Protein AF-A0A8J6HUC4-F1 (afdb_monomer_lite)

Radius of gyration: 26.31 Å; chains: 1; bounding box: 64×82×70 Å

InterPro domains:
  IPR000602 Glycoside hydrolase family 38, N-terminal domain [PF01074] (355-460)
  IPR011013 Galactose mutarotase-like domain superfamily [SSF74650] (2-329)
  IPR011330 Glycoside hydrolase/deacetylase, beta/alpha-barrel [SSF88713] (345-460)
  IPR011682 Glycosyl hydrolase family 38, C-terminal [PF07748] (5-183)
  IPR027291 Glycoside hydrolase 38, N-terminal domain superfamily [G3DSA:3.20.110.10] (360-478)
  IPR041147 Glycosyl hydrolases family 38, C-terminal domain [PF17677] (260-323)
  IPR050843 Glycosyl Hydrolase Family 38 [PTHR11607] (2-322)

pLDDT: mean 87.56, std 14.07, range [29.27, 98.81]

Organism: Tenebrio molitor (NCBI:txid7067)

Secondary structure (DSSP, 8-state):
---EEEEEEEEBPTT--SS---B-TTT-EEES-SS-EEEEEE-SSEEEEEEE-SSSEEEEEEEETTEEEEEEEEEEE-PPP-TTS-EEEEEEEE-S---TTEEEEEETTTEEEEEETT--SSS----S-TTGGG-EEESSEEEEEETTTTEEEEEEESS-EEEE--STTEEEEEEEEEB--SSTT-B--EETTEE--EEEEEEEEEEESS-BTB--HHHHHHHHHHHHHSPPPP---SS--TTT-S-----SBSSPPPTTEEEEEEEE-GGG-EEEEEEE-S-TTSSTTTTS------TT-BSS--------B-TTSSSBGGG--PPP-TT----S-----TT-TTSPPP-TTS-------B----TTSSS-HHHHIIIIIHHHHHHHHHHHHH-TT--EEE--HHHHHHHHHHS-HHHHHHHHHHHHTTSEEE-S-SSSPPPTTT--HHHHHHHHHHHHTHHHHHHHHHH-SS-------

Sequence (481 aa):
MDVTQDFLFYTSGGGSQAYVFTPDGDKGAQRVASEVKTTLIEGDVYVGVLQEFSSWARQLIKVYNNDNTHIEFDWIIGPLDITDGGKEVITRFTTPLKTNSTFYTDSNGREMLKRVRNYRPDYDYTNEQPVSGNYYPITSKIVIRDEEAGLELAVLNDRSQGGSSVEDGEAELMVHRAIRTNDDFGLNEVEYDHGIVVRGKHYLVVGPIAGNGEKSLAAIERDVAQRKVLLPWVFITDQDVSERLQNLQFSNLNRPLDDNVQILTLEPWKDDTLLLRLEHVLEKNEDENLSKETTVDLSDLFATFTITELQETTLGGNIPLDENVRLSWPGSSSTESTKDVDGLKACPVADPSALNVHIVPHSHDDVGWTKTVDQYYFQDVQNVISSVIVALKLNPERRFVQVETAFFKKWWEQEKDSIKQDVINLVNNGQFEIINGAWCMNDEAGVLYQCTIDQYTLGRGSAGRSILSDTVASKPRFRQN

Structure (mmCIF, N/CA/C/O backbone):
data_AF-A0A8J6HUC4-F1
#
_entry.id   AF-A0A8J6HUC4-F1
#
loop_
_atom_site.group_PDB
_atom_site.id
_atom_site.type_symbol
_atom_site.label_atom_id
_atom_site.label_alt_id
_atom_site.label_comp_id
_atom_site.label_asym_id
_atom_site.label_entity_id
_atom_site.label_seq_id
_atom_site.pdbx_PDB_ins_code
_atom_site.Cartn_x
_atom_site.Cartn_y
_atom_site.Cartn_z
_atom_site.occupancy
_atom_site.B_iso_or_equiv
_atom_site.auth_seq_id
_atom_site.auth_comp_id
_atom_site.auth_asym_id
_atom_site.auth_atom_id
_atom_site.pdbx_PDB_model_num
ATOM 1 N N . MET A 1 1 ? 0.855 -2.220 -27.454 1.00 83.44 1 MET A N 1
ATOM 2 C CA . MET A 1 1 ? 1.677 -1.136 -26.888 1.00 83.44 1 MET A CA 1
ATOM 3 C C . MET A 1 1 ? 3.006 -1.742 -26.501 1.00 83.44 1 MET A C 1
ATOM 5 O O . MET A 1 1 ? 2.985 -2.808 -25.897 1.00 83.44 1 MET A O 1
ATOM 9 N N . ASP A 1 2 ? 4.117 -1.117 -26.874 1.00 92.38 2 ASP A N 1
ATOM 10 C CA . ASP A 1 2 ? 5.443 -1.626 -26.520 1.00 92.38 2 ASP A CA 1
ATOM 11 C C . ASP A 1 2 ? 5.767 -1.206 -25.084 1.00 92.38 2 ASP A C 1
ATOM 13 O O . ASP A 1 2 ? 5.745 -0.018 -24.764 1.00 92.38 2 ASP A O 1
ATOM 17 N N . VAL A 1 3 ? 6.019 -2.185 -24.215 1.00 96.69 3 VAL A N 1
ATOM 18 C CA . VAL A 1 3 ? 6.377 -1.972 -22.808 1.00 96.69 3 VAL A CA 1
ATOM 19 C C . VAL A 1 3 ? 7.695 -2.682 -22.548 1.00 96.69 3 VAL A C 1
ATOM 21 O O . VAL A 1 3 ? 7.829 -3.871 -22.841 1.00 96.69 3 VAL A O 1
ATOM 24 N N . THR A 1 4 ? 8.664 -1.968 -21.986 1.00 97.25 4 THR A N 1
ATOM 25 C CA . THR A 1 4 ? 9.920 -2.557 -21.504 1.00 97.25 4 THR A CA 1
ATOM 26 C C . THR A 1 4 ? 9.988 -2.460 -19.991 1.00 97.25 4 THR A C 1
ATOM 28 O O . THR A 1 4 ? 9.537 -1.465 -19.429 1.00 97.25 4 THR A O 1
ATOM 31 N N . GLN A 1 5 ? 10.588 -3.454 -19.341 1.00 98.19 5 GLN A N 1
ATOM 32 C CA . GLN A 1 5 ? 10.877 -3.428 -17.910 1.00 98.19 5 GLN A CA 1
ATOM 33 C C . GLN A 1 5 ? 12.365 -3.715 -17.678 1.00 98.19 5 GLN A C 1
ATOM 35 O O . GLN A 1 5 ? 12.957 -4.518 -18.402 1.00 98.19 5 GLN A O 1
ATOM 40 N N . ASP A 1 6 ? 12.962 -3.035 -16.700 1.00 98.12 6 ASP A N 1
ATOM 41 C CA . ASP A 1 6 ? 14.350 -3.245 -16.281 1.00 98.12 6 ASP A CA 1
ATOM 42 C C . ASP A 1 6 ? 14.505 -3.053 -14.763 1.00 98.12 6 ASP A C 1
ATOM 44 O O . ASP A 1 6 ? 13.721 -2.332 -14.131 1.00 98.12 6 ASP A O 1
ATOM 48 N N . PHE A 1 7 ? 15.534 -3.672 -14.178 1.00 98.69 7 PHE A N 1
ATOM 49 C CA . PHE A 1 7 ? 15.979 -3.332 -12.828 1.00 98.69 7 PHE A CA 1
ATOM 50 C C . PHE A 1 7 ? 17.100 -2.304 -12.896 1.00 98.69 7 PHE A C 1
ATOM 52 O O . PHE A 1 7 ? 18.131 -2.500 -13.549 1.00 98.69 7 PHE A O 1
ATOM 59 N N . LEU A 1 8 ? 16.920 -1.222 -12.149 1.00 98.50 8 LEU A N 1
ATOM 60 C CA . LEU A 1 8 ? 17.933 -0.199 -11.950 1.00 98.50 8 LEU A CA 1
ATOM 61 C C . LEU A 1 8 ? 18.199 -0.029 -10.457 1.00 98.50 8 LEU A C 1
ATOM 63 O O . LEU A 1 8 ? 17.493 -0.577 -9.614 1.00 98.50 8 LEU A O 1
ATOM 67 N N . PHE A 1 9 ? 19.213 0.745 -10.114 1.00 97.88 9 PHE A N 1
ATOM 68 C CA . PHE A 1 9 ? 19.405 1.222 -8.757 1.00 97.88 9 PHE A CA 1
ATOM 69 C C . PHE A 1 9 ? 19.874 2.669 -8.765 1.00 97.88 9 PHE A C 1
ATOM 71 O O . PHE A 1 9 ? 20.628 3.095 -9.643 1.00 97.88 9 PHE A O 1
ATOM 78 N N . TYR A 1 10 ? 19.442 3.416 -7.760 1.00 97.69 10 TYR A N 1
ATOM 79 C CA . TYR A 1 10 ? 20.075 4.669 -7.391 1.00 97.69 10 TYR A CA 1
ATOM 80 C C . TYR A 1 10 ? 21.214 4.378 -6.417 1.00 97.69 10 TYR A C 1
ATOM 82 O O . TYR A 1 10 ? 21.066 3.566 -5.499 1.00 97.69 10 TYR A O 1
ATOM 90 N N . THR A 1 11 ? 22.354 5.043 -6.606 1.00 95.88 11 THR A N 1
ATOM 91 C CA . THR A 1 11 ? 23.364 5.106 -5.545 1.00 95.88 11 THR A CA 1
ATOM 92 C C . THR A 1 11 ? 22.852 6.054 -4.461 1.00 95.88 11 THR A C 1
ATOM 94 O O . THR A 1 11 ? 22.430 7.166 -4.774 1.00 95.88 11 THR A O 1
ATOM 97 N N . SER A 1 12 ? 22.902 5.644 -3.197 1.00 93.88 12 SER A N 1
ATOM 98 C CA . SER A 1 12 ? 22.504 6.497 -2.075 1.00 93.88 12 SER A CA 1
ATOM 99 C C . SER A 1 12 ? 23.447 7.693 -1.931 1.00 93.88 12 SER A C 1
ATOM 101 O O . SER A 1 12 ? 24.658 7.529 -1.768 1.00 93.88 12 SER A O 1
ATOM 103 N N . GLY A 1 13 ? 22.891 8.903 -1.968 1.00 90.06 13 GLY A N 1
ATOM 104 C CA . GLY A 1 13 ? 23.595 10.139 -1.636 1.00 90.06 13 GLY A CA 1
ATOM 105 C C . GLY A 1 13 ? 23.748 10.332 -0.123 1.00 90.06 13 GLY A C 1
ATOM 106 O O . GLY A 1 13 ? 23.153 9.614 0.680 1.00 90.06 13 GLY A O 1
ATOM 107 N N . GLY A 1 14 ? 24.529 11.339 0.281 1.00 86.31 14 GLY A N 1
ATOM 108 C CA . GLY A 1 14 ? 24.931 11.540 1.682 1.00 86.31 14 GLY A CA 1
ATOM 109 C C . GLY A 1 14 ? 23.801 11.819 2.686 1.00 86.31 14 GLY A C 1
ATOM 110 O O . GLY A 1 14 ? 24.045 11.727 3.882 1.00 86.31 14 GLY A O 1
ATOM 111 N N . GLY A 1 15 ? 22.594 12.157 2.219 1.00 87.25 15 GLY A N 1
ATOM 112 C CA . GLY A 1 15 ? 21.407 12.365 3.061 1.00 87.25 15 GLY A CA 1
ATOM 113 C C . GLY A 1 15 ? 20.435 11.182 3.103 1.00 87.25 15 GLY A C 1
ATOM 114 O O . GLY A 1 15 ? 19.379 11.292 3.720 1.00 87.25 15 GLY A O 1
ATOM 115 N N . SER A 1 16 ? 20.734 10.078 2.412 1.00 91.56 16 SER A N 1
ATOM 116 C CA . SER A 1 16 ? 19.855 8.906 2.409 1.00 91.56 16 SER A CA 1
ATOM 117 C C . SER A 1 16 ? 19.947 8.135 3.721 1.00 91.56 16 SER A C 1
ATOM 119 O O . SER A 1 16 ? 21.039 7.839 4.198 1.00 91.56 16 SER A O 1
ATOM 121 N N . GLN A 1 17 ? 18.791 7.775 4.269 1.00 90.19 17 GLN A N 1
ATOM 122 C CA . GLN A 1 17 ? 18.631 7.008 5.507 1.00 90.19 17 GLN A CA 1
ATOM 123 C C . GLN A 1 17 ? 17.327 6.193 5.450 1.00 90.19 17 GLN A C 1
ATOM 125 O O . GLN A 1 17 ? 16.633 6.199 4.426 1.00 90.19 17 GLN A O 1
ATOM 130 N N . ALA A 1 18 ? 16.955 5.530 6.550 1.00 86.44 18 ALA A N 1
ATOM 131 C CA . ALA A 1 18 ? 15.704 4.770 6.647 1.00 86.44 18 ALA A CA 1
ATOM 132 C C . ALA A 1 18 ? 14.479 5.569 6.150 1.00 86.44 18 ALA A C 1
ATOM 134 O O . ALA A 1 18 ? 13.732 5.086 5.303 1.00 86.44 18 ALA A O 1
ATOM 135 N N . TYR A 1 19 ? 14.346 6.827 6.579 1.00 87.00 19 TYR A N 1
ATOM 136 C CA . TYR A 1 19 ? 13.202 7.689 6.247 1.00 87.00 19 TYR A CA 1
ATOM 137 C C . TYR A 1 19 ? 13.366 8.538 4.986 1.00 87.00 19 TYR A C 1
ATOM 139 O O . TYR A 1 19 ? 12.382 8.946 4.379 1.00 87.00 19 TYR A O 1
ATOM 147 N N . VAL A 1 20 ? 14.604 8.881 4.630 1.00 91.50 20 VAL A N 1
ATOM 148 C CA . VAL A 1 20 ? 14.879 9.888 3.601 1.00 91.50 20 VAL A CA 1
ATOM 149 C C . VAL A 1 20 ? 15.517 9.206 2.408 1.00 91.50 20 VAL A C 1
ATOM 151 O O . VAL A 1 20 ? 16.525 8.511 2.537 1.00 91.50 20 VAL A O 1
ATOM 154 N N . PHE A 1 21 ? 14.937 9.434 1.236 1.00 94.38 21 PHE A N 1
ATOM 155 C CA . PHE A 1 21 ? 15.530 9.072 -0.041 1.00 94.38 21 PHE A CA 1
ATOM 156 C C . PHE A 1 21 ? 16.213 10.303 -0.643 1.00 94.38 21 PHE A C 1
ATOM 158 O O . PHE A 1 21 ? 15.559 11.276 -1.008 1.00 94.38 21 PHE A O 1
ATOM 165 N N . THR A 1 22 ? 17.540 10.271 -0.729 1.00 94.31 22 THR A N 1
ATOM 166 C CA . THR A 1 22 ? 18.356 11.318 -1.359 1.00 94.31 22 THR A CA 1
ATOM 167 C C . THR A 1 22 ? 19.350 10.645 -2.307 1.00 94.31 22 THR A C 1
ATOM 169 O O . THR A 1 22 ? 20.472 10.341 -1.885 1.00 94.31 22 THR A O 1
ATOM 172 N N . PRO A 1 23 ? 18.958 10.337 -3.555 1.00 95.00 23 PRO A N 1
ATOM 173 C CA . PRO A 1 23 ? 19.847 9.669 -4.499 1.00 95.00 23 PRO A CA 1
ATOM 174 C C . PRO A 1 23 ? 21.039 10.559 -4.874 1.00 95.00 23 PRO A C 1
ATOM 176 O O . PRO A 1 23 ? 20.961 11.787 -4.829 1.00 95.00 23 PRO A O 1
ATOM 179 N N . ASP A 1 24 ? 22.140 9.935 -5.284 1.00 93.81 24 ASP A N 1
ATOM 180 C CA . ASP A 1 24 ? 23.267 10.613 -5.925 1.00 93.81 24 ASP A CA 1
ATOM 181 C C . ASP A 1 24 ? 22.829 11.155 -7.299 1.00 93.81 24 ASP A C 1
ATOM 183 O O . ASP A 1 24 ? 22.733 10.420 -8.289 1.00 93.81 24 ASP A O 1
ATOM 187 N N . GLY A 1 25 ? 22.520 12.454 -7.338 1.00 88.69 25 GLY A N 1
ATOM 188 C CA . GLY A 1 25 ? 22.003 13.136 -8.523 1.00 88.69 25 GLY A CA 1
ATOM 189 C C . GLY A 1 25 ? 22.963 13.137 -9.715 1.00 88.69 25 GLY A C 1
ATOM 190 O O . GLY A 1 25 ? 22.497 13.189 -10.851 1.00 88.69 25 GLY A O 1
ATOM 191 N N . ASP A 1 26 ? 24.274 13.011 -9.484 1.00 88.62 26 ASP A N 1
ATOM 192 C CA . ASP A 1 26 ? 25.274 13.010 -10.559 1.00 88.62 26 ASP A CA 1
ATOM 193 C C . ASP A 1 26 ? 25.291 11.680 -11.330 1.00 88.62 26 ASP A C 1
ATOM 195 O O . ASP A 1 26 ? 25.694 11.631 -12.494 1.00 88.62 26 ASP A O 1
ATOM 199 N N . LYS A 1 27 ? 24.854 10.585 -10.693 1.00 90.75 27 LYS A N 1
ATOM 200 C CA . LYS A 1 27 ? 24.860 9.238 -11.288 1.00 90.75 27 LYS A CA 1
ATOM 201 C C . LYS A 1 27 ? 23.544 8.856 -11.953 1.00 90.75 27 LYS A C 1
ATOM 203 O O . LYS A 1 27 ? 23.554 8.026 -12.862 1.00 90.75 27 LYS A O 1
ATOM 208 N N . GLY A 1 28 ? 22.429 9.429 -11.499 1.00 93.25 28 GLY A N 1
ATOM 209 C CA . GLY A 1 28 ? 21.094 9.003 -11.916 1.00 93.25 28 GLY A CA 1
ATOM 210 C C . GLY A 1 28 ? 20.814 7.526 -11.593 1.00 93.25 28 GLY A C 1
ATOM 211 O O . GLY A 1 28 ? 21.493 6.907 -10.772 1.00 93.25 28 GLY A O 1
ATOM 212 N N . ALA A 1 29 ? 19.791 6.955 -12.236 1.00 96.75 29 ALA A N 1
ATOM 213 C CA . ALA A 1 29 ? 19.483 5.530 -12.117 1.00 96.75 29 ALA A CA 1
ATOM 214 C C . ALA A 1 29 ? 20.426 4.698 -12.998 1.00 96.75 29 ALA A C 1
ATOM 216 O O . ALA A 1 29 ? 20.584 4.969 -14.189 1.00 96.75 29 ALA A O 1
ATOM 217 N N . GLN A 1 30 ? 21.024 3.656 -12.426 1.00 96.88 30 GLN A N 1
ATOM 218 C CA . GLN A 1 30 ? 22.007 2.808 -13.095 1.00 96.88 30 GLN A CA 1
ATOM 219 C C . GLN A 1 30 ? 21.429 1.416 -13.334 1.00 96.88 30 GLN A C 1
ATOM 221 O O . GLN A 1 30 ? 20.824 0.833 -12.438 1.00 96.88 30 GLN A O 1
ATOM 226 N N . ARG A 1 31 ? 21.628 0.855 -14.531 1.00 97.19 31 ARG A N 1
ATOM 227 C CA . ARG A 1 31 ? 21.190 -0.515 -14.834 1.00 97.19 31 ARG A CA 1
ATOM 228 C C . ARG A 1 31 ? 21.900 -1.531 -13.948 1.00 97.19 31 ARG A C 1
ATOM 230 O O . ARG A 1 31 ? 23.114 -1.446 -13.764 1.00 97.19 31 ARG A O 1
ATOM 237 N N . VAL A 1 32 ? 21.160 -2.535 -13.478 1.00 97.00 32 VAL A N 1
ATOM 238 C CA . VAL A 1 32 ? 21.742 -3.670 -12.743 1.00 97.00 32 VAL A CA 1
ATOM 239 C C . VAL A 1 32 ? 22.650 -4.510 -13.644 1.00 97.00 32 VAL A C 1
ATOM 241 O O . VAL A 1 32 ? 23.684 -4.995 -13.186 1.00 97.00 32 VAL A O 1
ATOM 244 N N . ALA A 1 33 ? 22.293 -4.665 -14.922 1.00 96.50 33 ALA A N 1
ATOM 245 C CA . ALA A 1 33 ? 23.066 -5.433 -15.890 1.00 96.50 33 ALA A CA 1
ATOM 246 C C . ALA A 1 33 ? 22.951 -4.858 -17.308 1.00 96.50 33 ALA A C 1
ATOM 248 O O . ALA A 1 33 ? 21.931 -4.282 -17.681 1.00 96.50 33 ALA A O 1
ATOM 249 N N . SER A 1 34 ? 24.000 -5.026 -18.118 1.00 94.31 34 SER A N 1
ATOM 250 C CA . SER A 1 34 ? 23.971 -4.679 -19.547 1.00 94.31 34 SER A CA 1
ATOM 251 C C . SER A 1 34 ? 23.352 -5.778 -20.411 1.00 94.31 34 SER A C 1
ATOM 253 O O . SER A 1 34 ? 22.788 -5.486 -21.461 1.00 94.31 34 SER A O 1
ATOM 255 N N . GLU A 1 35 ? 23.467 -7.031 -19.972 1.00 95.25 35 GLU A N 1
ATOM 256 C CA . GLU A 1 35 ? 22.905 -8.215 -20.615 1.00 95.25 35 GLU A CA 1
ATOM 257 C C . GLU A 1 35 ? 22.174 -9.044 -19.561 1.00 95.25 35 GLU A C 1
ATOM 259 O O . GLU A 1 35 ? 22.674 -9.223 -18.451 1.00 95.25 35 GLU A O 1
ATOM 264 N N . VAL A 1 36 ? 20.995 -9.552 -19.913 1.00 97.69 36 VAL A N 1
ATOM 265 C CA . VAL A 1 36 ? 20.149 -10.341 -19.014 1.00 97.69 36 VAL A CA 1
ATOM 266 C C . VAL A 1 36 ? 20.014 -11.734 -19.597 1.00 97.69 36 VAL A C 1
ATOM 268 O O . VAL A 1 36 ? 19.571 -11.902 -20.735 1.00 97.69 36 VAL A O 1
ATOM 271 N N . LYS A 1 37 ? 20.390 -12.751 -18.822 1.00 98.31 37 LYS A N 1
ATOM 272 C CA . LYS A 1 37 ? 20.208 -14.140 -19.243 1.00 98.31 37 LYS A CA 1
ATOM 273 C C . LYS A 1 37 ? 18.736 -14.507 -19.095 1.00 98.31 37 LYS A C 1
ATOM 275 O O . LYS A 1 37 ? 18.160 -14.321 -18.027 1.00 98.31 37 LYS A O 1
ATOM 280 N N . THR A 1 38 ? 18.143 -15.059 -20.150 1.00 98.31 38 THR A N 1
ATOM 281 C CA . THR A 1 38 ? 16.735 -15.464 -20.160 1.00 98.31 38 THR A CA 1
ATOM 282 C C . THR A 1 38 ? 16.584 -16.970 -20.342 1.00 98.31 38 THR A C 1
ATOM 284 O O . THR A 1 38 ? 17.370 -17.616 -21.035 1.00 98.31 38 THR A O 1
ATOM 287 N N . THR A 1 39 ? 15.583 -17.553 -19.686 1.00 98.56 39 THR A N 1
ATOM 288 C CA . THR A 1 39 ? 15.200 -18.962 -19.835 1.00 98.56 39 THR A CA 1
ATOM 289 C C . THR A 1 39 ? 13.683 -19.054 -19.956 1.00 98.56 39 THR A C 1
ATOM 291 O O . THR A 1 39 ? 12.967 -18.585 -19.073 1.00 98.56 39 THR A O 1
ATOM 294 N N . LEU A 1 40 ? 13.194 -19.652 -21.045 1.00 98.25 40 LEU A N 1
ATOM 295 C CA . LEU A 1 40 ? 11.768 -19.910 -21.247 1.00 98.25 40 LEU A CA 1
ATOM 296 C C . LEU A 1 40 ? 11.311 -21.072 -20.354 1.00 98.25 40 LEU A C 1
ATOM 298 O O . LEU A 1 40 ? 11.994 -22.092 -20.254 1.00 98.25 40 LEU A O 1
ATOM 302 N N . ILE A 1 41 ? 10.150 -20.912 -19.728 1.00 97.06 41 ILE A N 1
ATOM 303 C CA . ILE A 1 41 ? 9.464 -21.922 -18.926 1.00 97.06 41 ILE A CA 1
ATOM 304 C C . ILE A 1 41 ? 8.078 -22.122 -19.534 1.00 97.06 41 ILE A C 1
ATOM 306 O O . ILE A 1 41 ? 7.255 -21.211 -19.521 1.00 97.06 41 ILE A O 1
ATOM 310 N N . GLU A 1 42 ? 7.814 -23.314 -20.056 1.00 96.25 42 GLU A N 1
ATOM 311 C CA . GLU A 1 42 ? 6.510 -23.683 -20.609 1.00 96.25 42 GLU A CA 1
ATOM 312 C C . GLU A 1 42 ? 5.810 -24.651 -19.656 1.00 96.25 42 GLU A C 1
ATOM 314 O O . GLU A 1 42 ? 6.391 -25.653 -19.234 1.00 96.25 42 GLU A O 1
ATOM 319 N N . GLY A 1 43 ? 4.563 -24.347 -19.301 1.00 94.69 43 GLY A N 1
ATOM 320 C CA . GLY A 1 43 ? 3.745 -25.200 -18.452 1.00 94.69 43 GLY A CA 1
ATOM 321 C C . GLY A 1 43 ? 2.253 -25.038 -18.723 1.00 94.69 43 GLY A C 1
ATOM 322 O O . GLY A 1 43 ? 1.808 -24.085 -19.362 1.00 94.69 43 GLY A O 1
ATOM 323 N N . ASP A 1 44 ? 1.466 -25.971 -18.189 1.00 96.06 44 ASP A N 1
ATOM 324 C CA . ASP A 1 44 ? 0.016 -26.020 -18.423 1.00 96.06 44 ASP A CA 1
ATOM 325 C C . ASP A 1 44 ? -0.742 -24.851 -17.766 1.00 96.06 44 ASP A C 1
ATOM 327 O O . ASP A 1 44 ? -1.835 -24.488 -18.200 1.00 96.06 44 ASP A O 1
ATOM 331 N N . VAL A 1 45 ? -0.164 -24.241 -16.726 1.00 95.88 45 VAL A N 1
ATOM 332 C CA . VAL A 1 45 ? -0.781 -23.140 -15.962 1.00 95.88 45 VAL A CA 1
ATOM 333 C C . VAL A 1 45 ? -0.366 -21.767 -16.498 1.00 95.88 45 VAL A C 1
ATOM 335 O O . VAL A 1 45 ? -1.186 -20.850 -16.558 1.00 95.88 45 VAL A O 1
ATOM 338 N N . TYR A 1 46 ? 0.902 -21.615 -16.877 1.00 97.12 46 TYR A N 1
ATOM 339 C CA . TYR A 1 46 ? 1.463 -20.365 -17.375 1.00 97.12 46 TYR A CA 1
ATOM 340 C C . TYR A 1 46 ? 2.633 -20.635 -18.321 1.00 97.12 46 TYR A C 1
ATOM 342 O O . TYR A 1 46 ? 3.334 -21.643 -18.194 1.00 97.12 46 TYR A O 1
ATOM 350 N N . VAL A 1 47 ? 2.885 -19.678 -19.208 1.00 97.81 47 VAL A N 1
ATOM 351 C CA . VAL A 1 47 ? 4.167 -19.530 -19.900 1.00 97.81 47 VAL A CA 1
ATOM 352 C C . VAL A 1 47 ? 4.947 -18.434 -19.189 1.00 97.81 47 VAL A C 1
ATOM 354 O O . VAL A 1 47 ? 4.390 -17.393 -18.835 1.00 97.81 47 VAL A O 1
ATOM 357 N N . GLY A 1 48 ? 6.227 -18.669 -18.925 1.00 97.81 48 GLY A N 1
ATOM 358 C CA . GLY A 1 48 ? 7.053 -17.727 -18.191 1.00 97.81 48 GLY A CA 1
ATOM 359 C C . GLY A 1 48 ? 8.457 -17.570 -18.742 1.00 97.81 48 GLY A C 1
ATOM 360 O O . GLY A 1 48 ? 8.961 -18.409 -19.483 1.00 97.81 48 GLY A O 1
ATOM 361 N N . VAL A 1 49 ? 9.102 -16.476 -18.357 1.00 98.50 49 VAL A N 1
ATOM 362 C CA . VAL A 1 49 ? 10.496 -16.186 -18.688 1.00 98.50 49 VAL A CA 1
ATOM 363 C C . VAL A 1 49 ? 11.232 -15.875 -17.396 1.00 98.50 49 VAL A C 1
ATOM 365 O O . VAL A 1 49 ? 10.937 -14.886 -16.727 1.00 98.50 49 VAL A O 1
ATOM 368 N N . LEU A 1 50 ? 12.190 -16.728 -17.043 1.00 98.62 50 LEU A N 1
ATOM 369 C CA . LEU A 1 50 ? 13.143 -16.451 -15.977 1.00 98.62 50 LEU A CA 1
ATOM 370 C C . LEU A 1 50 ? 14.237 -15.537 -16.527 1.00 98.62 50 LEU A C 1
ATOM 372 O O . LEU A 1 50 ? 14.912 -15.892 -17.491 1.00 98.62 50 LEU A O 1
ATOM 376 N N . GLN A 1 51 ? 14.415 -14.388 -15.894 1.00 98.62 51 GLN A N 1
ATOM 377 C CA . GLN A 1 51 ? 15.452 -13.405 -16.154 1.00 98.62 51 GLN A CA 1
ATOM 378 C C . GLN A 1 51 ? 16.448 -13.389 -14.990 1.00 98.62 51 GLN A C 1
ATOM 380 O O . GLN A 1 51 ? 16.074 -13.218 -13.828 1.00 98.62 51 GLN A O 1
ATOM 385 N N . GLU A 1 52 ? 17.727 -13.556 -15.304 1.00 98.50 52 GLU A N 1
ATOM 386 C CA . GLU A 1 52 ? 18.838 -13.461 -14.358 1.00 98.50 52 GLU A CA 1
ATOM 387 C C . GLU A 1 52 ? 19.678 -12.234 -14.736 1.00 98.50 52 GLU A C 1
ATOM 389 O O . GLU A 1 52 ? 20.420 -12.259 -15.721 1.00 98.50 52 GLU A O 1
ATOM 394 N N . PHE A 1 53 ? 19.520 -11.148 -13.974 1.00 98.31 53 PHE A N 1
ATOM 395 C CA . PHE A 1 53 ? 20.220 -9.879 -14.198 1.00 98.31 53 PHE A CA 1
ATOM 396 C C . PHE A 1 53 ? 21.614 -9.927 -13.564 1.00 98.31 53 PHE A C 1
ATOM 398 O O . PHE A 1 53 ? 22.607 -9.540 -14.169 1.00 98.31 53 PHE A O 1
ATOM 405 N N . SER A 1 54 ? 21.708 -10.440 -12.338 1.00 96.75 54 SER A N 1
ATOM 406 C CA . SER A 1 54 ? 22.966 -10.591 -11.605 1.00 96.75 54 SER A CA 1
ATOM 407 C C . SER A 1 54 ? 22.873 -11.755 -10.610 1.00 96.75 54 SER A C 1
ATOM 409 O O . SER A 1 54 ? 21.844 -12.424 -10.509 1.00 96.75 54 SER A O 1
ATOM 411 N N . SER A 1 55 ? 23.930 -12.001 -9.830 1.00 95.38 55 SER A N 1
ATOM 412 C CA . SER A 1 55 ? 23.902 -13.007 -8.755 1.00 95.38 55 SER A CA 1
ATOM 413 C C . SER A 1 55 ? 22.849 -12.719 -7.672 1.00 95.38 55 SER A C 1
ATOM 415 O O . SER A 1 55 ? 22.383 -13.654 -7.014 1.00 95.38 55 SER A O 1
ATOM 417 N N . TRP A 1 56 ? 22.457 -11.451 -7.515 1.00 96.31 56 TRP A N 1
ATOM 418 C CA . TRP A 1 56 ? 21.539 -10.957 -6.487 1.00 96.31 56 TRP A CA 1
ATOM 419 C C . TRP A 1 56 ? 20.213 -10.419 -7.049 1.00 96.31 56 TRP A C 1
ATOM 421 O O . TRP A 1 56 ? 19.359 -10.029 -6.262 1.00 96.31 56 TRP A O 1
ATOM 431 N N . ALA A 1 57 ? 20.008 -10.395 -8.372 1.00 98.31 57 ALA A N 1
ATOM 432 C CA . ALA A 1 57 ? 18.776 -9.897 -8.991 1.00 98.31 57 ALA A CA 1
ATOM 433 C C . ALA A 1 57 ? 18.225 -10.868 -10.040 1.00 98.31 57 ALA A C 1
ATOM 435 O O . ALA A 1 57 ? 18.870 -11.154 -11.056 1.00 98.31 57 ALA A O 1
ATOM 436 N N . ARG A 1 58 ? 17.014 -11.373 -9.787 1.00 98.50 58 ARG A N 1
ATOM 437 C CA . ARG A 1 58 ? 16.320 -12.349 -10.639 1.00 98.50 58 ARG A CA 1
ATOM 438 C C . ARG A 1 58 ? 14.832 -12.044 -10.681 1.00 98.50 58 ARG A C 1
ATOM 440 O O . ARG A 1 58 ? 14.272 -11.573 -9.692 1.00 98.50 58 ARG A O 1
ATOM 447 N N . GLN A 1 59 ? 14.181 -12.398 -11.778 1.00 98.62 59 GLN A N 1
ATOM 448 C CA . GLN A 1 59 ? 12.735 -12.273 -11.907 1.00 98.62 59 GLN A CA 1
ATOM 449 C C . GLN A 1 59 ? 12.160 -13.363 -12.800 1.00 98.62 59 GLN A C 1
ATOM 451 O O . GLN A 1 59 ? 12.767 -13.750 -13.790 1.00 98.62 59 GLN A O 1
ATOM 456 N N . LEU A 1 60 ? 10.982 -13.860 -12.450 1.00 98.62 60 LEU A N 1
ATOM 457 C CA . LEU A 1 60 ? 10.173 -14.733 -13.281 1.00 98.62 60 LEU A CA 1
ATOM 458 C C . LEU A 1 60 ? 8.925 -13.968 -13.720 1.00 98.62 60 LEU A C 1
ATOM 460 O O . LEU A 1 60 ? 8.054 -13.669 -12.903 1.00 98.62 60 LEU A O 1
ATOM 464 N N . ILE A 1 61 ? 8.842 -13.684 -15.015 1.00 98.56 61 ILE A N 1
ATOM 465 C CA . ILE A 1 61 ? 7.657 -13.097 -15.641 1.00 98.56 61 ILE A CA 1
ATOM 466 C C . ILE A 1 61 ? 6.717 -14.239 -16.019 1.00 98.56 61 ILE A C 1
ATOM 468 O O . ILE A 1 61 ? 7.172 -15.211 -16.620 1.00 98.56 61 ILE A O 1
ATOM 472 N N . LYS A 1 62 ? 5.431 -14.147 -15.673 1.00 98.19 62 LYS A N 1
ATOM 473 C CA . LYS A 1 62 ? 4.420 -15.181 -15.936 1.00 98.19 62 LYS A CA 1
ATOM 474 C C . LYS A 1 62 ? 3.220 -14.587 -16.662 1.00 98.19 62 LYS A C 1
ATOM 476 O O . LYS A 1 62 ? 2.662 -13.577 -16.233 1.00 98.19 62 LYS A O 1
ATOM 481 N N . VAL A 1 63 ? 2.791 -15.278 -17.712 1.00 97.62 63 VAL A N 1
ATOM 482 C CA . VAL A 1 63 ? 1.517 -15.059 -18.399 1.00 97.62 63 VAL A CA 1
ATOM 483 C C . VAL A 1 63 ? 0.674 -16.310 -18.195 1.00 97.62 63 VAL A C 1
ATOM 485 O O . VAL A 1 63 ? 1.049 -17.397 -18.638 1.00 97.62 63 VAL A O 1
ATOM 488 N N . TYR A 1 64 ? -0.432 -16.174 -17.469 1.00 96.31 64 TYR A N 1
ATOM 489 C CA . TYR A 1 64 ? -1.305 -17.297 -17.143 1.00 96.31 64 TYR A CA 1
ATOM 490 C C . TYR A 1 64 ? -2.186 -17.665 -18.339 1.00 96.31 64 TYR A C 1
ATOM 492 O O . TYR A 1 64 ? -2.776 -16.801 -18.980 1.00 96.31 64 TYR A O 1
ATOM 500 N N . ASN A 1 65 ? -2.323 -18.963 -18.615 1.00 94.06 65 ASN A N 1
ATOM 501 C CA . ASN A 1 65 ? -3.046 -19.437 -19.802 1.00 94.06 65 ASN A CA 1
ATOM 502 C C . ASN A 1 65 ? -4.556 -19.122 -19.752 1.00 94.06 65 ASN A C 1
ATOM 504 O O . ASN A 1 65 ? -5.181 -18.950 -20.794 1.00 94.06 65 ASN A O 1
ATOM 508 N N . ASN A 1 66 ? -5.131 -19.033 -18.545 1.00 93.19 66 ASN A N 1
ATOM 509 C CA . ASN A 1 66 ? -6.567 -18.825 -18.309 1.00 93.19 66 ASN A CA 1
ATOM 510 C C . ASN A 1 66 ? -6.897 -17.469 -17.661 1.00 93.19 66 ASN A C 1
ATOM 512 O O . ASN A 1 66 ? -8.027 -17.266 -17.226 1.00 93.19 66 ASN A O 1
ATOM 516 N N . ASP A 1 67 ? -5.924 -16.564 -17.550 1.00 93.31 67 ASP A N 1
ATOM 517 C CA . ASP A 1 67 ? -6.133 -15.230 -16.989 1.00 93.31 67 ASP A CA 1
ATOM 518 C C . ASP A 1 67 ? -5.331 -14.214 -17.806 1.00 93.31 67 ASP A C 1
ATOM 520 O O . ASP A 1 67 ? -4.108 -14.134 -17.705 1.00 93.31 67 ASP A O 1
ATOM 524 N N . ASN A 1 68 ? -6.040 -13.459 -18.644 1.00 91.38 68 ASN A N 1
ATOM 525 C CA . ASN A 1 68 ? -5.478 -12.434 -19.519 1.00 91.38 68 ASN A CA 1
ATOM 526 C C . ASN A 1 68 ? -5.587 -11.019 -18.925 1.00 91.38 68 ASN A C 1
ATOM 528 O O . ASN A 1 68 ? -5.336 -10.049 -19.636 1.00 91.38 68 ASN A O 1
ATOM 532 N N . THR A 1 69 ? -5.962 -10.891 -17.648 1.00 94.69 69 THR A N 1
ATOM 533 C CA . THR A 1 69 ? -6.143 -9.583 -16.996 1.00 94.69 69 THR A CA 1
ATOM 534 C C . THR A 1 69 ? -4.825 -8.901 -16.640 1.00 94.69 69 THR A C 1
ATOM 536 O O . THR A 1 69 ? -4.791 -7.682 -16.505 1.00 94.69 69 THR A O 1
ATOM 539 N N . HIS A 1 70 ? -3.741 -9.666 -16.468 1.00 96.81 70 HIS A N 1
ATOM 540 C CA . HIS A 1 70 ? -2.458 -9.140 -16.010 1.00 96.81 70 HIS A CA 1
ATOM 541 C C . HIS A 1 70 ? -1.266 -10.021 -16.408 1.00 96.81 70 HIS A C 1
ATOM 543 O O . HIS A 1 70 ? -1.409 -11.200 -16.730 1.00 96.81 70 HIS A O 1
ATOM 549 N N . ILE A 1 71 ? -0.067 -9.447 -16.301 1.00 97.88 71 ILE A N 1
ATOM 550 C CA . ILE A 1 71 ? 1.216 -10.161 -16.342 1.00 97.88 71 ILE A CA 1
ATOM 551 C C . ILE A 1 71 ? 1.837 -10.100 -14.941 1.00 97.88 71 ILE A C 1
ATOM 553 O O . ILE A 1 71 ? 1.943 -9.021 -14.362 1.00 97.88 71 ILE A O 1
ATOM 557 N N . GLU A 1 72 ? 2.247 -11.240 -14.380 1.00 98.00 72 GLU A N 1
ATOM 558 C CA . GLU A 1 72 ? 2.880 -11.304 -13.052 1.00 98.00 72 GLU A CA 1
ATOM 559 C C . GLU A 1 72 ? 4.407 -11.241 -13.175 1.00 98.00 72 GLU A C 1
ATOM 561 O O . GLU A 1 72 ? 5.014 -12.022 -13.902 1.00 98.00 72 GLU A O 1
ATOM 566 N N . PHE A 1 73 ? 5.029 -10.348 -12.411 1.00 98.62 73 PHE A N 1
ATOM 567 C CA . PHE A 1 73 ? 6.473 -10.180 -12.286 1.00 98.62 73 PHE A CA 1
ATOM 568 C C . PHE A 1 73 ? 6.890 -10.609 -10.873 1.00 98.62 73 PHE A C 1
ATOM 570 O O . PHE A 1 73 ? 6.743 -9.844 -9.925 1.00 98.62 73 PHE A O 1
ATOM 577 N N . ASP A 1 74 ? 7.393 -11.835 -10.718 1.00 98.19 74 ASP A N 1
ATOM 578 C CA . ASP A 1 74 ? 7.833 -12.418 -9.439 1.00 98.19 74 ASP A CA 1
ATOM 579 C C . ASP A 1 74 ? 9.345 -12.230 -9.288 1.00 98.19 74 ASP A C 1
ATOM 581 O O . ASP A 1 74 ? 10.122 -12.851 -10.013 1.00 98.19 74 ASP A O 1
ATOM 585 N N . TRP A 1 75 ? 9.774 -11.335 -8.404 1.00 98.62 75 TRP A N 1
ATOM 586 C CA . TRP A 1 75 ? 11.158 -10.870 -8.327 1.00 98.62 75 TRP A CA 1
ATOM 587 C C . TRP A 1 75 ? 11.827 -11.231 -7.006 1.00 98.62 75 TRP A C 1
ATOM 589 O O . TRP A 1 75 ? 11.185 -11.310 -5.962 1.00 98.62 75 TRP A O 1
ATOM 599 N N . ILE A 1 76 ? 13.144 -11.432 -7.056 1.00 98.56 76 ILE A N 1
ATOM 600 C CA . ILE A 1 76 ? 14.007 -11.688 -5.900 1.00 98.56 76 ILE A CA 1
ATOM 601 C C . ILE A 1 76 ? 15.225 -10.771 -6.010 1.00 98.56 76 ILE A C 1
ATOM 603 O O . ILE A 1 76 ? 15.976 -10.860 -6.986 1.00 98.56 76 ILE A O 1
ATOM 607 N N . ILE A 1 77 ? 15.413 -9.914 -5.006 1.00 98.38 77 ILE A N 1
ATOM 608 C CA . ILE A 1 77 ? 16.485 -8.921 -4.928 1.00 98.38 77 ILE A CA 1
ATOM 609 C C . ILE A 1 77 ? 17.244 -9.089 -3.609 1.00 98.38 77 ILE A C 1
ATOM 611 O O . ILE A 1 77 ? 16.660 -9.051 -2.529 1.00 98.38 77 ILE A O 1
ATOM 615 N N . GLY A 1 78 ? 18.560 -9.233 -3.696 1.00 96.44 78 GLY A N 1
ATOM 616 C CA . GLY A 1 78 ? 19.474 -9.325 -2.564 1.00 96.44 78 GLY A CA 1
ATOM 617 C C . GLY A 1 78 ? 20.255 -10.648 -2.513 1.00 96.44 78 GLY A C 1
ATOM 618 O O . GLY A 1 78 ? 19.953 -11.585 -3.260 1.00 96.44 78 GLY A O 1
ATOM 619 N N . PRO A 1 79 ? 21.265 -10.745 -1.631 1.00 95.81 79 PRO A N 1
ATOM 620 C CA . PRO A 1 79 ? 21.766 -9.674 -0.765 1.00 95.81 79 PRO A CA 1
ATOM 621 C C . PRO A 1 79 ? 22.440 -8.563 -1.582 1.00 95.81 79 PRO A C 1
ATOM 623 O O . PRO A 1 79 ? 23.098 -8.840 -2.585 1.00 95.81 79 PRO A O 1
ATOM 626 N N . LEU A 1 80 ? 22.259 -7.305 -1.175 1.00 95.00 80 LEU A N 1
ATOM 627 C CA . LEU A 1 80 ? 22.880 -6.165 -1.851 1.00 95.00 80 LEU A CA 1
ATOM 628 C C . LEU A 1 80 ? 24.309 -5.968 -1.338 1.00 95.00 80 LEU A C 1
ATOM 630 O O . LEU A 1 80 ? 24.530 -5.805 -0.140 1.00 95.00 80 LEU A O 1
ATOM 634 N N . ASP A 1 81 ? 25.282 -5.961 -2.248 1.00 90.25 81 ASP A N 1
ATOM 635 C CA . ASP A 1 81 ? 26.639 -5.520 -1.928 1.00 90.25 81 ASP A CA 1
ATOM 636 C C . ASP A 1 81 ? 26.645 -3.993 -1.836 1.00 90.25 81 ASP A C 1
ATOM 638 O O . ASP A 1 81 ? 26.314 -3.322 -2.810 1.00 90.25 81 ASP A O 1
ATOM 642 N N . ILE A 1 82 ? 27.001 -3.449 -0.674 1.00 90.38 82 ILE A N 1
ATOM 643 C CA . ILE A 1 82 ? 27.066 -2.003 -0.410 1.00 90.38 82 ILE A CA 1
ATOM 644 C C . ILE A 1 82 ? 28.493 -1.526 -0.104 1.00 90.38 82 ILE A C 1
ATOM 646 O O . ILE A 1 82 ? 28.692 -0.477 0.513 1.00 90.38 82 ILE A O 1
ATOM 650 N N . THR A 1 83 ? 29.509 -2.303 -0.495 1.00 87.50 83 THR A N 1
ATOM 651 C CA . THR A 1 83 ? 30.924 -1.954 -0.276 1.00 87.50 83 THR A CA 1
ATOM 652 C C . THR A 1 83 ? 31.367 -0.705 -1.044 1.00 87.50 83 THR A C 1
ATOM 654 O O . THR A 1 83 ? 32.235 0.022 -0.562 1.00 87.50 83 THR A O 1
ATOM 657 N N . ASP A 1 84 ? 30.747 -0.420 -2.189 1.00 86.12 84 ASP A N 1
ATOM 658 C CA . ASP A 1 84 ? 30.986 0.743 -3.056 1.00 86.12 84 ASP A CA 1
ATOM 659 C C . ASP A 1 84 ? 29.935 1.864 -2.897 1.00 86.12 84 ASP A C 1
ATOM 661 O O . ASP A 1 84 ? 29.991 2.871 -3.606 1.00 86.12 84 ASP A O 1
ATOM 665 N N . GLY A 1 85 ? 29.001 1.718 -1.951 1.00 88.25 85 GLY A N 1
ATOM 666 C CA . GLY A 1 85 ? 27.943 2.686 -1.658 1.00 88.25 85 GLY A CA 1
ATOM 667 C C . GLY A 1 85 ? 26.582 2.029 -1.426 1.00 88.25 85 GLY A C 1
ATOM 668 O O . GLY A 1 85 ? 26.348 0.888 -1.826 1.00 88.25 85 GLY A O 1
ATOM 669 N N . GLY A 1 86 ? 25.676 2.765 -0.774 1.00 93.44 86 GLY A N 1
ATOM 670 C CA . GLY A 1 86 ? 24.289 2.328 -0.614 1.00 93.44 86 GLY A CA 1
ATOM 671 C C . GLY A 1 86 ? 23.588 2.178 -1.967 1.00 93.44 86 GLY A C 1
ATOM 672 O O . GLY A 1 86 ? 23.880 2.923 -2.907 1.00 93.44 86 GLY A O 1
ATOM 673 N N . LYS A 1 87 ? 22.689 1.198 -2.068 1.00 95.56 87 LYS A N 1
ATOM 674 C CA . LYS A 1 87 ? 21.925 0.882 -3.278 1.00 95.56 87 LYS A CA 1
ATOM 675 C C . LYS A 1 87 ? 20.437 0.881 -2.980 1.00 95.56 87 LYS A C 1
ATOM 677 O O . LYS A 1 87 ? 19.977 0.210 -2.059 1.00 95.56 87 LYS A O 1
ATOM 682 N N . GLU A 1 88 ? 19.690 1.582 -3.817 1.00 97.50 88 GLU A N 1
ATOM 683 C CA . GLU A 1 88 ? 18.237 1.695 -3.737 1.00 97.50 88 GLU A CA 1
ATOM 684 C C . GLU A 1 88 ? 17.666 1.199 -5.063 1.00 97.50 88 GLU A C 1
ATOM 686 O O . GLU A 1 88 ? 17.642 1.913 -6.065 1.00 97.50 88 GLU A O 1
ATOM 691 N N . VAL A 1 89 ? 17.330 -0.090 -5.085 1.00 98.50 89 VAL A N 1
ATOM 692 C CA . VAL A 1 89 ? 16.969 -0.854 -6.279 1.00 98.50 89 VAL A CA 1
ATOM 693 C C . VAL A 1 89 ? 15.519 -0.577 -6.643 1.00 98.50 89 VAL A C 1
ATOM 695 O O . VAL A 1 89 ? 14.629 -0.646 -5.793 1.00 98.50 89 VAL A O 1
ATOM 698 N N . ILE A 1 90 ? 15.281 -0.320 -7.922 1.00 98.81 90 ILE A N 1
ATOM 699 C CA . ILE A 1 90 ? 13.971 -0.056 -8.503 1.00 98.81 90 ILE A CA 1
ATOM 700 C C . ILE A 1 90 ? 13.678 -1.049 -9.628 1.00 98.81 90 ILE A C 1
ATOM 702 O O . ILE A 1 90 ? 14.580 -1.493 -10.340 1.00 98.81 90 ILE A O 1
ATOM 706 N N . THR A 1 91 ? 12.404 -1.370 -9.815 1.00 98.81 91 THR A N 1
ATOM 707 C CA . THR A 1 91 ? 11.895 -1.841 -11.106 1.00 98.81 91 THR A CA 1
ATOM 708 C C . THR A 1 91 ? 11.329 -0.645 -11.854 1.00 98.81 91 THR A C 1
ATOM 710 O O . THR A 1 91 ? 10.644 0.182 -11.249 1.00 98.81 91 THR A O 1
ATOM 713 N N . ARG A 1 92 ? 11.603 -0.536 -13.153 1.00 98.81 92 ARG A N 1
ATOM 714 C CA . ARG A 1 92 ? 11.066 0.532 -13.997 1.00 98.81 92 ARG A CA 1
ATOM 715 C C . ARG A 1 92 ? 10.405 -0.048 -15.231 1.00 98.81 92 ARG A C 1
ATOM 717 O O . ARG A 1 92 ? 11.011 -0.855 -15.929 1.00 98.81 92 ARG A O 1
ATOM 724 N N . PHE A 1 93 ? 9.188 0.406 -15.496 1.00 98.75 93 PHE A N 1
ATOM 725 C CA . PHE A 1 93 ? 8.430 0.143 -16.709 1.00 98.75 93 PHE A CA 1
ATOM 726 C C . PHE A 1 93 ? 8.471 1.395 -17.584 1.00 98.75 93 PHE A C 1
ATOM 728 O O . PHE A 1 93 ? 8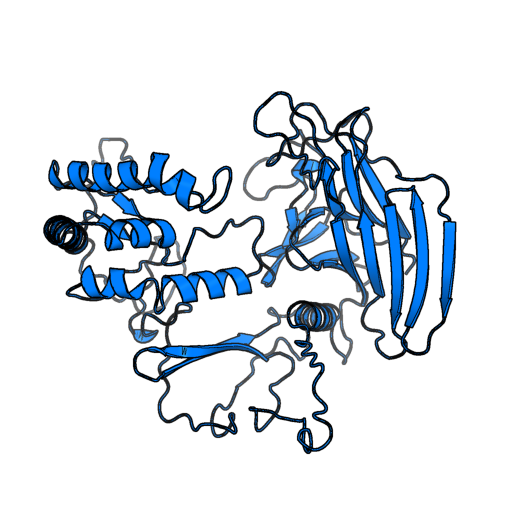.160 2.483 -17.106 1.00 98.75 93 PHE A O 1
ATOM 735 N N . THR A 1 94 ? 8.832 1.241 -18.854 1.00 98.62 94 THR A N 1
ATOM 736 C CA . THR A 1 94 ? 8.936 2.337 -19.828 1.00 98.62 94 THR A CA 1
ATOM 737 C C . THR A 1 94 ? 8.028 2.048 -21.018 1.00 98.62 94 THR A C 1
ATOM 739 O O . THR A 1 94 ? 7.958 0.916 -21.510 1.00 98.62 94 THR A O 1
ATOM 742 N N . THR A 1 95 ? 7.326 3.081 -21.478 1.00 98.44 9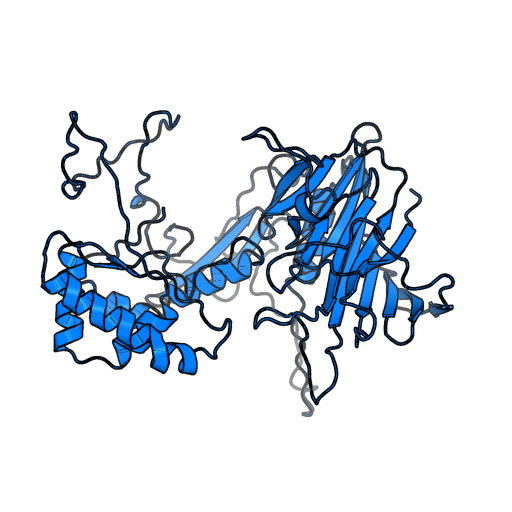5 THR A N 1
ATOM 743 C CA . THR A 1 95 ? 6.320 3.023 -22.544 1.00 98.44 95 THR A CA 1
ATOM 744 C C . THR A 1 95 ? 6.435 4.235 -23.471 1.00 98.44 95 THR A C 1
ATOM 746 O O . THR A 1 95 ? 7.030 5.243 -23.092 1.00 98.44 95 THR A O 1
ATOM 749 N N . PRO A 1 96 ? 5.815 4.199 -24.663 1.00 97.88 96 PRO A N 1
ATOM 750 C CA . PRO A 1 96 ? 5.675 5.376 -25.517 1.00 97.88 96 PRO A CA 1
ATOM 751 C C . PRO A 1 96 ? 4.490 6.289 -25.134 1.00 97.88 96 PRO A C 1
ATOM 753 O O . PRO A 1 96 ? 4.163 7.183 -25.915 1.00 97.88 96 PRO A O 1
ATOM 756 N N . LEU A 1 97 ? 3.805 6.053 -24.003 1.00 98.19 97 LEU A N 1
ATOM 757 C CA . LEU A 1 97 ? 2.634 6.839 -23.590 1.00 98.19 97 LEU A CA 1
ATOM 758 C C . LEU A 1 97 ? 3.009 8.307 -23.354 1.00 98.19 97 LEU A C 1
ATOM 760 O O . LEU A 1 97 ? 3.987 8.605 -22.666 1.00 98.19 97 LEU A O 1
ATOM 764 N N . LYS A 1 98 ? 2.196 9.238 -23.863 1.00 98.25 98 LYS A N 1
ATOM 765 C CA . LYS A 1 98 ? 2.370 10.675 -23.616 1.00 98.25 98 LYS A CA 1
ATOM 766 C C . LYS A 1 98 ? 1.687 11.086 -22.315 1.00 98.25 98 LYS A C 1
ATOM 768 O O . LYS A 1 98 ? 0.576 11.615 -22.312 1.00 98.25 98 LYS A O 1
ATOM 773 N N . THR A 1 99 ? 2.371 10.853 -21.202 1.00 98.31 99 THR A N 1
ATOM 774 C CA . THR A 1 99 ? 1.805 11.068 -19.861 1.00 98.31 99 THR A CA 1
ATOM 775 C C . THR A 1 99 ? 1.780 12.533 -19.425 1.00 98.31 99 THR A C 1
ATOM 777 O O . THR A 1 99 ? 1.083 12.878 -18.472 1.00 98.31 99 THR A O 1
ATOM 780 N N . ASN A 1 100 ? 2.495 13.423 -20.125 1.00 98.06 100 ASN A N 1
ATOM 781 C CA . ASN A 1 100 ? 2.517 14.868 -19.877 1.00 98.06 100 ASN A CA 1
ATOM 782 C C . ASN A 1 100 ? 2.808 15.199 -18.403 1.00 98.06 100 ASN A C 1
ATOM 784 O O . ASN A 1 100 ? 2.073 15.954 -17.759 1.00 98.06 100 ASN A O 1
ATOM 788 N N . SER A 1 101 ? 3.857 14.580 -17.849 1.00 98.00 101 SER A N 1
ATOM 789 C CA . SER A 1 101 ? 4.277 14.698 -16.444 1.00 98.00 101 SER A CA 1
ATOM 790 C C . SER A 1 101 ? 3.223 14.296 -15.401 1.00 98.00 101 SER A C 1
ATOM 792 O O . SER A 1 101 ? 3.411 14.559 -14.212 1.00 98.00 101 SER A O 1
ATOM 794 N N . THR A 1 102 ? 2.120 13.671 -15.817 1.00 98.56 102 THR A N 1
ATOM 795 C CA . THR A 1 102 ? 1.027 13.245 -14.941 1.00 98.56 102 THR A CA 1
ATOM 796 C C . THR A 1 102 ? 1.082 11.740 -14.705 1.00 98.56 102 THR A C 1
ATOM 798 O O . THR A 1 102 ? 1.245 10.954 -15.633 1.00 98.56 102 THR A O 1
ATOM 801 N N . PHE A 1 103 ? 0.897 11.341 -13.454 1.00 98.75 103 PHE A N 1
ATOM 802 C CA . PHE A 1 103 ? 0.735 9.951 -13.039 1.00 98.75 103 PHE A CA 1
ATOM 803 C C . PHE A 1 103 ? -0.204 9.895 -11.835 1.00 98.75 103 PHE A C 1
ATOM 805 O O . PHE A 1 103 ? -0.547 10.930 -11.263 1.00 98.75 103 PHE A O 1
ATOM 812 N N . TYR A 1 104 ? -0.655 8.707 -11.455 1.00 98.44 104 TYR A N 1
ATOM 813 C CA . TYR A 1 104 ? -1.622 8.533 -10.377 1.00 98.44 104 TYR A CA 1
ATOM 814 C C . TYR A 1 104 ? -1.120 7.476 -9.406 1.00 98.44 104 TYR A C 1
ATOM 816 O O . TYR A 1 104 ? -0.555 6.461 -9.811 1.00 98.44 104 TYR A O 1
ATOM 824 N N . THR A 1 105 ? -1.324 7.722 -8.120 1.00 97.44 105 THR A N 1
ATOM 825 C CA . THR A 1 105 ? -0.923 6.815 -7.040 1.00 97.44 105 THR A CA 1
ATOM 826 C C . THR A 1 105 ? -2.093 6.635 -6.101 1.00 97.44 105 THR A C 1
ATOM 828 O O . THR A 1 105 ? -2.792 7.608 -5.811 1.00 97.44 105 THR A O 1
ATOM 831 N N . ASP A 1 106 ? -2.283 5.430 -5.597 1.00 94.75 106 ASP A N 1
ATOM 832 C CA . ASP A 1 106 ? -3.350 5.165 -4.648 1.00 94.75 106 ASP A CA 1
ATOM 833 C C . ASP A 1 106 ? -3.116 5.828 -3.275 1.00 94.75 106 ASP A C 1
ATOM 835 O O . ASP A 1 106 ? -1.982 6.058 -2.859 1.00 94.75 106 ASP A O 1
ATOM 839 N N . SER A 1 107 ? -4.200 6.118 -2.555 1.00 91.75 107 SER A N 1
ATOM 840 C CA . SER A 1 107 ? -4.194 6.503 -1.142 1.00 91.75 107 SER A CA 1
ATOM 841 C C . SER A 1 107 ? -4.676 5.320 -0.309 1.00 91.75 107 SER A C 1
ATOM 843 O O . SER A 1 107 ? -5.867 4.993 -0.315 1.00 91.75 107 SER A O 1
ATOM 845 N N . ASN A 1 108 ? -3.746 4.651 0.378 1.00 89.88 108 ASN A N 1
ATOM 846 C CA . ASN A 1 108 ? -4.003 3.490 1.241 1.00 89.88 108 ASN A CA 1
ATOM 847 C C . ASN A 1 108 ? -4.786 2.355 0.553 1.00 89.88 108 ASN A C 1
ATOM 849 O O . ASN A 1 108 ? -5.533 1.635 1.210 1.00 89.88 108 ASN A O 1
ATOM 853 N N . GLY A 1 109 ? -4.665 2.183 -0.763 1.00 90.06 109 GLY A N 1
ATOM 854 C CA . GLY A 1 109 ? -5.387 1.167 -1.527 1.00 90.06 109 GLY A CA 1
ATOM 855 C C . GLY A 1 109 ? -6.767 1.583 -2.033 1.00 90.06 109 GLY A C 1
ATOM 856 O O . GLY A 1 109 ? -7.490 0.734 -2.555 1.00 90.06 109 GLY A O 1
ATOM 857 N N . ARG A 1 110 ? -7.168 2.851 -1.871 1.00 88.88 110 ARG A N 1
ATOM 858 C CA . ARG A 1 110 ? -8.509 3.339 -2.236 1.00 88.88 110 ARG A CA 1
ATOM 859 C C . ARG A 1 110 ? -8.473 4.357 -3.368 1.00 88.88 110 ARG A C 1
ATOM 861 O O . ARG A 1 110 ? -8.507 3.930 -4.520 1.00 88.88 110 ARG A O 1
ATOM 868 N N . GLU A 1 111 ? -8.448 5.644 -3.022 1.00 91.19 111 GLU A N 1
ATOM 869 C CA . GLU A 1 111 ? -8.582 6.754 -3.970 1.00 91.19 111 GLU A CA 1
ATOM 870 C C . GLU A 1 111 ? -7.325 6.913 -4.825 1.00 91.19 111 GLU A C 1
ATOM 872 O O . GLU A 1 111 ? -6.213 6.868 -4.297 1.00 91.19 111 GLU A O 1
ATOM 877 N N . MET A 1 112 ? -7.484 7.143 -6.126 1.00 94.06 112 MET A N 1
ATOM 878 C CA . MET A 1 112 ? -6.375 7.465 -7.018 1.00 94.06 112 MET A CA 1
ATOM 879 C C . MET A 1 112 ? -6.089 8.966 -7.031 1.00 94.06 112 MET A C 1
ATOM 881 O O . MET A 1 112 ? -6.792 9.768 -7.645 1.00 94.06 112 MET A O 1
ATOM 885 N N . LEU A 1 113 ? -4.976 9.354 -6.414 1.00 95.25 113 LEU A N 1
ATOM 886 C CA . LEU A 1 113 ? -4.541 10.743 -6.368 1.00 95.25 113 LEU A CA 1
ATOM 887 C C . LEU A 1 113 ? -3.721 11.095 -7.608 1.00 95.25 113 LEU A C 1
ATOM 889 O O . LEU A 1 113 ? -2.688 10.481 -7.889 1.00 95.25 113 LEU A O 1
ATOM 893 N N . LYS A 1 114 ? -4.147 12.143 -8.320 1.00 97.38 114 LYS A N 1
ATOM 894 C CA . LYS A 1 114 ? -3.383 12.725 -9.427 1.00 97.38 114 LYS A CA 1
ATOM 895 C C . LYS A 1 114 ? -2.104 13.377 -8.904 1.00 97.38 114 LYS A C 1
ATOM 897 O O . LYS A 1 114 ? -2.144 14.268 -8.055 1.00 97.38 114 LYS A O 1
ATOM 902 N N . ARG A 1 115 ? -0.970 12.983 -9.474 1.00 97.88 115 ARG A N 1
ATOM 903 C CA . ARG A 1 115 ? 0.357 13.552 -9.238 1.00 97.88 115 ARG A CA 1
ATOM 904 C C . ARG A 1 115 ? 0.842 14.236 -10.509 1.00 97.88 115 ARG A C 1
ATOM 906 O O . ARG A 1 115 ? 0.631 13.741 -11.614 1.00 97.88 115 ARG A O 1
ATOM 913 N N . VAL A 1 116 ? 1.489 15.385 -10.348 1.00 97.94 116 VAL A N 1
ATOM 914 C CA . VAL A 1 116 ? 2.155 16.096 -11.442 1.00 97.94 116 VAL A CA 1
ATOM 915 C C . VAL A 1 116 ? 3.606 16.279 -11.033 1.00 97.94 116 VAL A C 1
ATOM 917 O O . VAL A 1 116 ? 3.888 16.882 -9.994 1.00 97.94 116 VAL A O 1
ATOM 920 N N . ARG A 1 117 ? 4.521 15.720 -11.827 1.00 97.56 117 ARG A N 1
ATOM 921 C CA . ARG A 1 117 ? 5.959 15.792 -11.566 1.00 97.56 117 ARG A CA 1
ATOM 922 C C . ARG A 1 117 ? 6.395 17.256 -11.438 1.00 97.56 117 ARG A C 1
ATOM 924 O O . ARG A 1 117 ? 6.030 18.091 -12.261 1.00 97.56 117 ARG A O 1
ATOM 931 N N . ASN A 1 118 ? 7.194 17.554 -10.415 1.00 96.62 118 ASN A N 1
ATOM 932 C CA . ASN A 1 118 ? 7.723 18.883 -10.090 1.00 96.62 118 ASN A CA 1
ATOM 933 C C . ASN A 1 118 ? 6.649 19.958 -9.833 1.00 96.62 118 ASN A C 1
ATOM 935 O O . ASN A 1 118 ? 6.874 21.135 -10.112 1.00 96.62 118 ASN A O 1
ATOM 939 N N . TYR A 1 119 ? 5.482 19.574 -9.312 1.00 96.12 119 TYR A N 1
ATOM 940 C CA . TYR A 1 119 ? 4.394 20.505 -9.011 1.00 96.12 119 TYR A CA 1
ATOM 941 C C . TYR A 1 119 ? 3.761 20.238 -7.644 1.00 96.12 119 TYR A C 1
ATOM 943 O O . TYR A 1 119 ? 3.653 19.091 -7.198 1.00 96.12 119 TYR A O 1
ATOM 951 N N . ARG A 1 120 ? 3.313 21.312 -6.985 1.00 94.50 120 ARG A N 1
ATOM 952 C CA . ARG A 1 120 ? 2.526 21.279 -5.750 1.00 94.50 120 ARG A CA 1
ATOM 953 C C . ARG A 1 120 ? 1.386 22.296 -5.845 1.00 94.50 120 ARG A C 1
ATOM 955 O O . ARG A 1 120 ? 1.624 23.402 -6.321 1.00 94.50 120 ARG A O 1
ATOM 962 N N . PRO A 1 121 ? 0.160 21.936 -5.429 1.00 92.62 121 PRO A N 1
ATOM 963 C CA . PRO A 1 121 ? -0.985 22.837 -5.539 1.00 92.62 121 PRO A CA 1
ATOM 964 C C . PRO A 1 121 ? -0.978 23.967 -4.504 1.00 92.62 121 PRO A C 1
ATOM 966 O O . PRO A 1 121 ? -1.506 25.039 -4.782 1.00 92.62 121 PRO A O 1
ATOM 969 N N . ASP A 1 122 ? -0.362 23.743 -3.341 1.00 93.88 122 ASP A N 1
ATOM 970 C CA . ASP A 1 122 ? -0.523 24.624 -2.177 1.00 93.88 122 ASP A CA 1
ATOM 971 C C . ASP A 1 122 ? 0.631 25.615 -1.976 1.00 93.88 122 ASP A C 1
ATOM 973 O O . ASP A 1 122 ? 0.542 26.515 -1.141 1.00 93.88 122 ASP A O 1
ATOM 977 N N . TYR A 1 123 ? 1.733 25.452 -2.713 1.00 92.50 123 TYR A N 1
ATOM 978 C CA . TYR A 1 123 ? 2.911 26.308 -2.606 1.00 92.50 123 TYR A CA 1
ATOM 979 C C . TYR A 1 123 ? 3.764 26.272 -3.876 1.00 92.50 123 TYR A C 1
ATOM 981 O O . TYR A 1 123 ? 3.723 25.312 -4.648 1.00 92.50 123 TYR A O 1
ATOM 989 N N . ASP A 1 124 ? 4.582 27.310 -4.060 1.00 92.75 124 ASP A N 1
ATOM 990 C CA . ASP A 1 124 ? 5.561 27.372 -5.144 1.00 92.75 124 ASP A CA 1
ATOM 991 C C . ASP A 1 124 ? 6.636 26.298 -4.932 1.00 92.75 124 ASP A C 1
ATOM 993 O O . ASP A 1 124 ? 7.458 26.384 -4.018 1.00 92.75 124 ASP A O 1
ATOM 997 N N . TYR A 1 125 ? 6.608 25.259 -5.767 1.00 90.88 125 TYR A N 1
ATOM 998 C CA . TYR A 1 125 ? 7.547 24.149 -5.675 1.00 90.88 125 TYR A CA 1
ATOM 999 C C . TYR A 1 125 ? 8.887 24.506 -6.313 1.00 90.88 125 TYR A C 1
ATOM 1001 O O . TYR A 1 125 ? 8.977 24.828 -7.501 1.00 90.88 125 TYR A O 1
ATOM 1009 N N . THR A 1 126 ? 9.943 24.383 -5.526 1.00 89.94 126 THR A N 1
ATOM 1010 C CA . THR A 1 126 ? 11.319 24.419 -5.991 1.00 89.94 126 THR A CA 1
ATOM 1011 C C . THR A 1 126 ? 11.808 22.987 -6.211 1.00 89.94 126 THR A C 1
ATOM 1013 O O . THR A 1 126 ? 11.497 22.070 -5.454 1.00 89.94 126 THR A O 1
ATOM 1016 N N . ASN A 1 127 ? 12.510 22.757 -7.320 1.00 88.00 127 ASN A N 1
ATOM 1017 C CA . ASN A 1 127 ? 12.883 21.412 -7.755 1.00 88.00 127 ASN A CA 1
ATOM 1018 C C . ASN A 1 127 ? 14.284 21.014 -7.257 1.00 88.00 127 ASN A C 1
ATOM 1020 O O . ASN A 1 127 ? 15.149 20.666 -8.060 1.00 88.00 127 ASN A O 1
ATOM 1024 N N . GLU A 1 128 ? 14.548 21.124 -5.948 1.00 89.69 128 GLU A N 1
ATOM 1025 C CA . GLU A 1 128 ? 15.862 20.781 -5.377 1.00 89.69 128 GLU A CA 1
ATOM 1026 C C . GLU A 1 128 ? 16.195 19.289 -5.479 1.00 89.69 128 GLU A C 1
ATOM 1028 O O . GLU A 1 128 ? 17.367 18.922 -5.527 1.00 89.69 128 GLU A O 1
ATOM 1033 N N . GLN A 1 129 ? 15.173 18.431 -5.473 1.00 91.38 129 GLN A N 1
ATOM 1034 C CA . GLN A 1 129 ? 15.306 16.974 -5.485 1.00 91.38 129 GLN A CA 1
ATOM 1035 C C . GLN A 1 129 ? 14.408 16.378 -6.581 1.00 91.38 129 GLN A C 1
ATOM 1037 O O . GLN A 1 129 ? 13.319 15.886 -6.280 1.00 91.38 129 GLN A O 1
ATOM 1042 N N . PRO A 1 130 ? 14.840 16.401 -7.856 1.00 92.62 130 PRO A N 1
ATOM 1043 C CA . PRO A 1 130 ? 13.993 16.050 -9.002 1.00 92.62 130 PRO A CA 1
ATOM 1044 C C . PRO A 1 130 ? 13.546 14.586 -9.043 1.00 92.62 130 PRO A C 1
ATOM 1046 O O . PRO A 1 130 ? 12.559 14.267 -9.702 1.00 92.62 130 PRO A O 1
ATOM 1049 N N . VAL A 1 131 ? 14.240 13.695 -8.332 1.00 96.38 131 VAL A N 1
ATOM 1050 C CA . VAL A 1 131 ? 13.841 12.289 -8.196 1.00 96.38 131 VAL A CA 1
ATOM 1051 C C . VAL A 1 131 ? 12.998 12.108 -6.937 1.00 96.38 131 VAL A C 1
ATOM 1053 O O . VAL A 1 131 ? 11.791 11.898 -7.026 1.00 96.38 131 VAL A O 1
ATOM 1056 N N . SER A 1 132 ? 13.602 12.231 -5.752 1.00 96.19 132 SER A N 1
ATOM 1057 C CA . SER A 1 132 ? 12.925 11.896 -4.494 1.00 96.19 132 SER A CA 1
ATOM 1058 C C . SER A 1 132 ? 11.779 12.841 -4.139 1.00 96.19 132 SER A C 1
ATOM 1060 O O . SER A 1 132 ? 10.808 12.410 -3.525 1.00 96.19 132 SER A O 1
ATOM 1062 N N . GLY A 1 133 ? 11.810 14.091 -4.608 1.00 95.81 133 GLY A N 1
ATOM 1063 C CA . GLY A 1 133 ? 10.686 15.019 -4.501 1.00 95.81 133 GLY A CA 1
ATOM 1064 C C . GLY A 1 133 ? 9.446 14.587 -5.292 1.00 95.81 133 GLY A C 1
ATOM 1065 O O . GLY A 1 133 ? 8.383 15.167 -5.100 1.00 95.81 133 GLY A O 1
ATOM 1066 N N . ASN A 1 134 ? 9.543 13.575 -6.154 1.00 97.19 134 ASN A N 1
ATOM 1067 C CA . ASN A 1 134 ? 8.424 13.022 -6.918 1.00 97.19 134 ASN A CA 1
ATOM 1068 C C . ASN A 1 134 ? 8.089 11.577 -6.537 1.00 97.19 134 ASN A C 1
ATOM 1070 O O . ASN A 1 134 ? 7.284 10.945 -7.221 1.00 97.19 134 ASN A O 1
ATOM 1074 N N . TYR A 1 135 ? 8.692 11.044 -5.475 1.00 97.62 135 TYR A N 1
ATOM 1075 C CA . TYR A 1 135 ? 8.330 9.738 -4.938 1.00 97.62 135 TYR A CA 1
ATOM 1076 C C . TYR A 1 135 ? 7.110 9.843 -4.026 1.00 97.62 135 TYR A C 1
ATOM 1078 O O . TYR A 1 135 ? 7.012 10.748 -3.198 1.00 97.62 135 TYR A O 1
ATOM 1086 N N . TYR A 1 136 ? 6.198 8.888 -4.171 1.00 96.94 136 TYR A N 1
ATOM 1087 C CA . TYR A 1 136 ? 4.975 8.783 -3.385 1.00 96.94 136 TYR A CA 1
ATOM 1088 C C . TYR A 1 136 ? 4.801 7.356 -2.850 1.00 96.94 136 TYR A C 1
ATOM 1090 O O . TYR A 1 136 ? 5.312 6.410 -3.461 1.00 96.94 136 TYR A O 1
ATOM 1098 N N . PRO A 1 137 ? 4.070 7.183 -1.736 1.00 95.81 137 PRO A N 1
ATOM 1099 C CA . PRO A 1 137 ? 3.591 5.879 -1.305 1.00 95.81 137 PRO A CA 1
ATOM 1100 C C . PRO A 1 137 ? 2.723 5.226 -2.375 1.00 95.81 137 PRO A C 1
ATOM 1102 O O . PRO A 1 137 ? 1.767 5.832 -2.856 1.00 95.81 137 PRO A O 1
ATOM 1105 N N . ILE A 1 138 ? 3.050 3.985 -2.713 1.00 96.31 138 ILE A N 1
ATOM 1106 C CA . ILE A 1 138 ? 2.249 3.104 -3.553 1.00 96.31 138 ILE A CA 1
ATOM 1107 C C . ILE A 1 138 ? 1.850 1.930 -2.669 1.00 96.31 138 ILE A C 1
ATOM 1109 O O . ILE A 1 138 ? 2.694 1.095 -2.339 1.00 96.31 138 ILE A O 1
ATOM 1113 N N . THR A 1 139 ? 0.595 1.873 -2.230 1.00 93.25 139 THR A N 1
ATOM 1114 C CA . THR A 1 139 ? 0.111 0.799 -1.339 1.00 93.25 139 THR A CA 1
ATOM 1115 C C . THR A 1 139 ? -0.709 -0.257 -2.072 1.00 93.25 139 THR A C 1
ATOM 1117 O O . THR A 1 139 ? -0.931 -1.337 -1.528 1.00 93.25 139 THR A O 1
ATOM 1120 N N . SER A 1 140 ? -1.120 0.026 -3.309 1.00 93.94 140 SER A N 1
ATOM 1121 C CA . SER A 1 140 ? -1.791 -0.932 -4.188 1.00 93.94 140 SER A CA 1
ATOM 1122 C C . SER A 1 140 ? -1.423 -0.786 -5.662 1.00 93.94 140 SER A C 1
ATOM 1124 O O . SER A 1 140 ? -1.281 -1.814 -6.328 1.00 93.94 140 SER A O 1
ATOM 1126 N N . LYS A 1 141 ? -1.290 0.442 -6.196 1.00 96.44 141 LYS A N 1
ATOM 1127 C CA . LYS A 1 141 ? -0.955 0.657 -7.611 1.00 96.44 141 LYS A CA 1
ATOM 1128 C C . LYS A 1 141 ? -0.442 2.055 -7.945 1.00 96.44 141 LYS A C 1
ATOM 1130 O O . LYS A 1 141 ? -0.891 3.067 -7.407 1.00 96.44 141 LYS A O 1
ATOM 1135 N N . ILE A 1 142 ? 0.448 2.094 -8.934 1.00 98.62 142 ILE A N 1
ATOM 1136 C CA . ILE A 1 142 ? 0.831 3.298 -9.677 1.00 98.62 142 ILE A CA 1
ATOM 1137 C C . ILE A 1 142 ? 0.316 3.191 -11.112 1.00 98.62 142 ILE A C 1
ATOM 1139 O O . ILE A 1 142 ? 0.359 2.117 -11.713 1.00 98.62 142 ILE A O 1
ATOM 1143 N N . VAL A 1 143 ? -0.170 4.303 -11.657 1.00 98.56 143 VAL A N 1
ATOM 1144 C CA . VAL A 1 143 ? -0.841 4.362 -12.958 1.00 98.56 143 VAL A CA 1
ATOM 1145 C C . VAL A 1 143 ? -0.294 5.514 -13.796 1.00 98.56 143 VAL A C 1
ATOM 1147 O O . VAL A 1 143 ? -0.107 6.627 -13.300 1.00 98.56 143 VAL A O 1
ATOM 1150 N N . ILE A 1 144 ? -0.093 5.261 -15.088 1.00 98.69 144 ILE A N 1
ATOM 1151 C CA . ILE A 1 144 ? 0.224 6.272 -16.100 1.00 98.69 144 ILE A CA 1
ATOM 1152 C C . ILE A 1 144 ? -0.762 6.185 -17.270 1.00 98.69 144 ILE A C 1
ATOM 1154 O O . ILE A 1 144 ? -1.149 5.093 -17.687 1.00 98.69 144 ILE A O 1
ATOM 1158 N N . ARG A 1 145 ? -1.165 7.341 -17.808 1.00 98.06 145 ARG A N 1
ATOM 1159 C CA . ARG A 1 145 ? -2.186 7.451 -18.863 1.00 98.06 145 ARG A CA 1
ATOM 1160 C C . ARG A 1 145 ? -1.698 8.287 -20.030 1.00 98.06 145 ARG A C 1
ATOM 1162 O O . ARG A 1 145 ? -1.074 9.323 -19.824 1.00 98.06 145 ARG A O 1
ATOM 1169 N N . ASP A 1 146 ? -2.060 7.876 -21.236 1.00 98.12 146 ASP A N 1
ATOM 1170 C CA . ASP A 1 146 ? -2.116 8.747 -22.406 1.00 98.12 146 ASP A CA 1
ATOM 1171 C C . ASP A 1 146 ? -3.589 9.067 -22.678 1.00 98.12 146 ASP A C 1
ATOM 1173 O O . ASP A 1 146 ? -4.323 8.271 -23.268 1.00 98.12 146 ASP A O 1
ATOM 1177 N N . GLU A 1 147 ? -4.028 10.227 -22.188 1.00 96.50 147 GLU A N 1
ATOM 1178 C CA . GLU A 1 147 ? -5.422 10.681 -22.278 1.00 96.50 147 GLU A CA 1
ATOM 1179 C C . GLU A 1 147 ? -5.862 10.921 -23.734 1.00 96.50 147 GLU A C 1
ATOM 1181 O O . GLU A 1 147 ? -7.033 10.749 -24.064 1.00 96.50 147 GLU A O 1
ATOM 1186 N N . GLU A 1 148 ? -4.934 11.297 -24.626 1.00 96.62 148 GLU A N 1
ATOM 1187 C CA . GLU A 1 148 ? -5.233 11.514 -26.049 1.00 96.62 148 GLU A CA 1
ATOM 1188 C C . GLU A 1 148 ? -5.451 10.174 -26.764 1.00 96.62 148 GLU A C 1
ATOM 1190 O O . GLU A 1 148 ? -6.374 10.037 -27.570 1.00 96.62 148 GLU A O 1
ATOM 1195 N N . ALA A 1 149 ? -4.620 9.176 -26.452 1.00 96.69 149 ALA A N 1
ATOM 1196 C CA . ALA A 1 149 ? -4.736 7.832 -27.010 1.00 96.69 149 ALA A CA 1
ATOM 1197 C C . ALA A 1 149 ? -5.810 6.969 -26.320 1.00 96.69 149 ALA A C 1
ATOM 1199 O O . ALA A 1 149 ? -6.188 5.929 -26.862 1.00 96.69 149 ALA A O 1
ATOM 1200 N N . GLY A 1 150 ? -6.284 7.369 -25.137 1.00 96.88 150 GLY A N 1
ATOM 1201 C CA . GLY A 1 150 ? -7.209 6.583 -24.321 1.00 96.88 150 GLY A CA 1
ATOM 1202 C C . GLY A 1 150 ? -6.582 5.295 -23.781 1.00 96.88 150 GLY A C 1
ATOM 1203 O O . GLY A 1 150 ? -7.282 4.289 -23.663 1.00 96.88 150 GLY A O 1
ATOM 1204 N N . LEU A 1 151 ? -5.273 5.300 -23.505 1.00 97.69 151 LEU A N 1
ATOM 1205 C CA . LEU A 1 151 ? -4.500 4.132 -23.068 1.00 97.69 151 LEU A CA 1
ATOM 1206 C C . LEU A 1 151 ? -3.926 4.328 -21.667 1.00 97.69 151 LEU A C 1
ATOM 1208 O O . LEU A 1 151 ? -3.525 5.428 -21.291 1.00 97.69 151 LEU A O 1
ATOM 1212 N N . GLU A 1 152 ? -3.824 3.233 -20.927 1.00 97.75 152 GLU A N 1
ATOM 1213 C CA . GLU A 1 152 ? -3.328 3.210 -19.557 1.00 97.75 152 GLU A CA 1
ATOM 1214 C C . GLU A 1 152 ? -2.400 2.017 -19.323 1.00 97.75 152 GLU A C 1
ATOM 1216 O O . GLU A 1 152 ? -2.542 0.946 -19.925 1.00 97.75 152 GLU A O 1
ATOM 1221 N N . LEU A 1 153 ? -1.427 2.235 -18.442 1.00 98.38 153 LEU A N 1
ATOM 1222 C CA . LEU A 1 153 ? -0.627 1.194 -17.821 1.00 98.38 153 LEU A CA 1
ATOM 1223 C C . LEU A 1 153 ? -0.690 1.369 -16.307 1.00 98.38 153 LEU A C 1
ATOM 1225 O O . LEU A 1 153 ? -0.425 2.456 -15.790 1.00 98.38 153 LEU A O 1
ATOM 1229 N N . ALA A 1 154 ? -0.967 0.272 -15.614 1.00 98.38 154 ALA A N 1
ATOM 1230 C CA . ALA A 1 154 ? -0.971 0.188 -14.167 1.00 98.38 154 ALA A CA 1
ATOM 1231 C C . ALA A 1 154 ? -0.008 -0.898 -13.690 1.00 98.38 154 ALA A C 1
ATOM 1233 O O . ALA A 1 154 ? 0.029 -2.010 -14.223 1.00 98.38 154 ALA A O 1
ATOM 1234 N N . VAL A 1 155 ? 0.759 -0.576 -12.651 1.00 98.62 155 VAL A N 1
ATOM 1235 C CA . VAL A 1 155 ? 1.618 -1.527 -11.946 1.00 98.62 155 VAL A CA 1
ATOM 1236 C C . VAL A 1 155 ? 1.085 -1.674 -10.533 1.00 98.62 155 VAL A C 1
ATOM 1238 O O . VAL A 1 155 ? 1.186 -0.750 -9.725 1.00 98.62 155 VAL A O 1
ATOM 1241 N N . LEU A 1 156 ? 0.512 -2.838 -10.245 1.00 98.19 156 LEU A N 1
ATOM 1242 C CA . LEU A 1 156 ? 0.015 -3.198 -8.923 1.00 98.19 156 LEU A CA 1
ATOM 1243 C C . LEU A 1 156 ? 1.130 -3.877 -8.127 1.00 98.19 156 LEU A C 1
ATOM 1245 O O . LEU A 1 156 ? 1.883 -4.682 -8.683 1.00 98.19 156 LEU A O 1
ATOM 1249 N N . ASN A 1 157 ? 1.219 -3.599 -6.830 1.00 95.44 157 ASN A N 1
ATOM 1250 C CA . ASN A 1 157 ? 2.224 -4.166 -5.931 1.00 95.44 157 ASN A CA 1
ATOM 1251 C C . ASN A 1 157 ? 1.622 -5.086 -4.860 1.00 95.44 157 ASN A C 1
ATOM 1253 O O . ASN A 1 157 ? 0.457 -4.980 -4.494 1.00 95.44 157 ASN A O 1
ATOM 1257 N N . ASP A 1 158 ? 2.434 -6.026 -4.368 1.00 93.81 158 ASP A N 1
ATOM 1258 C CA . ASP A 1 158 ? 2.050 -6.976 -3.311 1.00 93.81 158 ASP A CA 1
ATOM 1259 C C . ASP A 1 158 ? 2.292 -6.457 -1.882 1.00 93.81 158 ASP A C 1
ATOM 1261 O O . ASP A 1 158 ? 1.970 -7.142 -0.911 1.00 93.81 158 ASP A O 1
ATOM 1265 N N . ARG A 1 159 ? 2.898 -5.275 -1.755 1.00 91.38 159 ARG A N 1
ATOM 1266 C CA . ARG A 1 159 ? 3.253 -4.600 -0.501 1.00 91.38 159 ARG A CA 1
ATOM 1267 C C . ARG A 1 159 ? 3.473 -3.119 -0.755 1.00 91.38 159 ARG A C 1
ATOM 1269 O O . ARG A 1 159 ? 3.848 -2.763 -1.865 1.00 91.38 159 ARG A O 1
ATOM 1276 N N . SER A 1 160 ? 3.382 -2.294 0.280 1.00 92.81 160 SER A N 1
ATOM 1277 C CA . SER A 1 160 ? 3.701 -0.866 0.200 1.00 92.81 160 SER A CA 1
ATOM 1278 C C . SER A 1 160 ? 5.132 -0.613 -0.286 1.00 92.81 160 SER A C 1
ATOM 1280 O O . SER A 1 160 ? 6.084 -1.226 0.198 1.00 92.81 160 SER A O 1
ATOM 1282 N N . GLN A 1 161 ? 5.283 0.297 -1.246 1.00 95.56 161 GLN A N 1
ATOM 1283 C CA . GLN A 1 161 ? 6.563 0.696 -1.835 1.00 95.56 161 GLN A CA 1
ATOM 1284 C C . GLN A 1 161 ? 6.578 2.200 -2.107 1.00 95.56 161 GLN A C 1
ATOM 1286 O O . GLN A 1 161 ? 5.529 2.820 -2.246 1.00 95.56 161 GLN A O 1
ATOM 1291 N N . GLY A 1 162 ? 7.766 2.790 -2.234 1.00 97.06 162 GLY A N 1
ATOM 1292 C CA . GLY A 1 162 ? 7.906 4.108 -2.852 1.00 97.06 162 GLY A CA 1
ATOM 1293 C C . GLY A 1 162 ? 7.921 3.976 -4.374 1.00 97.06 162 GLY A C 1
ATOM 1294 O O . GLY A 1 162 ? 8.591 3.084 -4.898 1.00 97.06 162 GLY A O 1
ATOM 1295 N N . GLY A 1 163 ? 7.221 4.855 -5.086 1.00 98.00 163 GLY A N 1
ATOM 1296 C CA . GLY A 1 163 ? 7.205 4.856 -6.548 1.00 98.00 163 GLY A CA 1
ATOM 1297 C C . GLY A 1 163 ? 6.992 6.231 -7.163 1.00 98.00 163 GLY A C 1
ATOM 1298 O O . GLY A 1 163 ? 6.614 7.186 -6.482 1.00 98.00 163 GLY A O 1
ATOM 1299 N N . SER A 1 164 ? 7.271 6.339 -8.461 1.00 98.44 164 SER A N 1
ATOM 1300 C CA . SER A 1 164 ? 7.221 7.605 -9.195 1.00 98.44 164 SER A CA 1
ATOM 1301 C C . SER A 1 164 ? 7.057 7.414 -10.707 1.00 98.44 164 SER A C 1
ATOM 1303 O O . SER A 1 164 ? 7.196 6.311 -11.232 1.00 98.44 164 SER A O 1
ATOM 1305 N N . SER A 1 165 ? 6.809 8.523 -11.405 1.00 98.38 165 SER A N 1
ATOM 1306 C CA . SER A 1 165 ? 7.010 8.690 -12.846 1.00 98.38 165 SER A CA 1
ATOM 1307 C C . SER A 1 165 ? 8.023 9.821 -13.060 1.00 98.38 165 SER A C 1
ATOM 1309 O O . SER A 1 165 ? 7.674 11.003 -13.132 1.00 98.38 165 SER A O 1
ATOM 1311 N N . VAL A 1 166 ? 9.313 9.471 -13.082 1.00 97.06 166 VAL A N 1
ATOM 1312 C CA . VAL A 1 166 ? 10.418 10.452 -13.138 1.00 97.06 166 VAL A CA 1
ATOM 1313 C C . VAL A 1 166 ? 10.618 11.032 -14.536 1.00 97.06 166 VAL A C 1
ATOM 1315 O O . VAL A 1 166 ? 11.015 12.185 -14.652 1.00 97.06 166 VAL A O 1
ATOM 1318 N N . GLU A 1 167 ? 10.250 10.277 -15.571 1.00 97.56 167 GLU A N 1
ATOM 1319 C CA . GLU A 1 167 ? 10.193 10.704 -16.974 1.00 97.56 167 GLU A CA 1
ATOM 1320 C C . GLU A 1 167 ? 8.832 10.341 -17.589 1.00 97.56 167 GLU A C 1
ATOM 1322 O O . GLU A 1 167 ? 8.100 9.500 -17.063 1.00 97.56 167 GLU A O 1
ATOM 1327 N N . ASP A 1 168 ? 8.431 11.039 -18.656 1.00 98.31 168 ASP A N 1
ATOM 1328 C CA . ASP A 1 168 ? 7.157 10.750 -19.333 1.00 98.31 168 ASP A CA 1
ATOM 1329 C C . ASP A 1 168 ? 7.142 9.322 -19.898 1.00 98.31 168 ASP A C 1
ATOM 1331 O O . ASP A 1 168 ? 8.131 8.849 -20.456 1.00 98.31 168 ASP A O 1
ATOM 1335 N N . GLY A 1 169 ? 6.007 8.635 -19.752 1.00 98.31 169 GLY A N 1
ATOM 1336 C CA . GLY A 1 169 ? 5.853 7.240 -20.172 1.00 98.31 169 GLY A CA 1
ATOM 1337 C C . GLY A 1 169 ? 6.501 6.207 -19.241 1.00 98.31 169 GLY A C 1
ATOM 1338 O O . GLY A 1 169 ? 6.425 5.014 -19.548 1.00 98.31 169 GLY A O 1
ATOM 1339 N N . GLU A 1 170 ? 7.100 6.622 -18.117 1.00 98.38 170 GLU A N 1
ATOM 1340 C CA . GLU A 1 170 ? 7.729 5.721 -17.145 1.00 98.38 170 GLU A CA 1
ATOM 1341 C C . GLU A 1 170 ? 6.926 5.584 -15.848 1.00 98.38 170 GLU A C 1
ATOM 1343 O O . GLU A 1 170 ? 6.346 6.550 -15.356 1.00 98.38 170 GLU A O 1
ATOM 1348 N N . ALA A 1 171 ? 6.952 4.392 -15.256 1.00 98.75 171 ALA A N 1
ATOM 1349 C CA . ALA A 1 171 ? 6.517 4.137 -13.887 1.00 98.75 171 ALA A CA 1
ATOM 1350 C C . ALA A 1 171 ? 7.567 3.272 -13.180 1.00 98.75 171 ALA A C 1
ATOM 1352 O O . ALA A 1 171 ? 7.990 2.243 -13.713 1.00 98.75 171 ALA A O 1
ATOM 1353 N N . GLU A 1 172 ? 7.993 3.668 -11.983 1.00 98.75 172 GLU A N 1
ATOM 1354 C CA . GLU A 1 172 ? 8.985 2.933 -11.200 1.00 98.75 172 GLU A CA 1
ATOM 1355 C C . GLU A 1 172 ? 8.556 2.688 -9.757 1.00 98.75 172 GLU A C 1
ATOM 1357 O O . GLU A 1 172 ? 7.832 3.485 -9.160 1.00 98.75 172 GLU A O 1
ATOM 1362 N N . LEU A 1 173 ? 9.029 1.569 -9.206 1.00 98.69 173 LEU A N 1
ATOM 1363 C CA . LEU A 1 173 ? 8.787 1.132 -7.834 1.00 98.69 173 LEU A CA 1
ATOM 1364 C C . LEU A 1 173 ? 10.104 0.695 -7.201 1.00 98.69 173 LEU A C 1
ATOM 1366 O O . LEU A 1 173 ? 10.823 -0.140 -7.754 1.00 98.69 173 LEU A O 1
ATOM 1370 N N . MET A 1 174 ? 10.396 1.213 -6.014 1.00 98.50 174 MET A N 1
ATOM 1371 C CA . MET A 1 174 ? 11.554 0.822 -5.220 1.00 98.50 174 MET A CA 1
ATOM 1372 C C . MET A 1 174 ? 11.298 -0.520 -4.533 1.00 98.50 174 MET A C 1
ATOM 1374 O O . MET A 1 174 ? 10.359 -0.677 -3.753 1.00 98.50 174 MET A O 1
ATOM 1378 N N . VAL A 1 175 ? 12.118 -1.518 -4.863 1.00 97.81 175 VAL A N 1
ATOM 1379 C CA . VAL A 1 175 ? 11.939 -2.924 -4.460 1.00 97.81 175 VAL A CA 1
ATOM 1380 C C . VAL A 1 175 ? 12.824 -3.338 -3.296 1.00 97.81 175 VAL A C 1
ATOM 1382 O O . VAL A 1 175 ? 12.450 -4.235 -2.546 1.00 97.81 175 VAL A O 1
ATOM 1385 N N . HIS A 1 176 ? 13.984 -2.700 -3.136 1.00 97.06 176 HIS A N 1
ATOM 1386 C CA . HIS A 1 176 ? 14.886 -2.954 -2.015 1.00 97.06 176 HIS A CA 1
ATOM 1387 C C . HIS A 1 176 ? 15.825 -1.765 -1.801 1.00 97.06 176 HIS A C 1
ATOM 1389 O O . HIS A 1 176 ? 16.215 -1.103 -2.762 1.00 97.06 176 HIS A O 1
ATOM 1395 N N . ARG A 1 177 ? 16.213 -1.501 -0.556 1.00 95.50 177 ARG A N 1
ATOM 1396 C CA . ARG A 1 177 ? 17.180 -0.467 -0.181 1.00 95.50 177 ARG A CA 1
ATOM 1397 C C . ARG A 1 177 ? 18.173 -1.064 0.805 1.00 95.50 177 ARG A C 1
ATOM 1399 O O . ARG A 1 177 ? 17.773 -1.653 1.804 1.00 95.50 177 ARG A O 1
ATOM 1406 N N . ALA A 1 178 ? 19.456 -0.871 0.543 1.00 94.31 178 ALA A N 1
ATOM 1407 C CA . ALA A 1 178 ? 20.519 -1.135 1.499 1.00 94.31 178 ALA A CA 1
ATOM 1408 C C . ALA A 1 178 ? 21.426 0.093 1.557 1.00 94.31 178 ALA A C 1
ATOM 1410 O O . ALA A 1 178 ? 22.081 0.447 0.578 1.00 94.31 178 ALA A O 1
ATOM 1411 N N . ILE A 1 179 ? 21.438 0.768 2.700 1.00 90.75 179 ILE A N 1
ATOM 1412 C CA . ILE A 1 179 ? 22.059 2.071 2.905 1.00 90.75 179 ILE A CA 1
ATOM 1413 C C . ILE A 1 179 ? 22.974 1.972 4.110 1.00 90.75 179 ILE A C 1
ATOM 1415 O O . ILE A 1 179 ? 22.560 1.588 5.206 1.00 90.75 179 ILE A O 1
ATOM 1419 N N . ARG A 1 180 ? 24.227 2.370 3.910 1.00 80.44 180 ARG A N 1
ATOM 1420 C CA . ARG A 1 180 ? 25.191 2.526 4.991 1.00 80.44 180 ARG A CA 1
ATOM 1421 C C . ARG A 1 180 ? 25.267 3.995 5.375 1.00 80.44 180 ARG A C 1
ATOM 1423 O O . ARG A 1 180 ? 25.719 4.807 4.573 1.00 80.44 180 ARG A O 1
ATOM 1430 N N . THR A 1 181 ? 24.889 4.315 6.602 1.00 68.50 181 THR A N 1
ATOM 1431 C CA . THR A 1 181 ? 25.146 5.626 7.205 1.00 68.50 181 THR A CA 1
ATOM 1432 C C . THR A 1 181 ? 26.129 5.471 8.369 1.00 68.50 181 THR A C 1
ATOM 1434 O O . THR A 1 181 ? 26.422 4.358 8.812 1.00 68.50 181 THR A O 1
ATOM 1437 N N . ASN A 1 182 ? 26.710 6.587 8.814 1.00 63.84 182 ASN A N 1
ATOM 1438 C CA . ASN A 1 182 ? 27.562 6.628 10.010 1.00 63.84 182 ASN A CA 1
ATOM 1439 C C . ASN A 1 182 ? 26.764 6.970 11.286 1.00 63.84 182 ASN A C 1
ATOM 1441 O O . ASN A 1 182 ? 27.363 7.094 12.352 1.00 63.84 182 ASN A O 1
ATOM 1445 N N . ASP A 1 183 ? 25.452 7.176 11.165 1.00 63.84 183 ASP A N 1
ATOM 1446 C CA . ASP A 1 183 ? 24.518 7.434 12.261 1.00 63.84 183 ASP A CA 1
ATOM 1447 C C . ASP A 1 183 ? 23.638 6.202 12.535 1.00 63.84 183 ASP A C 1
ATOM 1449 O O . ASP A 1 183 ? 23.695 5.203 11.817 1.00 63.84 183 ASP A O 1
ATOM 1453 N N . ASP A 1 184 ? 22.812 6.269 13.579 1.00 65.88 184 ASP A N 1
ATOM 1454 C CA . ASP A 1 184 ? 21.920 5.174 13.982 1.00 65.88 184 ASP A CA 1
ATOM 1455 C C . ASP A 1 184 ? 20.686 5.013 13.055 1.00 65.88 184 ASP A C 1
ATOM 1457 O O . ASP A 1 184 ? 19.766 4.269 13.388 1.00 65.88 184 ASP A O 1
ATOM 1461 N N . PHE A 1 185 ? 20.642 5.694 11.897 1.00 67.00 185 PHE A N 1
ATOM 1462 C CA . PHE A 1 185 ? 19.498 5.707 10.966 1.00 67.00 185 PHE A CA 1
ATOM 1463 C C . PHE A 1 185 ? 19.769 5.004 9.626 1.00 67.00 185 PHE A C 1
ATOM 1465 O O . PHE A 1 185 ? 18.998 5.147 8.668 1.00 67.00 185 PHE A O 1
ATOM 1472 N N . GLY A 1 186 ? 20.855 4.232 9.545 1.00 74.56 186 GLY A N 1
ATOM 1473 C CA . GLY A 1 186 ? 21.160 3.395 8.388 1.00 74.56 186 GLY A CA 1
ATOM 1474 C C . GLY A 1 186 ? 20.072 2.356 8.122 1.00 74.56 186 GLY A C 1
ATOM 1475 O O . GLY A 1 186 ? 19.290 2.007 9.002 1.00 74.56 186 GLY A O 1
ATOM 1476 N N . LEU A 1 187 ? 20.030 1.838 6.895 1.00 82.62 187 LEU A N 1
ATOM 1477 C CA . LEU A 1 187 ? 19.048 0.837 6.481 1.00 82.62 187 LEU A CA 1
ATOM 1478 C C . LEU A 1 187 ? 19.780 -0.344 5.854 1.00 82.62 187 LEU A C 1
ATOM 1480 O O . LEU A 1 187 ? 19.907 -0.427 4.640 1.00 82.62 187 LEU A O 1
ATOM 1484 N N . ASN A 1 188 ? 20.317 -1.238 6.678 1.00 85.31 188 ASN A N 1
ATOM 1485 C CA . ASN A 1 188 ? 20.946 -2.472 6.212 1.00 85.31 188 ASN A CA 1
ATOM 1486 C C . ASN A 1 188 ? 20.519 -3.632 7.108 1.00 85.31 188 ASN A C 1
ATOM 1488 O O . ASN A 1 188 ? 21.226 -4.009 8.043 1.00 85.31 188 ASN A O 1
ATOM 1492 N N . GLU A 1 189 ? 19.332 -4.161 6.830 1.00 83.62 189 GLU A N 1
ATOM 1493 C CA . GLU A 1 189 ? 18.801 -5.318 7.538 1.00 83.62 189 GLU A CA 1
ATOM 1494 C C . GLU A 1 189 ? 19.638 -6.563 7.223 1.00 83.62 189 GLU A C 1
ATOM 1496 O O . GLU A 1 189 ? 19.938 -6.861 6.061 1.00 83.62 189 GLU A O 1
ATOM 1501 N N . VAL A 1 190 ? 20.020 -7.289 8.276 1.00 85.88 190 VAL A N 1
ATOM 1502 C CA . VAL A 1 190 ? 20.837 -8.500 8.185 1.00 85.88 190 VAL A CA 1
ATOM 1503 C C . VAL A 1 190 ? 20.163 -9.671 8.892 1.00 85.88 190 VAL A C 1
ATOM 1505 O O . VAL A 1 190 ? 19.650 -9.533 10.000 1.00 85.88 190 VAL A O 1
ATOM 1508 N N . GLU A 1 191 ? 20.214 -10.841 8.267 1.00 84.94 191 GLU A N 1
ATOM 1509 C CA . GLU A 1 191 ? 19.786 -12.117 8.829 1.00 84.94 191 GLU A CA 1
ATOM 1510 C C . GLU A 1 191 ? 20.973 -13.093 8.784 1.00 84.94 191 GLU A C 1
ATOM 1512 O O . GLU A 1 191 ? 21.592 -13.285 7.737 1.00 84.94 191 GLU A O 1
ATOM 1517 N N . TYR A 1 192 ? 21.335 -13.685 9.928 1.00 88.00 192 TYR A N 1
ATOM 1518 C CA . TYR A 1 192 ? 22.501 -14.577 10.062 1.00 88.00 192 TYR A CA 1
ATOM 1519 C C . TYR A 1 192 ? 23.798 -14.003 9.450 1.00 88.00 192 TYR A C 1
ATOM 1521 O O . TYR A 1 192 ? 24.483 -14.690 8.694 1.00 88.00 192 TYR A O 1
ATOM 1529 N N . ASP A 1 193 ? 24.115 -12.738 9.748 1.00 86.44 193 ASP A N 1
ATOM 1530 C CA . ASP A 1 193 ? 25.283 -11.992 9.240 1.00 86.44 193 ASP A CA 1
ATOM 1531 C C . ASP A 1 193 ? 25.299 -11.720 7.719 1.00 86.44 193 ASP A C 1
ATOM 1533 O O . ASP A 1 193 ? 26.314 -11.279 7.176 1.00 86.44 193 ASP A O 1
ATOM 1537 N N . HIS A 1 194 ? 24.181 -11.929 7.020 1.00 87.62 194 HIS A N 1
ATOM 1538 C CA . HIS A 1 194 ? 24.035 -11.625 5.594 1.00 87.62 194 HIS A CA 1
ATOM 1539 C C . HIS A 1 194 ? 22.944 -10.577 5.381 1.00 87.62 194 HIS A C 1
ATOM 1541 O O . HIS A 1 194 ? 21.933 -10.592 6.073 1.00 87.62 194 HIS A O 1
ATOM 1547 N N . GLY A 1 195 ? 23.126 -9.675 4.412 1.00 91.50 195 GLY A N 1
ATOM 1548 C CA . GLY A 1 195 ? 22.060 -8.749 4.017 1.00 91.50 195 GLY A CA 1
ATOM 1549 C C . GLY A 1 195 ? 20.801 -9.511 3.597 1.00 91.50 195 GLY A C 1
ATOM 1550 O O . GLY A 1 195 ? 20.897 -10.570 2.973 1.00 91.50 195 GLY A O 1
ATOM 1551 N N . ILE A 1 196 ? 19.624 -8.993 3.938 1.00 94.62 196 ILE A N 1
ATOM 1552 C CA . ILE A 1 196 ? 18.373 -9.686 3.622 1.00 94.62 196 ILE A CA 1
ATOM 1553 C C . ILE A 1 196 ? 18.140 -9.813 2.111 1.00 94.62 196 ILE A C 1
ATOM 1555 O O . ILE A 1 196 ? 18.522 -8.953 1.305 1.00 94.62 196 ILE A O 1
ATOM 1559 N N . VAL A 1 197 ? 17.456 -10.892 1.740 1.00 96.19 197 VAL A N 1
ATOM 1560 C CA . VAL A 1 197 ? 16.942 -11.125 0.389 1.00 96.19 197 VAL A CA 1
ATOM 1561 C C . VAL A 1 197 ? 15.444 -10.883 0.405 1.00 96.19 197 VAL A C 1
ATOM 1563 O O . VAL A 1 197 ? 14.711 -11.547 1.135 1.00 96.19 197 VAL A O 1
ATOM 1566 N N . VAL A 1 198 ? 14.979 -9.957 -0.424 1.00 96.19 198 VAL A N 1
ATOM 1567 C CA . VAL A 1 198 ? 13.562 -9.616 -0.527 1.00 96.19 198 VAL A CA 1
ATOM 1568 C C . VAL A 1 198 ? 12.989 -10.266 -1.776 1.00 96.19 198 VAL A C 1
ATOM 1570 O O . VAL A 1 198 ? 13.540 -10.150 -2.871 1.00 96.19 198 VAL A O 1
ATOM 1573 N N . ARG A 1 199 ? 11.856 -10.948 -1.612 1.00 97.38 199 ARG A N 1
ATOM 1574 C CA . ARG A 1 199 ? 11.029 -11.442 -2.713 1.00 97.38 199 ARG A CA 1
ATOM 1575 C C . ARG A 1 199 ? 9.702 -10.712 -2.707 1.00 97.38 199 ARG A C 1
ATOM 1577 O O . ARG A 1 199 ? 9.099 -10.596 -1.640 1.00 97.38 199 ARG A O 1
ATOM 1584 N N . GLY A 1 200 ? 9.224 -10.315 -3.876 1.00 97.12 200 GLY A N 1
ATOM 1585 C CA . GLY A 1 200 ? 7.904 -9.720 -4.038 1.00 97.12 200 GLY A CA 1
ATOM 1586 C C . GLY A 1 200 ? 7.350 -9.904 -5.439 1.00 97.12 200 GLY A C 1
ATOM 1587 O O . GLY A 1 200 ? 7.934 -10.604 -6.272 1.00 97.12 200 GLY A O 1
ATOM 1588 N N . LYS A 1 201 ? 6.183 -9.309 -5.674 1.00 97.56 201 LYS A N 1
ATOM 1589 C CA . LYS A 1 201 ? 5.462 -9.418 -6.940 1.00 97.56 201 LYS A CA 1
ATOM 1590 C C . LYS A 1 201 ? 4.916 -8.077 -7.396 1.00 97.56 201 LYS A C 1
ATOM 1592 O O . LYS A 1 201 ? 4.418 -7.294 -6.589 1.00 97.56 201 LYS A O 1
ATOM 1597 N N . HIS A 1 202 ? 4.942 -7.873 -8.708 1.00 98.44 202 HIS A N 1
ATOM 1598 C CA . HIS A 1 202 ? 4.162 -6.842 -9.385 1.00 98.44 202 HIS A CA 1
ATOM 1599 C C . HIS A 1 202 ? 3.199 -7.469 -10.378 1.00 98.44 202 HIS A C 1
ATOM 1601 O O . HIS A 1 202 ? 3.490 -8.519 -10.953 1.00 98.44 202 HIS A O 1
ATOM 1607 N N . TYR A 1 203 ? 2.067 -6.815 -10.598 1.00 98.31 203 TYR A N 1
ATOM 1608 C CA . TYR A 1 203 ? 1.091 -7.219 -11.599 1.00 98.31 203 TYR A CA 1
ATOM 1609 C C . TYR A 1 203 ? 0.894 -6.062 -12.568 1.00 98.31 203 TYR A C 1
ATOM 1611 O O . TYR A 1 203 ? 0.476 -4.975 -12.175 1.00 98.31 203 TYR A O 1
ATOM 1619 N N . LEU A 1 204 ? 1.253 -6.295 -13.825 1.00 98.31 204 LEU A N 1
ATOM 1620 C CA . LEU A 1 204 ? 1.142 -5.312 -14.888 1.00 98.31 204 LEU A CA 1
ATOM 1621 C C . LEU A 1 204 ? -0.211 -5.464 -15.576 1.00 98.31 204 LEU A C 1
ATOM 1623 O O . LEU A 1 204 ? -0.511 -6.537 -16.105 1.00 98.31 204 LEU A O 1
ATOM 1627 N N . VAL A 1 205 ? -0.980 -4.382 -15.603 1.00 97.81 205 VAL A N 1
ATOM 1628 C CA . VAL A 1 205 ? -2.243 -4.265 -16.335 1.00 97.81 205 VAL A CA 1
ATOM 1629 C C . VAL A 1 205 ? -2.078 -3.160 -17.377 1.00 97.81 205 VAL A C 1
ATOM 1631 O O . VAL A 1 205 ? -1.479 -2.120 -17.107 1.00 97.81 205 VAL A O 1
ATOM 1634 N N . VAL A 1 206 ? -2.537 -3.407 -18.602 1.00 96.25 206 VAL A N 1
ATOM 1635 C CA . VAL A 1 206 ? -2.358 -2.485 -19.728 1.00 96.25 206 VAL A CA 1
ATOM 1636 C C . VAL A 1 206 ? -3.519 -2.600 -20.701 1.00 96.25 206 VAL A C 1
ATOM 1638 O O . VAL A 1 206 ? -3.905 -3.706 -21.079 1.00 96.25 206 VAL A O 1
ATOM 1641 N N . GLY A 1 207 ? -4.047 -1.469 -21.160 1.00 95.50 207 GLY A N 1
ATOM 1642 C CA . GLY A 1 207 ? -5.146 -1.482 -22.115 1.00 95.50 207 GLY A CA 1
ATOM 1643 C C . GLY A 1 207 ? -5.806 -0.124 -22.335 1.00 95.50 207 GLY A C 1
ATOM 1644 O O . GLY A 1 207 ? -5.273 0.906 -21.920 1.00 95.50 207 GLY A O 1
ATOM 1645 N N . PRO A 1 208 ? -6.953 -0.112 -23.034 1.00 95.75 208 PRO A N 1
ATOM 1646 C CA . PRO A 1 208 ? -7.808 1.061 -23.135 1.00 95.75 208 PRO A CA 1
ATOM 1647 C C . PRO A 1 208 ? -8.364 1.460 -21.765 1.00 95.75 208 PRO A C 1
ATOM 1649 O O . PRO A 1 208 ? -8.809 0.595 -21.019 1.00 95.75 208 PRO A O 1
ATOM 1652 N N . ILE A 1 209 ? -8.401 2.762 -21.472 1.00 95.81 209 ILE A N 1
ATOM 1653 C CA . ILE A 1 209 ? -8.973 3.295 -20.221 1.00 95.81 209 ILE A CA 1
ATOM 1654 C C . ILE A 1 209 ? -10.452 2.896 -20.103 1.00 95.81 209 ILE A C 1
ATOM 1656 O O . ILE A 1 209 ? -10.906 2.400 -19.072 1.00 95.81 209 ILE A O 1
ATOM 1660 N N . ALA A 1 210 ? -11.213 3.098 -21.182 1.00 94.69 210 ALA A N 1
ATOM 1661 C CA . ALA A 1 210 ? -12.633 2.774 -21.237 1.00 94.69 210 ALA A CA 1
ATOM 1662 C C . ALA A 1 210 ? -12.866 1.291 -21.560 1.00 94.69 210 ALA A C 1
ATOM 1664 O O . ALA A 1 210 ? -12.249 0.739 -22.471 1.00 94.69 210 ALA A O 1
ATOM 1665 N N . GLY A 1 211 ? -13.835 0.678 -20.873 1.00 86.31 211 GLY A N 1
ATOM 1666 C CA . GLY A 1 211 ? -14.222 -0.720 -21.094 1.00 86.31 211 GLY A CA 1
ATOM 1667 C C . GLY A 1 211 ? -15.031 -0.960 -22.374 1.00 86.31 211 GLY A C 1
ATOM 1668 O O . GLY A 1 211 ? -15.121 -2.091 -22.836 1.00 86.31 211 GLY A O 1
ATOM 1669 N N . ASN A 1 212 ? -15.613 0.088 -22.978 1.00 85.62 212 ASN A N 1
ATOM 1670 C CA . ASN A 1 212 ? -16.410 0.012 -24.216 1.00 85.62 212 ASN A CA 1
ATOM 1671 C C . ASN A 1 212 ? -17.500 -1.086 -24.196 1.00 85.62 212 ASN A C 1
ATOM 1673 O O . ASN A 1 212 ? -17.690 -1.806 -25.177 1.00 85.62 212 ASN A O 1
ATOM 1677 N N . GLY A 1 213 ? -18.224 -1.212 -23.080 1.00 82.94 213 GLY A N 1
ATOM 1678 C CA . GLY A 1 213 ? -19.249 -2.243 -22.868 1.00 82.94 213 GLY A CA 1
ATOM 1679 C C . GLY A 1 213 ? -18.775 -3.475 -22.087 1.00 82.94 213 GLY A C 1
ATOM 1680 O O . GLY A 1 213 ? -19.613 -4.275 -21.676 1.00 82.94 213 GLY A O 1
ATOM 1681 N N . GLU A 1 214 ? -17.472 -3.600 -21.833 1.00 91.06 214 GLU A N 1
ATOM 1682 C CA . GLU A 1 214 ? -16.878 -4.530 -20.865 1.00 91.06 214 GLU A CA 1
ATOM 1683 C C . GLU A 1 214 ? -16.389 -3.772 -19.613 1.00 91.06 214 GLU A C 1
ATOM 1685 O O . GLU A 1 214 ? -16.672 -2.581 -19.456 1.00 91.06 214 GLU A O 1
ATOM 1690 N N . LYS A 1 215 ? -15.673 -4.460 -18.711 1.00 94.88 215 LYS A N 1
ATOM 1691 C CA . LYS A 1 215 ? -15.019 -3.824 -17.556 1.00 94.88 215 LYS A CA 1
ATOM 1692 C C . LYS A 1 215 ? -13.966 -2.824 -18.044 1.00 94.88 215 LYS A C 1
ATOM 1694 O O . LYS A 1 215 ? -13.156 -3.155 -18.909 1.00 94.88 215 LYS A O 1
ATOM 1699 N N . SER A 1 216 ? -13.963 -1.619 -17.484 1.00 96.69 216 SER A N 1
ATOM 1700 C CA . SER A 1 216 ? -12.876 -0.655 -17.662 1.00 96.69 216 SER A CA 1
ATOM 1701 C C . SER A 1 216 ? -11.559 -1.200 -17.115 1.00 96.69 216 SER A C 1
ATOM 1703 O O . SER A 1 216 ? -11.542 -2.149 -16.321 1.00 96.69 216 SER A O 1
ATOM 1705 N N . LEU A 1 217 ? -10.439 -0.580 -17.499 1.00 96.12 217 LEU A N 1
ATOM 1706 C CA . LEU A 1 217 ? -9.146 -0.995 -16.961 1.00 96.12 217 LEU A CA 1
ATOM 1707 C C . LEU A 1 217 ? -9.089 -0.795 -15.441 1.00 96.12 217 LEU A C 1
ATOM 1709 O O . LEU A 1 217 ? -8.654 -1.697 -14.734 1.00 96.12 217 LEU A O 1
ATOM 1713 N N . ALA A 1 218 ? -9.675 0.289 -14.922 1.00 95.69 218 ALA A N 1
ATOM 1714 C CA . ALA A 1 218 ? -9.807 0.524 -13.485 1.00 95.69 218 ALA A CA 1
ATOM 1715 C C . ALA A 1 218 ? -10.578 -0.599 -12.758 1.00 95.69 218 ALA A C 1
ATOM 1717 O O . ALA A 1 218 ? -10.179 -1.020 -11.668 1.00 95.69 218 ALA A O 1
ATOM 1718 N N . ALA A 1 219 ? -11.644 -1.138 -13.365 1.00 96.00 219 ALA A N 1
ATOM 1719 C CA . ALA A 1 219 ? -12.380 -2.273 -12.810 1.00 96.00 219 ALA A CA 1
ATOM 1720 C C . ALA A 1 219 ? -11.570 -3.581 -12.845 1.00 96.00 219 ALA A C 1
ATOM 1722 O O . ALA A 1 219 ? -11.610 -4.352 -11.883 1.00 96.00 219 ALA A O 1
ATOM 1723 N N . ILE A 1 220 ? -10.798 -3.819 -13.911 1.00 96.56 220 ILE A N 1
ATOM 1724 C CA . ILE A 1 220 ? -9.868 -4.957 -13.999 1.00 96.56 220 ILE A CA 1
ATOM 1725 C C . ILE A 1 220 ? -8.768 -4.831 -12.938 1.00 96.56 220 ILE A C 1
ATOM 1727 O O . ILE A 1 220 ? -8.483 -5.790 -12.224 1.00 96.56 220 ILE A O 1
ATOM 1731 N N . GLU A 1 221 ? -8.175 -3.649 -12.784 1.00 96.38 221 GLU A N 1
ATOM 1732 C CA . GLU A 1 221 ? -7.163 -3.363 -11.766 1.00 96.38 221 GLU A CA 1
ATOM 1733 C C . GLU A 1 221 ? -7.698 -3.610 -10.354 1.00 96.38 221 GLU A C 1
ATOM 1735 O O . GLU A 1 221 ? -7.001 -4.198 -9.529 1.00 96.38 221 GLU A O 1
ATOM 1740 N N . ARG A 1 222 ? -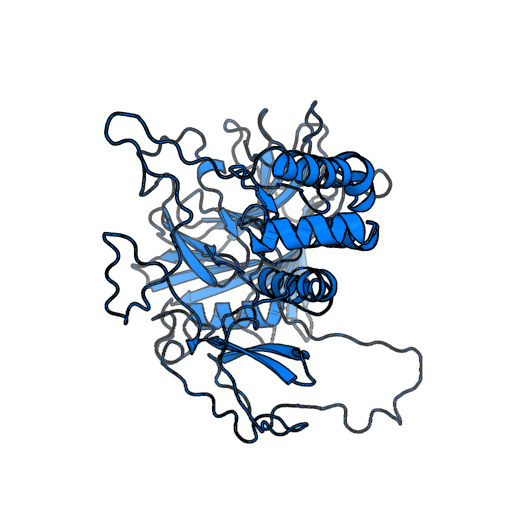8.937 -3.191 -10.065 1.00 93.62 222 ARG A N 1
ATOM 1741 C CA . ARG A 1 222 ? -9.556 -3.402 -8.751 1.00 93.62 222 ARG A CA 1
ATOM 1742 C C . ARG A 1 222 ? -9.765 -4.888 -8.453 1.00 93.62 222 ARG A C 1
ATOM 1744 O O . ARG A 1 222 ? -9.407 -5.331 -7.363 1.00 93.62 222 ARG A O 1
ATOM 1751 N N . ASP A 1 223 ? -10.256 -5.653 -9.428 1.00 93.75 223 ASP A N 1
ATOM 1752 C CA . ASP A 1 223 ? -10.398 -7.111 -9.324 1.00 93.75 223 ASP A CA 1
ATOM 1753 C C . ASP A 1 223 ? -9.044 -7.801 -9.092 1.00 93.75 223 ASP A C 1
ATOM 1755 O O . ASP A 1 223 ? -8.903 -8.623 -8.181 1.00 93.75 223 ASP A O 1
ATOM 1759 N N . VAL A 1 224 ? -8.017 -7.438 -9.873 1.00 95.12 224 VAL A N 1
ATOM 1760 C CA . VAL A 1 224 ? -6.665 -7.980 -9.695 1.00 95.12 224 VAL A CA 1
ATOM 1761 C C . VAL A 1 224 ? -6.162 -7.649 -8.292 1.00 95.12 224 VAL A C 1
ATOM 1763 O O . VAL A 1 224 ? -5.763 -8.564 -7.578 1.00 95.12 224 VAL A O 1
ATOM 1766 N N . ALA A 1 225 ? -6.231 -6.391 -7.848 1.00 92.94 225 ALA A N 1
ATOM 1767 C CA . ALA A 1 225 ? -5.776 -5.991 -6.516 1.00 92.94 225 ALA A CA 1
ATOM 1768 C C . ALA A 1 225 ? -6.459 -6.809 -5.404 1.00 92.94 225 ALA A C 1
ATOM 1770 O O . ALA A 1 225 ? -5.779 -7.376 -4.545 1.00 92.94 225 ALA A O 1
ATOM 1771 N N . GLN A 1 226 ? -7.785 -6.962 -5.456 1.00 90.00 226 GLN A N 1
ATOM 1772 C CA . GLN A 1 226 ? -8.546 -7.732 -4.466 1.00 90.00 226 GLN A CA 1
ATOM 1773 C C . GLN A 1 226 ? -8.148 -9.206 -4.432 1.00 90.00 226 GLN A C 1
ATOM 1775 O O . GLN A 1 226 ? -7.887 -9.741 -3.353 1.00 90.00 226 GLN A O 1
ATOM 1780 N N . ARG A 1 227 ? -8.020 -9.861 -5.593 1.00 89.88 227 ARG A N 1
ATOM 1781 C CA . ARG A 1 227 ? -7.598 -11.270 -5.673 1.00 89.88 227 ARG A CA 1
ATOM 1782 C C . ARG A 1 227 ? -6.195 -11.512 -5.115 1.00 89.88 227 ARG A C 1
ATOM 1784 O O . ARG A 1 227 ? -5.882 -12.642 -4.741 1.00 89.88 227 ARG A O 1
ATOM 1791 N N . LYS A 1 228 ? -5.329 -10.491 -5.094 1.00 87.94 228 LYS A N 1
ATOM 1792 C CA . LYS A 1 228 ? -3.952 -10.609 -4.582 1.00 87.94 228 LYS A CA 1
ATOM 1793 C C . LYS A 1 228 ? -3.817 -10.212 -3.115 1.00 87.94 228 LYS A C 1
ATOM 1795 O O . LYS A 1 228 ? -2.945 -10.756 -2.446 1.00 87.94 228 LYS A O 1
ATOM 1800 N N . VAL A 1 229 ? -4.685 -9.338 -2.608 1.00 82.56 229 VAL A N 1
ATOM 1801 C CA . VAL A 1 229 ? -4.796 -9.066 -1.165 1.00 82.56 229 VAL A CA 1
ATOM 1802 C C . VAL A 1 229 ? -5.487 -10.235 -0.450 1.00 82.56 229 VAL A C 1
ATOM 1804 O O . VAL A 1 229 ? -5.045 -10.657 0.615 1.00 82.56 229 VAL A O 1
ATOM 1807 N N . LEU A 1 230 ? -6.530 -10.813 -1.055 1.00 83.94 230 LEU A N 1
ATOM 1808 C CA . LEU A 1 230 ? -7.334 -11.900 -0.486 1.00 83.94 230 LEU A CA 1
ATOM 1809 C C . LEU A 1 230 ? -6.972 -13.264 -1.082 1.00 83.94 230 LEU A C 1
ATOM 1811 O O . LEU A 1 230 ? -7.796 -13.944 -1.697 1.00 83.94 230 LEU A O 1
ATOM 1815 N N . LEU A 1 231 ? -5.718 -13.677 -0.900 1.00 86.75 231 LEU A N 1
ATOM 1816 C CA . LEU A 1 231 ? -5.279 -15.000 -1.340 1.00 86.75 231 LEU A CA 1
ATOM 1817 C C . LEU A 1 231 ? -5.978 -16.120 -0.548 1.00 86.75 231 LEU A C 1
ATOM 1819 O O . LEU A 1 231 ? -6.175 -15.994 0.665 1.00 86.75 231 LEU A O 1
ATOM 1823 N N . PRO A 1 232 ? -6.303 -17.252 -1.199 1.00 89.44 232 PRO A N 1
ATOM 1824 C CA . PRO A 1 232 ? -6.894 -18.391 -0.515 1.00 89.44 232 PRO A CA 1
ATOM 1825 C C . PRO A 1 232 ? -5.936 -18.945 0.542 1.00 89.44 232 PRO A C 1
ATOM 1827 O O . PRO A 1 232 ? -4.734 -19.098 0.307 1.00 89.44 232 PRO A O 1
ATOM 1830 N N . TRP A 1 233 ? -6.481 -19.295 1.705 1.00 88.94 233 TRP A N 1
ATOM 1831 C CA . TRP A 1 233 ? -5.715 -19.946 2.761 1.00 88.94 233 TRP A CA 1
ATOM 1832 C C . TRP A 1 233 ? -5.498 -21.419 2.421 1.00 88.94 233 TRP A C 1
ATOM 1834 O O . TRP A 1 233 ? -6.445 -22.164 2.168 1.00 88.94 233 TRP A O 1
ATOM 1844 N N . VAL A 1 234 ? -4.235 -21.841 2.421 1.00 90.12 234 VAL A N 1
ATOM 1845 C CA . VAL A 1 234 ? -3.848 -23.220 2.114 1.00 90.12 234 VAL A CA 1
ATOM 1846 C C . VAL A 1 234 ? -3.616 -23.974 3.418 1.00 90.12 234 VAL A C 1
ATOM 1848 O O . VAL A 1 234 ? -2.716 -23.640 4.186 1.00 90.12 234 VAL A O 1
ATOM 1851 N N . PHE A 1 235 ? -4.409 -25.019 3.647 1.00 87.00 235 PHE A N 1
ATOM 1852 C CA . PHE A 1 235 ? -4.269 -25.916 4.792 1.00 87.00 235 PHE A CA 1
ATOM 1853 C C . PHE A 1 235 ? -3.696 -27.255 4.333 1.00 87.00 235 PHE A C 1
ATOM 1855 O O . PHE A 1 235 ? -4.192 -27.856 3.381 1.00 87.00 235 PHE A O 1
ATOM 1862 N N . ILE A 1 236 ? -2.651 -27.725 5.014 1.00 89.62 236 ILE A N 1
ATOM 1863 C CA . ILE A 1 236 ? -1.962 -28.980 4.701 1.00 89.62 236 ILE A CA 1
ATOM 1864 C C . ILE A 1 236 ? -1.951 -29.841 5.965 1.00 89.62 236 ILE A C 1
ATOM 1866 O O . ILE A 1 236 ? -1.667 -29.346 7.055 1.00 89.62 236 ILE A O 1
ATOM 1870 N N . THR A 1 237 ? -2.261 -31.129 5.824 1.00 87.94 237 THR A N 1
ATOM 1871 C CA . THR A 1 237 ? -2.187 -32.119 6.905 1.00 87.94 237 THR A CA 1
ATOM 1872 C C . THR A 1 237 ? -1.488 -33.380 6.412 1.00 87.94 237 THR A C 1
ATOM 1874 O O . THR A 1 237 ? -1.565 -33.719 5.232 1.00 87.94 237 THR A O 1
ATOM 1877 N N . ASP A 1 238 ? -0.786 -34.055 7.318 1.00 91.88 238 ASP A N 1
ATOM 1878 C CA . ASP A 1 238 ? -0.154 -35.357 7.106 1.00 91.88 238 ASP A CA 1
ATOM 1879 C C . ASP A 1 238 ? -1.101 -36.535 7.400 1.00 91.88 238 ASP A C 1
ATOM 1881 O O . ASP A 1 238 ? -0.749 -37.691 7.160 1.00 91.88 238 ASP A O 1
ATOM 1885 N N . GLN A 1 239 ? -2.306 -36.260 7.909 1.00 90.69 239 GLN A N 1
ATOM 1886 C CA . GLN A 1 239 ? -3.329 -37.271 8.151 1.00 90.69 239 GLN A CA 1
ATOM 1887 C C . GLN A 1 239 ? -4.075 -37.616 6.861 1.00 90.69 239 GLN A C 1
ATOM 1889 O O . GLN A 1 239 ? -4.424 -36.733 6.077 1.00 90.69 239 GLN A O 1
ATOM 1894 N N . ASP A 1 240 ? -4.403 -38.898 6.676 1.00 88.00 240 ASP A N 1
ATOM 1895 C CA . ASP A 1 240 ? -5.333 -39.295 5.620 1.00 88.00 240 ASP A CA 1
ATOM 1896 C C . ASP A 1 240 ? -6.747 -38.826 5.982 1.00 88.00 240 ASP A C 1
ATOM 1898 O O . ASP A 1 240 ? -7.419 -39.363 6.866 1.00 88.00 240 ASP A O 1
ATOM 1902 N N . VAL A 1 241 ? -7.176 -37.769 5.303 1.00 86.50 241 VAL A N 1
ATOM 1903 C CA . VAL A 1 241 ? -8.494 -37.155 5.459 1.00 86.50 241 VAL A CA 1
ATOM 1904 C C . VAL A 1 241 ? -9.418 -37.480 4.285 1.00 86.50 241 VAL A C 1
ATOM 1906 O O . VAL A 1 241 ? -10.536 -36.974 4.247 1.00 86.50 241 VAL A O 1
ATOM 1909 N N . SER A 1 242 ? -9.008 -38.348 3.354 1.00 83.19 242 SER A N 1
ATOM 1910 C CA . SER A 1 242 ? -9.733 -38.623 2.102 1.00 83.19 242 SER A CA 1
ATOM 1911 C C . SER A 1 242 ? -11.185 -39.059 2.338 1.00 83.19 242 SER A C 1
ATOM 1913 O O . SER A 1 242 ? -12.090 -38.640 1.621 1.00 83.19 242 SER A O 1
ATOM 1915 N N . GLU A 1 243 ? -11.431 -39.845 3.391 1.00 81.12 243 GLU A N 1
ATOM 1916 C CA . GLU A 1 243 ? -12.783 -40.272 3.782 1.00 81.12 243 GLU A CA 1
ATOM 1917 C C . GLU A 1 243 ? -13.601 -39.169 4.479 1.00 81.12 243 GLU A C 1
ATOM 1919 O O . GLU A 1 243 ? -14.829 -39.207 4.456 1.00 81.12 243 GLU A O 1
ATOM 1924 N N . ARG A 1 244 ? -12.938 -38.178 5.091 1.00 79.38 244 ARG A N 1
ATOM 1925 C CA . ARG A 1 244 ? -13.565 -37.066 5.831 1.00 79.38 244 ARG A CA 1
ATOM 1926 C C . ARG A 1 244 ? -13.866 -35.851 4.953 1.00 79.38 244 ARG A C 1
ATOM 1928 O O . ARG A 1 244 ? -14.733 -35.060 5.307 1.00 79.38 244 ARG A O 1
ATOM 1935 N N . LEU A 1 245 ? -13.175 -35.697 3.824 1.00 78.88 245 LEU A N 1
ATOM 1936 C CA . LEU A 1 245 ? -13.321 -34.564 2.903 1.00 78.88 245 LEU A CA 1
ATOM 1937 C C . LEU A 1 245 ? -14.386 -34.813 1.815 1.00 78.88 245 LEU A C 1
ATOM 1939 O O . LEU A 1 245 ? -14.185 -34.499 0.642 1.00 78.88 245 LEU A O 1
ATOM 1943 N N . GLN A 1 246 ? -15.536 -35.378 2.188 1.00 71.62 246 GLN A N 1
ATOM 1944 C CA . GLN A 1 246 ? -16.688 -35.496 1.291 1.00 71.62 246 GLN A CA 1
ATOM 1945 C C . GLN A 1 246 ? -17.529 -34.215 1.424 1.00 71.62 246 GLN A C 1
ATOM 1947 O O . GLN A 1 246 ? -18.181 -34.019 2.443 1.00 71.62 246 GLN A O 1
ATOM 1952 N N . ASN A 1 247 ? -17.496 -33.350 0.402 1.00 74.88 247 ASN A N 1
ATOM 1953 C CA . ASN A 1 247 ? -18.060 -31.982 0.350 1.00 74.88 247 ASN A CA 1
ATOM 1954 C C . ASN A 1 247 ? -17.154 -30.887 0.946 1.00 74.88 247 ASN A C 1
ATOM 1956 O O . ASN A 1 247 ? -17.373 -30.384 2.042 1.00 74.88 247 ASN A O 1
ATOM 1960 N N . LEU A 1 248 ? -16.150 -30.483 0.163 1.00 80.19 248 LEU A N 1
ATOM 1961 C CA . LEU A 1 248 ? -15.191 -29.417 0.494 1.00 80.19 248 LEU A CA 1
ATOM 1962 C C . LEU A 1 248 ? -15.653 -28.001 0.131 1.00 80.19 248 LEU A C 1
ATOM 1964 O O . LEU A 1 248 ? -14.912 -27.041 0.324 1.00 80.19 248 LEU A O 1
ATOM 1968 N N . GLN A 1 249 ? -16.840 -27.867 -0.452 1.00 87.06 249 GLN A N 1
ATOM 1969 C CA . GLN A 1 249 ? -17.359 -26.573 -0.867 1.00 87.06 249 GLN A CA 1
ATOM 1970 C C . GLN A 1 249 ? -18.313 -26.058 0.199 1.00 87.06 249 GLN A C 1
ATOM 1972 O O . GLN A 1 249 ? -19.332 -26.679 0.493 1.00 87.06 249 GLN A O 1
ATOM 1977 N N . PHE A 1 250 ? -17.969 -24.908 0.758 1.00 89.56 250 PHE A N 1
ATOM 1978 C CA . PHE A 1 250 ? -18.816 -24.167 1.671 1.00 89.56 250 PHE A CA 1
ATOM 1979 C C . PHE A 1 250 ? -18.876 -22.719 1.196 1.00 89.56 250 PHE A C 1
ATOM 1981 O O . PHE A 1 250 ? -17.844 -22.095 0.960 1.00 89.56 250 PHE A O 1
ATOM 1988 N N . SER A 1 251 ? -20.090 -22.194 1.068 1.00 92.62 251 SER A N 1
ATOM 1989 C CA . SER A 1 251 ? -20.347 -20.767 0.922 1.00 92.62 251 SER A CA 1
ATOM 1990 C C . SER A 1 251 ? -21.278 -20.366 2.047 1.00 92.62 251 SER A C 1
ATOM 1992 O O . SER A 1 251 ? -22.331 -20.978 2.223 1.00 92.62 251 SER A O 1
ATOM 1994 N N . ASN A 1 252 ? -20.905 -19.331 2.795 1.00 94.50 252 ASN A N 1
ATOM 1995 C CA . ASN A 1 252 ? -21.833 -18.722 3.738 1.00 94.50 252 ASN A CA 1
ATOM 1996 C C . ASN A 1 252 ? -22.781 -17.727 3.056 1.00 94.50 252 ASN A C 1
ATOM 1998 O O . ASN A 1 252 ? -23.677 -17.218 3.711 1.00 94.50 252 ASN A O 1
ATOM 2002 N N . LEU A 1 253 ? -22.589 -17.421 1.773 1.00 96.38 253 LEU A N 1
ATOM 2003 C CA . LEU A 1 253 ? -23.494 -16.570 1.011 1.00 96.38 253 LEU A CA 1
ATOM 2004 C C . LEU A 1 253 ? -24.468 -17.438 0.210 1.00 96.38 253 LEU A C 1
ATOM 2006 O O . LEU A 1 253 ? -24.035 -18.302 -0.557 1.00 96.38 253 LEU A O 1
ATOM 2010 N N . ASN A 1 254 ? -25.769 -17.180 0.356 1.00 96.50 254 ASN A N 1
ATOM 2011 C CA . ASN A 1 254 ? -26.834 -17.826 -0.423 1.00 96.50 254 ASN A CA 1
ATOM 2012 C C . ASN A 1 254 ? -26.879 -17.330 -1.878 1.00 96.50 254 ASN A C 1
ATOM 2014 O O . ASN A 1 254 ? -27.451 -17.983 -2.750 1.00 96.50 254 ASN A O 1
ATOM 2018 N N . ARG A 1 255 ? -26.280 -16.166 -2.142 1.00 95.50 255 ARG A N 1
ATOM 2019 C CA . ARG A 1 255 ? -26.160 -15.538 -3.462 1.00 95.50 255 ARG A CA 1
ATOM 2020 C C . ARG A 1 255 ? -24.853 -14.744 -3.551 1.00 95.50 255 ARG A C 1
ATOM 2022 O O . ARG A 1 255 ? -24.400 -14.251 -2.518 1.00 95.50 255 ARG A O 1
ATOM 2029 N N . PRO A 1 256 ? -24.249 -14.609 -4.743 1.00 95.25 256 PRO A N 1
ATOM 2030 C CA . PRO A 1 256 ? -23.103 -13.726 -4.924 1.00 95.25 256 PRO A CA 1
ATOM 2031 C C . PRO A 1 256 ? -23.502 -12.261 -4.694 1.00 95.25 256 PRO A C 1
ATOM 2033 O O . PRO A 1 256 ? -24.669 -11.896 -4.849 1.00 95.25 256 PRO A O 1
ATOM 2036 N N . LEU A 1 257 ? -22.520 -11.444 -4.322 1.00 95.56 257 LEU A N 1
ATOM 2037 C CA . LEU A 1 257 ? -22.638 -9.987 -4.343 1.00 95.56 257 LEU A CA 1
ATOM 2038 C C . LEU A 1 257 ? -22.369 -9.476 -5.760 1.00 95.56 257 LEU A C 1
ATOM 2040 O O . LEU A 1 257 ? -21.741 -10.175 -6.556 1.00 95.56 257 LEU A O 1
ATOM 2044 N N . ASP A 1 258 ? -22.837 -8.266 -6.055 1.00 95.00 258 ASP A N 1
ATOM 2045 C CA . ASP A 1 258 ? -22.487 -7.583 -7.298 1.00 95.00 258 ASP A CA 1
ATOM 2046 C C . ASP A 1 258 ? -20.969 -7.349 -7.370 1.00 95.00 258 ASP A C 1
ATOM 2048 O O . ASP A 1 258 ? -20.322 -7.111 -6.350 1.00 95.00 258 ASP A O 1
ATOM 2052 N N . ASP A 1 259 ? -20.407 -7.353 -8.580 1.00 93.00 259 ASP A N 1
ATOM 2053 C CA . ASP A 1 259 ? -18.966 -7.191 -8.836 1.00 93.00 259 ASP A CA 1
ATOM 2054 C C . ASP A 1 259 ? -18.358 -5.899 -8.251 1.00 93.00 259 ASP A C 1
ATOM 2056 O O . ASP A 1 259 ? -17.141 -5.798 -8.106 1.00 93.00 259 ASP A O 1
ATOM 2060 N N . ASN A 1 260 ? -19.183 -4.896 -7.938 1.00 94.94 260 ASN A N 1
ATOM 2061 C CA . ASN A 1 260 ? -18.765 -3.633 -7.332 1.00 94.94 260 ASN A CA 1
ATOM 2062 C C . ASN A 1 260 ? -18.901 -3.594 -5.797 1.00 94.94 260 ASN A C 1
ATOM 2064 O O . ASN A 1 260 ? -18.599 -2.558 -5.200 1.00 94.94 260 ASN A O 1
ATOM 2068 N N . VAL A 1 261 ? -19.326 -4.688 -5.155 1.00 96.00 261 VAL A N 1
ATOM 2069 C CA . VAL A 1 261 ? -19.536 -4.785 -3.704 1.00 96.00 261 VAL A CA 1
ATOM 2070 C C . VAL A 1 261 ? -18.641 -5.855 -3.086 1.00 96.00 261 VAL A C 1
ATOM 2072 O O . VAL A 1 261 ? -18.634 -7.007 -3.512 1.00 96.00 261 VAL A O 1
ATOM 2075 N N . GLN A 1 262 ? -17.965 -5.506 -1.992 1.00 93.56 262 GLN A N 1
ATOM 2076 C CA . GLN A 1 262 ? -17.160 -6.443 -1.211 1.00 93.56 262 GLN A CA 1
ATOM 2077 C C . GLN A 1 262 ? -17.574 -6.449 0.269 1.00 93.56 262 GLN A C 1
ATOM 2079 O O . GLN A 1 262 ? -17.861 -5.405 0.858 1.00 93.56 262 GLN A O 1
ATOM 2084 N N . ILE A 1 263 ? -17.571 -7.637 0.893 1.00 94.12 263 ILE A N 1
ATOM 2085 C CA . ILE A 1 263 ? -17.571 -7.755 2.359 1.00 94.12 263 ILE A CA 1
ATOM 2086 C C . ILE A 1 263 ? -16.156 -7.466 2.838 1.00 94.12 263 ILE A C 1
ATOM 2088 O O . ILE A 1 263 ? -15.247 -8.276 2.664 1.00 94.12 263 ILE A O 1
ATOM 2092 N N . LEU A 1 264 ? -15.995 -6.298 3.443 1.00 91.56 264 LEU A N 1
ATOM 2093 C CA . LEU A 1 264 ? -14.729 -5.827 3.982 1.00 91.56 264 LEU A CA 1
ATOM 2094 C C . LEU A 1 264 ? -14.467 -6.371 5.389 1.00 91.56 264 LEU A C 1
ATOM 2096 O O . LEU A 1 264 ? -13.334 -6.599 5.803 1.00 91.56 264 LEU A O 1
ATOM 2100 N N . THR A 1 265 ? -15.533 -6.577 6.159 1.00 91.31 265 THR A N 1
ATOM 2101 C CA . THR A 1 265 ? -15.453 -7.177 7.490 1.00 91.31 265 THR A CA 1
ATOM 2102 C C . THR A 1 265 ? -16.717 -7.971 7.763 1.00 91.31 265 THR A C 1
ATOM 2104 O O . THR A 1 265 ? -17.818 -7.474 7.527 1.00 91.31 265 THR A O 1
ATOM 2107 N N . LEU A 1 266 ? -16.554 -9.182 8.290 1.00 92.88 266 LEU A N 1
ATOM 2108 C CA . LEU A 1 266 ? -17.613 -9.951 8.929 1.00 92.88 266 LEU A CA 1
ATOM 2109 C C . LEU A 1 266 ? -17.002 -10.697 10.115 1.00 92.88 266 LEU A C 1
ATOM 2111 O O . LEU A 1 266 ? -16.326 -11.707 9.932 1.00 92.88 266 LEU A O 1
ATOM 2115 N N . GLU A 1 267 ? -17.223 -10.191 11.323 1.00 89.19 267 GLU A N 1
ATOM 2116 C CA . GLU A 1 267 ? -16.604 -10.743 12.530 1.00 89.19 267 GLU A CA 1
ATOM 2117 C C . GLU A 1 267 ? -17.526 -10.657 13.757 1.00 89.19 267 GLU A C 1
ATOM 2119 O O . GLU A 1 267 ? -18.430 -9.814 13.793 1.00 89.19 267 GLU A O 1
ATOM 2124 N N . PRO A 1 268 ? -17.312 -11.505 14.780 1.00 89.06 268 PRO A N 1
ATOM 2125 C CA . PRO A 1 268 ? -17.971 -11.362 16.073 1.00 89.06 268 PRO A CA 1
ATOM 2126 C C . PRO A 1 268 ? -17.728 -9.989 16.701 1.00 89.06 268 PRO A C 1
ATOM 2128 O O . PRO A 1 268 ? -16.606 -9.486 16.725 1.00 89.06 268 PRO A O 1
ATOM 2131 N N . TRP A 1 269 ? -18.782 -9.413 17.271 1.00 85.69 269 TRP A N 1
ATOM 2132 C CA . TRP A 1 269 ? -18.757 -8.109 17.922 1.00 85.69 269 TRP A CA 1
ATOM 2133 C C . TRP A 1 269 ? -19.330 -8.182 19.347 1.00 85.69 269 TRP A C 1
ATOM 2135 O O . TRP A 1 269 ? -19.393 -9.249 19.959 1.00 85.69 269 TRP A O 1
ATOM 2145 N N . LYS A 1 270 ? -19.679 -7.034 19.940 1.00 75.06 270 LYS A N 1
ATOM 2146 C CA . LYS A 1 270 ? -20.203 -6.965 21.316 1.00 75.06 270 LYS A CA 1
ATOM 2147 C C . LYS A 1 270 ? -21.563 -7.655 21.447 1.00 75.06 270 LYS A C 1
ATOM 2149 O O . LYS A 1 270 ? -22.332 -7.673 20.495 1.00 75.06 270 LYS A O 1
ATOM 2154 N N . ASP A 1 271 ? -21.871 -8.137 22.648 1.00 82.94 271 ASP A N 1
ATOM 2155 C CA . ASP A 1 271 ? -23.216 -8.585 23.036 1.00 82.94 271 ASP A CA 1
ATOM 2156 C C . ASP A 1 271 ? -23.817 -9.623 22.062 1.00 82.94 271 ASP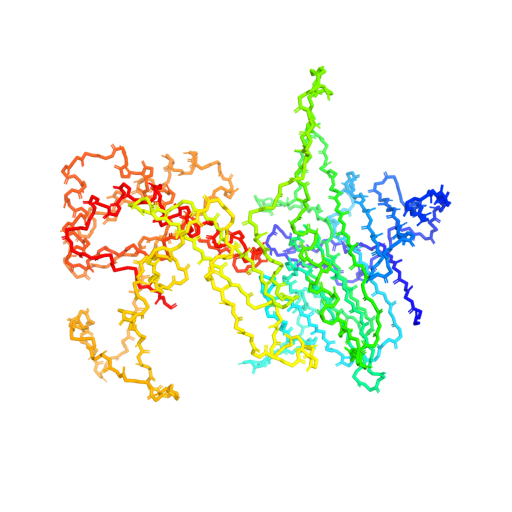 A C 1
ATOM 2158 O O . ASP A 1 271 ? -24.988 -9.546 21.703 1.00 82.94 271 ASP A O 1
ATOM 2162 N N . ASP A 1 272 ? -22.974 -10.562 21.608 1.00 84.62 272 ASP A N 1
ATOM 2163 C CA . ASP A 1 272 ? -23.293 -11.617 20.631 1.00 84.62 272 ASP A CA 1
ATOM 2164 C C . ASP A 1 272 ? -23.803 -11.098 19.269 1.00 84.62 272 ASP A C 1
ATOM 2166 O O . ASP A 1 272 ? -24.517 -11.792 18.544 1.00 84.62 272 ASP A O 1
ATOM 2170 N N . THR A 1 273 ? -23.414 -9.876 18.894 1.00 90.62 273 THR A N 1
ATOM 2171 C CA . THR A 1 273 ? -23.676 -9.295 17.566 1.00 90.62 273 THR A CA 1
ATOM 2172 C C . THR A 1 273 ? -22.542 -9.586 16.579 1.00 90.62 273 THR A C 1
ATOM 2174 O O . THR A 1 273 ? -21.478 -10.085 16.950 1.00 90.62 273 THR A O 1
ATOM 2177 N N . LEU A 1 274 ? -22.761 -9.267 15.302 1.00 92.75 274 LEU A N 1
ATOM 2178 C CA . LEU A 1 274 ? -21.746 -9.312 14.249 1.00 92.75 274 LEU A CA 1
ATOM 2179 C C . LEU A 1 274 ? -21.477 -7.896 13.738 1.00 92.75 274 LEU A C 1
ATOM 2181 O O . LEU A 1 274 ? -22.412 -7.112 13.567 1.00 92.75 274 LEU A O 1
ATOM 2185 N N . LEU A 1 275 ? -20.215 -7.588 13.448 1.00 92.19 275 LEU A N 1
ATOM 2186 C CA . LEU A 1 275 ? -19.836 -6.377 12.732 1.00 92.19 275 LEU A CA 1
ATOM 2187 C C . LEU A 1 275 ? -19.705 -6.704 11.245 1.00 92.19 275 LEU A C 1
ATOM 2189 O O . LEU A 1 275 ? -18.830 -7.472 10.846 1.00 92.19 275 LEU A O 1
ATOM 2193 N N . LEU A 1 276 ? -20.589 -6.117 10.437 1.00 95.06 276 LEU A N 1
ATOM 2194 C CA . LEU A 1 276 ? -20.582 -6.224 8.981 1.00 95.06 276 LEU A CA 1
ATOM 2195 C C . LEU A 1 276 ? -20.169 -4.880 8.375 1.00 95.06 276 LEU A C 1
ATOM 2197 O O . LEU A 1 276 ? -20.803 -3.860 8.641 1.00 95.06 276 LEU A O 1
ATOM 2201 N N . ARG A 1 277 ? -19.141 -4.889 7.524 1.00 95.12 277 ARG A N 1
ATOM 2202 C CA . ARG A 1 277 ? -18.782 -3.756 6.662 1.00 95.12 277 ARG A CA 1
ATOM 2203 C C . ARG A 1 277 ? -18.888 -4.183 5.207 1.00 95.12 277 ARG A C 1
ATOM 2205 O O . ARG A 1 277 ? -18.240 -5.146 4.797 1.00 95.12 277 ARG A O 1
ATOM 2212 N N . LEU A 1 278 ? -19.692 -3.451 4.447 1.00 95.56 278 LEU A N 1
ATOM 2213 C CA . LEU A 1 278 ? -19.759 -3.548 2.995 1.00 95.56 278 LEU A CA 1
ATOM 2214 C C . LEU A 1 278 ? -19.056 -2.337 2.399 1.00 95.56 278 LEU A C 1
ATOM 2216 O O . LEU A 1 278 ? -19.178 -1.230 2.927 1.00 95.56 278 LEU A O 1
ATOM 2220 N N . GLU A 1 279 ? -18.350 -2.535 1.298 1.00 93.50 279 GLU A N 1
ATOM 2221 C CA . GLU A 1 279 ? -17.767 -1.437 0.543 1.00 93.50 279 GLU A CA 1
ATOM 2222 C C . GLU A 1 279 ? -18.161 -1.486 -0.926 1.00 93.50 279 GLU A C 1
ATOM 2224 O O . GLU A 1 279 ? -18.316 -2.558 -1.509 1.00 93.50 279 GLU A O 1
ATOM 2229 N N . HIS A 1 280 ? -18.282 -0.295 -1.509 1.00 95.31 280 HIS A N 1
ATOM 2230 C CA . HIS A 1 280 ? -18.251 -0.118 -2.948 1.00 95.31 280 HIS A CA 1
ATOM 2231 C C . HIS A 1 280 ? -16.789 -0.002 -3.379 1.00 95.31 280 HIS A C 1
ATOM 2233 O O . HIS A 1 280 ? -16.061 0.857 -2.875 1.00 95.31 280 HIS A O 1
ATOM 2239 N N . VAL A 1 281 ? -16.353 -0.880 -4.276 1.00 92.31 281 VAL A N 1
ATOM 2240 C CA . VAL A 1 281 ? -14.920 -1.090 -4.548 1.00 92.31 281 VAL A CA 1
ATOM 2241 C C . VAL A 1 281 ? -14.370 -0.131 -5.601 1.00 92.31 281 VAL A C 1
ATOM 2243 O O . VAL A 1 281 ? -13.161 0.047 -5.695 1.00 92.31 281 VAL A O 1
ATOM 2246 N N . LEU A 1 282 ? -15.250 0.502 -6.379 1.00 93.88 282 LEU A N 1
ATOM 2247 C CA . LEU A 1 282 ? -14.892 1.492 -7.394 1.00 93.88 282 LEU A CA 1
ATOM 2248 C C . LEU A 1 282 ? -15.260 2.907 -6.959 1.00 93.88 282 LEU A C 1
ATOM 2250 O O . LEU A 1 282 ? -16.266 3.129 -6.281 1.00 93.88 282 LEU A O 1
ATOM 2254 N N . GLU A 1 283 ? -14.473 3.869 -7.412 1.00 92.56 283 GLU A N 1
ATOM 2255 C CA . GLU A 1 283 ? -14.778 5.284 -7.325 1.00 92.56 283 GLU A CA 1
ATOM 2256 C C . GLU A 1 283 ? -15.817 5.704 -8.370 1.00 92.56 283 GLU A C 1
ATOM 2258 O O . GLU A 1 283 ? -16.204 4.968 -9.287 1.00 92.56 283 GLU A O 1
ATOM 2263 N N . LYS A 1 284 ? -16.271 6.950 -8.240 1.00 91.62 284 LYS A N 1
ATOM 2264 C CA . LYS A 1 284 ? -17.205 7.559 -9.177 1.00 91.62 284 LYS A CA 1
ATOM 2265 C C . LYS A 1 284 ? -16.558 7.681 -10.563 1.00 91.62 284 LYS A C 1
ATOM 2267 O O . LYS A 1 284 ? -15.531 8.331 -10.713 1.00 91.62 284 LYS A O 1
ATOM 2272 N N . ASN A 1 285 ? -17.244 7.166 -11.583 1.00 91.44 285 ASN A N 1
ATOM 2273 C CA . ASN A 1 285 ? -16.836 7.201 -12.994 1.00 91.44 285 ASN A CA 1
ATOM 2274 C C . ASN A 1 285 ? -15.588 6.366 -13.361 1.00 91.44 285 ASN A C 1
ATOM 2276 O O . ASN A 1 285 ? -15.041 6.584 -14.439 1.00 91.44 285 ASN A O 1
ATOM 2280 N N . GLU A 1 286 ? -15.135 5.427 -12.523 1.00 92.94 286 GLU A N 1
ATOM 2281 C CA . GLU A 1 286 ? -14.077 4.474 -12.918 1.00 92.94 286 GLU A CA 1
ATOM 2282 C C . GLU A 1 286 ? -14.565 3.452 -13.954 1.00 92.94 286 GLU A C 1
ATOM 2284 O O . GLU A 1 286 ? -13.798 3.025 -14.814 1.00 92.94 286 GLU A O 1
ATOM 2289 N N . ASP A 1 287 ? -15.841 3.070 -13.900 1.00 95.88 287 ASP A N 1
ATOM 2290 C CA . ASP A 1 287 ? -16.476 2.148 -14.837 1.00 95.88 287 ASP A CA 1
ATOM 2291 C C . ASP A 1 287 ? -17.900 2.610 -15.183 1.00 95.88 287 ASP A C 1
ATOM 2293 O O . ASP A 1 287 ? -18.656 3.078 -14.330 1.00 95.88 287 ASP A O 1
ATOM 2297 N N . GLU A 1 288 ? -18.297 2.465 -16.448 1.00 93.69 288 GLU A N 1
ATOM 2298 C CA . GLU A 1 288 ? -19.598 2.931 -16.947 1.00 93.69 288 GLU A CA 1
ATOM 2299 C C . GLU A 1 288 ? -20.794 2.211 -16.302 1.00 93.69 288 GLU A C 1
ATOM 2301 O O . GLU A 1 288 ? -21.904 2.758 -16.250 1.00 93.69 288 GLU A O 1
ATOM 2306 N N . ASN A 1 289 ? -20.599 0.981 -15.826 1.00 93.44 289 ASN A N 1
ATOM 2307 C CA . ASN A 1 289 ? -21.644 0.126 -15.272 1.00 93.44 289 ASN A CA 1
ATOM 2308 C C . ASN A 1 289 ? -21.441 -0.154 -13.786 1.00 93.44 289 ASN A C 1
ATOM 2310 O O . ASN A 1 289 ? -22.410 -0.091 -13.033 1.00 93.44 289 ASN A O 1
ATOM 2314 N N . LEU A 1 290 ? -20.205 -0.417 -13.369 1.00 95.69 290 LEU A N 1
ATOM 2315 C CA . LEU A 1 290 ? -19.868 -0.833 -12.011 1.00 95.69 290 LEU A CA 1
ATOM 2316 C C . LEU A 1 290 ? -19.668 0.348 -11.046 1.00 95.69 290 LEU A C 1
ATOM 2318 O O . LEU A 1 290 ? -19.772 0.152 -9.841 1.00 95.69 290 LEU A O 1
ATOM 2322 N N . SER A 1 291 ? -19.460 1.582 -11.525 1.00 95.62 291 SER A N 1
ATOM 2323 C CA . SER A 1 291 ? -19.411 2.784 -10.665 1.00 95.62 291 SER A CA 1
ATOM 2324 C C . SER A 1 291 ? -20.789 3.394 -10.361 1.00 95.62 291 SER A C 1
ATOM 2326 O O . SER A 1 291 ? -20.887 4.575 -10.011 1.00 95.62 291 SER A O 1
ATOM 2328 N N . LYS A 1 292 ? -21.870 2.632 -10.551 1.00 95.06 292 LYS A N 1
ATOM 2329 C CA . LYS A 1 292 ? -23.250 3.065 -10.291 1.00 95.06 292 LYS A CA 1
ATOM 2330 C C . LYS A 1 292 ? -23.700 2.653 -8.890 1.00 95.06 292 LYS A C 1
ATOM 2332 O O . LYS A 1 292 ? -23.163 1.727 -8.296 1.00 95.06 292 LYS A O 1
ATOM 2337 N N . GLU A 1 293 ? -24.724 3.339 -8.388 1.00 95.50 293 GLU A N 1
ATOM 2338 C CA . GLU A 1 293 ? -25.400 2.957 -7.146 1.00 95.50 293 GLU A CA 1
ATOM 2339 C C . GLU A 1 293 ? -25.883 1.499 -7.214 1.00 95.50 293 GLU A C 1
ATOM 2341 O O . GLU A 1 293 ? -26.447 1.069 -8.223 1.00 95.50 293 GLU A O 1
ATOM 2346 N N . THR A 1 294 ? -25.673 0.757 -6.127 1.00 95.50 294 THR A N 1
ATOM 2347 C CA . THR A 1 294 ? -26.137 -0.624 -5.949 1.00 95.50 294 THR A CA 1
ATOM 2348 C C . THR A 1 294 ? -26.822 -0.773 -4.591 1.00 95.50 294 THR A C 1
ATOM 2350 O O . THR A 1 294 ? -26.573 -0.009 -3.657 1.00 95.50 294 THR A O 1
ATOM 2353 N N . THR A 1 295 ? -27.726 -1.743 -4.489 1.00 96.38 295 THR A N 1
ATOM 2354 C CA . THR A 1 295 ? -28.459 -2.077 -3.268 1.00 96.38 295 THR A CA 1
ATOM 2355 C C . THR A 1 295 ? -28.198 -3.530 -2.911 1.00 96.38 295 THR A C 1
ATOM 2357 O O . THR A 1 295 ? -28.537 -4.434 -3.671 1.00 96.38 295 THR A O 1
ATOM 2360 N N . VAL A 1 296 ? -27.660 -3.759 -1.715 1.00 96.69 296 VAL A N 1
ATOM 2361 C CA . VAL A 1 296 ? -27.454 -5.106 -1.181 1.00 96.69 296 VAL A CA 1
ATOM 2362 C C . VAL A 1 296 ? -28.639 -5.468 -0.300 1.00 96.69 296 VAL A C 1
ATOM 2364 O O . VAL A 1 296 ? -28.795 -4.934 0.798 1.00 96.69 296 VAL A O 1
ATOM 2367 N N . ASP A 1 297 ? -29.471 -6.398 -0.759 1.00 95.25 297 ASP A N 1
ATOM 2368 C CA . ASP A 1 297 ? -30.442 -7.032 0.127 1.00 95.25 297 ASP A CA 1
ATOM 2369 C C . ASP A 1 297 ? -29.678 -7.922 1.114 1.00 95.25 297 ASP A C 1
ATOM 2371 O O . ASP A 1 297 ? -28.920 -8.798 0.698 1.00 95.25 297 ASP A O 1
ATOM 2375 N N . LEU A 1 298 ? -29.850 -7.701 2.414 1.00 95.56 298 LEU A N 1
ATOM 2376 C CA . LEU A 1 298 ? -29.249 -8.529 3.464 1.00 95.56 298 LEU A CA 1
ATOM 2377 C C . LEU A 1 298 ? -30.176 -9.666 3.910 1.00 95.56 298 LEU A C 1
ATOM 2379 O O . LEU A 1 298 ? -29.738 -10.598 4.589 1.00 95.56 298 LEU A O 1
ATOM 2383 N N . SER A 1 299 ? -31.447 -9.619 3.508 1.00 92.81 299 SER A N 1
ATOM 2384 C CA . SER A 1 299 ? -32.440 -10.640 3.825 1.00 92.81 299 SER A CA 1
ATOM 2385 C C . SER A 1 299 ? -31.990 -11.971 3.237 1.00 92.81 299 SER A C 1
ATOM 2387 O O . SER A 1 299 ? -31.734 -12.072 2.036 1.00 92.81 299 SER A O 1
ATOM 2389 N N . ASP A 1 300 ? -31.845 -12.990 4.083 1.00 93.38 300 ASP A N 1
ATOM 2390 C CA . ASP A 1 300 ? -31.410 -14.328 3.663 1.00 93.38 300 ASP A CA 1
ATOM 2391 C C . ASP A 1 300 ? -30.092 -14.324 2.856 1.00 93.38 300 ASP A C 1
ATOM 2393 O O . ASP A 1 300 ? -29.877 -15.161 1.982 1.00 93.38 300 ASP A O 1
ATOM 2397 N N . LEU A 1 301 ? -29.213 -13.333 3.067 1.00 96.31 301 LEU A N 1
ATOM 2398 C CA . LEU A 1 301 ? -27.913 -13.295 2.392 1.00 96.31 301 LEU A CA 1
ATOM 2399 C C . LEU A 1 301 ? -26.986 -14.391 2.928 1.00 96.31 301 LEU A C 1
ATOM 2401 O O . LEU A 1 301 ? -26.255 -15.002 2.151 1.00 96.31 301 LEU A O 1
ATOM 2405 N N . PHE A 1 302 ? -27.038 -14.648 4.237 1.00 96.94 302 PHE A N 1
ATOM 2406 C CA . PHE A 1 302 ? -26.157 -15.588 4.919 1.00 96.94 302 PHE A CA 1
ATOM 2407 C C . PHE A 1 302 ? -26.829 -16.943 5.177 1.00 96.94 302 PHE A C 1
ATOM 2409 O O . PHE A 1 302 ? -27.956 -17.006 5.657 1.00 96.94 302 PHE A O 1
ATOM 2416 N N . ALA A 1 303 ? -26.110 -18.032 4.902 1.00 95.69 303 ALA A N 1
ATOM 2417 C CA . ALA A 1 303 ? -26.611 -19.403 5.014 1.00 95.69 303 ALA A CA 1
ATOM 2418 C C . ALA A 1 303 ? -26.593 -19.943 6.456 1.00 95.69 303 ALA A C 1
ATOM 2420 O O . ALA A 1 303 ? -27.362 -20.837 6.804 1.00 95.69 303 ALA A O 1
ATOM 2421 N N . THR A 1 304 ? -25.684 -19.438 7.296 1.00 94.56 304 THR A N 1
ATOM 2422 C CA . THR A 1 304 ? -25.458 -19.968 8.657 1.00 94.56 304 THR A CA 1
ATOM 2423 C C . THR A 1 304 ? -26.183 -19.209 9.763 1.00 94.56 304 THR A C 1
ATOM 2425 O O . THR A 1 304 ? -26.273 -19.718 10.879 1.00 94.56 304 THR A O 1
ATOM 2428 N N . PHE A 1 305 ? -26.710 -18.017 9.481 1.00 93.62 305 PHE A N 1
ATOM 2429 C CA . PHE A 1 305 ? -27.435 -17.205 10.455 1.00 93.62 305 PHE A CA 1
ATOM 2430 C C . PHE A 1 305 ? -28.463 -16.303 9.774 1.00 93.62 305 PHE A C 1
ATOM 2432 O O . PHE A 1 305 ? -28.335 -15.949 8.606 1.00 93.62 305 PHE A O 1
ATOM 2439 N N . THR A 1 306 ? -29.473 -15.889 10.535 1.00 93.31 306 THR A N 1
ATOM 2440 C CA . THR A 1 306 ? -30.479 -14.922 10.091 1.00 93.31 306 THR A CA 1
ATOM 2441 C C . THR A 1 306 ? -30.248 -13.596 10.799 1.00 93.31 306 THR A C 1
ATOM 2443 O O . THR A 1 306 ? -30.104 -13.559 12.019 1.00 93.31 306 THR A O 1
ATOM 2446 N N . ILE A 1 307 ? -30.237 -12.504 10.038 1.00 94.25 307 ILE A N 1
ATOM 2447 C CA . ILE A 1 307 ? -30.166 -11.150 10.587 1.00 94.25 307 ILE A CA 1
ATOM 2448 C C . ILE A 1 307 ? -31.538 -10.794 11.169 1.00 94.25 307 ILE A C 1
ATOM 2450 O O . ILE A 1 307 ? -32.529 -10.748 10.442 1.00 94.25 307 ILE A O 1
ATOM 2454 N N . THR A 1 308 ? -31.601 -10.569 12.481 1.00 93.25 308 THR A N 1
ATOM 2455 C CA . THR A 1 308 ? -32.837 -10.213 13.201 1.00 93.25 308 THR A CA 1
ATOM 2456 C C . THR A 1 308 ? -32.976 -8.714 13.447 1.00 93.25 308 THR A C 1
ATOM 2458 O O . THR A 1 308 ? -34.093 -8.216 13.561 1.00 93.25 308 THR A O 1
ATOM 2461 N N . GLU A 1 309 ? -31.855 -8.000 13.526 1.00 93.94 309 GLU A N 1
ATOM 2462 C CA . GLU A 1 309 ? -31.776 -6.563 13.776 1.00 93.94 309 GLU A CA 1
ATOM 2463 C C . GLU A 1 309 ? -30.545 -5.987 13.064 1.00 93.94 309 GLU A C 1
ATOM 2465 O O . GLU A 1 309 ? -29.529 -6.667 12.910 1.00 93.94 309 GLU A O 1
ATOM 2470 N N . LEU A 1 310 ? -30.647 -4.733 12.620 1.00 94.19 310 LEU A N 1
ATOM 2471 C CA . LEU A 1 310 ? -29.563 -3.977 12.001 1.00 94.19 310 LEU A CA 1
ATOM 2472 C C . LEU A 1 310 ? -29.490 -2.593 12.642 1.00 94.19 310 LEU A C 1
ATOM 2474 O O . LEU A 1 310 ? -30.496 -1.891 12.718 1.00 94.19 310 LEU A O 1
ATOM 2478 N N . GLN A 1 311 ? -28.287 -2.192 13.046 1.00 94.00 311 GLN A N 1
ATOM 2479 C CA . GLN A 1 311 ? -27.992 -0.850 13.537 1.00 94.00 311 GLN A CA 1
ATOM 2480 C C . GLN A 1 311 ? -26.792 -0.309 12.768 1.00 94.00 311 GLN A C 1
ATOM 2482 O O . GLN A 1 311 ? -25.677 -0.815 12.902 1.00 94.00 311 GLN A O 1
ATOM 2487 N N . GLU A 1 312 ? -27.010 0.736 11.975 1.00 95.06 312 GLU A N 1
ATOM 2488 C CA . GLU A 1 312 ? -25.916 1.419 11.294 1.00 95.06 312 GLU A CA 1
ATOM 2489 C C . GLU A 1 312 ? -25.072 2.198 12.311 1.00 95.06 312 GLU A C 1
ATOM 2491 O O . GLU A 1 312 ? -25.590 2.811 13.254 1.00 95.06 312 GLU A O 1
ATOM 2496 N N . THR A 1 313 ? -23.754 2.147 12.138 1.00 90.69 313 THR A N 1
ATOM 2497 C CA . THR A 1 313 ? -22.773 2.760 13.039 1.00 90.69 313 THR A CA 1
ATOM 2498 C C . THR A 1 313 ? -21.688 3.475 12.238 1.00 90.69 313 THR A C 1
ATOM 2500 O O . THR A 1 313 ? -21.581 3.316 11.024 1.00 90.69 313 THR A O 1
ATOM 2503 N N . THR A 1 314 ? -20.867 4.283 12.906 1.00 86.31 314 THR A N 1
ATOM 2504 C CA . THR A 1 314 ? -19.637 4.824 12.311 1.00 86.31 314 THR A CA 1
ATOM 2505 C C . THR A 1 314 ? -18.675 3.697 11.914 1.00 86.31 314 THR A C 1
ATOM 2507 O O . THR A 1 314 ? -18.767 2.585 12.429 1.00 86.31 314 THR A O 1
ATOM 2510 N N . LEU A 1 315 ? -17.690 3.980 11.050 1.00 84.12 315 LEU A N 1
ATOM 2511 C CA . LEU A 1 315 ? -16.741 2.977 10.527 1.00 84.12 315 LEU A CA 1
ATOM 2512 C C . LEU A 1 315 ? -16.074 2.112 11.618 1.00 84.12 315 LEU A C 1
ATOM 2514 O O . LEU A 1 315 ? -15.768 0.941 11.396 1.00 84.12 315 LEU A O 1
ATOM 2518 N N . GLY A 1 316 ? -15.864 2.670 12.812 1.00 77.50 316 GLY A N 1
ATOM 2519 C CA . GLY A 1 316 ? -15.287 1.946 13.945 1.00 77.50 316 GLY A CA 1
ATOM 2520 C C . GLY A 1 316 ? -16.255 1.060 14.735 1.00 77.50 316 GLY A C 1
ATOM 2521 O O . GLY A 1 316 ? -15.846 0.540 15.767 1.00 77.50 316 GLY A O 1
ATOM 2522 N N . GLY A 1 317 ? -17.518 0.920 14.321 1.00 81.00 317 GLY A N 1
ATOM 2523 C CA . GLY A 1 317 ? -18.496 0.019 14.943 1.00 81.00 317 GLY A CA 1
ATOM 2524 C C . GLY A 1 317 ? -18.960 0.424 16.349 1.00 81.00 317 GLY A C 1
ATOM 2525 O O . GLY A 1 317 ? -19.559 -0.386 17.062 1.00 81.00 317 GLY A O 1
ATOM 2526 N N . ASN A 1 318 ? -18.643 1.646 16.799 1.00 75.75 318 ASN A N 1
ATOM 2527 C CA . ASN A 1 318 ? -18.742 2.045 18.207 1.00 75.75 318 ASN A CA 1
ATOM 2528 C C . ASN A 1 318 ? -19.782 3.136 18.508 1.00 75.75 318 ASN A C 1
ATOM 2530 O O . ASN A 1 318 ? -20.201 3.248 19.659 1.00 75.75 318 ASN A O 1
ATOM 2534 N N . ILE A 1 319 ? -20.200 3.921 17.512 1.00 80.75 319 ILE A N 1
ATOM 2535 C CA . ILE A 1 319 ? -21.183 5.005 17.669 1.00 80.75 319 ILE A CA 1
ATOM 2536 C C . ILE A 1 319 ? -22.328 4.752 16.679 1.00 80.75 319 ILE A C 1
ATOM 2538 O O . ILE A 1 319 ? -22.032 4.621 15.489 1.00 80.75 319 ILE A O 1
ATOM 2542 N N . PRO A 1 320 ? -23.599 4.674 17.121 1.00 88.56 320 PRO A N 1
ATOM 2543 C CA . PRO A 1 320 ? -24.752 4.659 16.217 1.00 88.56 320 PRO A CA 1
ATOM 2544 C C . PRO A 1 320 ? -24.701 5.838 15.240 1.00 88.56 320 PRO A C 1
ATOM 2546 O O . PRO A 1 320 ? -24.365 6.955 15.638 1.00 88.56 320 PRO A O 1
ATOM 2549 N N . LEU A 1 321 ? -24.976 5.608 13.953 1.00 88.88 321 LEU A N 1
ATOM 2550 C CA . LEU A 1 321 ? -24.764 6.641 12.933 1.00 88.88 321 LEU A CA 1
ATOM 2551 C C . LEU A 1 321 ? -25.625 7.894 13.179 1.00 88.88 321 LEU A C 1
ATOM 2553 O O . LEU A 1 321 ? -25.169 9.011 12.949 1.00 88.88 321 LEU A O 1
ATOM 2557 N N . ASP A 1 322 ? -26.829 7.723 13.719 1.00 88.50 322 ASP A N 1
ATOM 2558 C CA . ASP A 1 322 ? -27.763 8.791 14.094 1.00 88.50 322 ASP A CA 1
ATOM 2559 C C . ASP A 1 322 ? -27.323 9.611 15.328 1.00 88.50 322 ASP A C 1
ATOM 2561 O O . ASP A 1 322 ? -27.788 10.743 15.549 1.00 88.50 322 ASP A O 1
ATOM 2565 N N . GLU A 1 323 ? -26.398 9.072 16.126 1.00 85.38 323 GLU A N 1
ATOM 2566 C CA . GLU A 1 323 ? -25.719 9.770 17.221 1.00 85.38 323 GLU A CA 1
ATOM 2567 C C . GLU A 1 323 ? -24.451 10.511 16.765 1.00 85.38 323 GLU A C 1
ATOM 2569 O O . GLU A 1 323 ? -23.933 11.336 17.520 1.00 85.38 323 GLU A O 1
ATOM 2574 N N . ASN A 1 324 ? -23.952 10.265 15.549 1.00 82.12 324 ASN A N 1
ATOM 2575 C CA . ASN A 1 324 ? -22.750 10.924 15.050 1.00 82.12 324 ASN A CA 1
ATOM 2576 C C . ASN A 1 324 ? -23.007 12.418 14.784 1.00 82.12 324 ASN A C 1
ATOM 2578 O O . ASN A 1 324 ? -23.922 12.785 14.047 1.00 82.12 324 ASN A O 1
ATOM 2582 N N . VAL A 1 325 ? -22.179 13.292 15.361 1.00 77.75 325 VAL A N 1
ATOM 2583 C CA . VAL A 1 325 ? -22.288 14.748 15.190 1.00 77.75 325 VAL A CA 1
ATOM 2584 C C . VAL A 1 325 ? -21.009 15.277 14.560 1.00 77.75 325 VAL A C 1
ATOM 2586 O O . VAL A 1 325 ? -19.939 15.211 15.164 1.00 77.75 325 VAL A O 1
ATOM 2589 N N . ARG A 1 326 ? -21.126 15.833 13.352 1.00 73.50 326 ARG A N 1
ATOM 2590 C CA . ARG A 1 326 ? -20.021 16.511 12.666 1.00 73.50 326 ARG A CA 1
ATOM 2591 C C . ARG A 1 326 ? -19.898 17.950 13.159 1.00 73.50 326 ARG A C 1
ATOM 2593 O O . ARG A 1 326 ? -20.900 18.653 13.285 1.00 73.50 326 ARG A O 1
ATOM 2600 N N . LEU A 1 327 ? -18.669 18.393 13.416 1.00 72.25 327 LEU A N 1
ATOM 2601 C CA . LEU A 1 327 ? -18.392 19.800 13.701 1.00 72.25 327 LEU A CA 1
ATOM 2602 C C . LEU A 1 327 ? -18.623 20.643 12.439 1.00 72.25 327 LEU A C 1
ATOM 2604 O O . LEU A 1 327 ? -18.293 20.218 11.332 1.00 72.25 327 LEU A O 1
ATOM 2608 N N . SER A 1 328 ? -19.175 21.843 12.615 1.00 62.44 328 SER A N 1
ATOM 2609 C CA . SER A 1 328 ? -19.306 22.830 11.542 1.00 62.44 328 SER A CA 1
ATOM 2610 C C . SER A 1 328 ? -18.183 23.853 11.652 1.00 62.44 328 SER A C 1
ATOM 2612 O O . SER A 1 328 ? -17.976 24.449 12.711 1.00 62.44 328 SER A O 1
ATOM 2614 N N . TRP A 1 329 ? -17.470 24.061 10.548 1.00 62.88 329 TRP A N 1
ATOM 2615 C CA . TRP A 1 329 ? -16.413 25.061 10.442 1.00 62.88 329 TRP A CA 1
ATOM 2616 C C . TRP A 1 329 ? -16.871 26.197 9.517 1.00 62.88 329 TRP A C 1
ATOM 2618 O O . TRP A 1 329 ? -17.451 25.912 8.462 1.00 62.88 329 TRP A O 1
ATOM 2628 N N . PRO A 1 330 ? -16.630 27.479 9.860 1.00 64.50 330 PRO A N 1
ATOM 2629 C CA . PRO A 1 330 ? -16.949 28.596 8.973 1.00 64.50 330 PRO A CA 1
ATOM 2630 C C . PRO A 1 330 ? -16.325 28.395 7.584 1.00 64.50 330 PRO A C 1
ATOM 2632 O O . PRO A 1 330 ? -15.121 28.190 7.472 1.00 64.50 330 PRO A O 1
ATOM 2635 N N . GLY A 1 331 ? -17.147 28.436 6.531 1.00 62.97 331 GLY A N 1
ATOM 2636 C CA . GLY A 1 331 ? -16.714 28.179 5.149 1.00 62.97 331 GLY A CA 1
ATOM 2637 C C . GLY A 1 331 ? -16.942 26.747 4.648 1.00 62.97 331 GLY A C 1
ATOM 2638 O O . GLY A 1 331 ? -16.808 26.512 3.451 1.00 62.97 331 GLY A O 1
ATOM 2639 N N . SER A 1 332 ? -17.353 25.808 5.510 1.00 57.56 332 SER A N 1
ATOM 2640 C CA . SER A 1 332 ? -17.837 24.491 5.073 1.00 57.56 332 SER A CA 1
ATOM 2641 C C . SER A 1 332 ? -19.257 24.600 4.500 1.00 57.56 332 SER A C 1
ATOM 2643 O O . SER A 1 332 ? -20.156 25.177 5.107 1.00 57.56 332 SER A O 1
ATOM 2645 N N . SER A 1 333 ? -19.466 24.079 3.293 1.00 49.50 333 SER A N 1
ATOM 2646 C CA . SER A 1 333 ? -20.740 24.123 2.567 1.00 49.50 333 SER A CA 1
ATOM 2647 C C . SER A 1 333 ? -21.681 22.975 2.962 1.00 49.50 333 SER A C 1
ATOM 2649 O O . SER A 1 333 ? -22.182 22.273 2.084 1.00 49.50 333 SER A O 1
ATOM 2651 N N . SER A 1 334 ? -21.889 22.708 4.255 1.00 50.97 334 SER A N 1
ATOM 2652 C CA . SER A 1 334 ? -22.804 21.642 4.689 1.00 50.97 334 SER A CA 1
ATOM 2653 C C . SER A 1 334 ? -24.197 22.190 5.024 1.00 50.97 334 SER A C 1
ATOM 2655 O O . SER A 1 334 ? -24.361 23.112 5.817 1.00 50.97 334 SER A O 1
ATOM 2657 N N . THR A 1 335 ? -25.220 21.610 4.390 1.00 45.44 335 THR A N 1
ATOM 2658 C CA . THR A 1 335 ? -26.656 21.894 4.592 1.00 45.44 335 THR A CA 1
ATOM 2659 C C . THR A 1 335 ? -27.338 20.904 5.547 1.00 45.44 335 THR A C 1
ATOM 2661 O O . THR A 1 335 ? -28.565 20.858 5.609 1.00 45.44 335 THR A O 1
ATOM 2664 N N . GLU A 1 336 ? -26.580 20.076 6.269 1.00 49.75 336 GLU A N 1
ATOM 2665 C CA . GLU A 1 336 ? -27.137 19.061 7.172 1.00 49.75 336 GLU A CA 1
ATOM 2666 C C . GLU A 1 336 ? -27.492 19.635 8.548 1.00 49.75 336 GLU A C 1
ATOM 2668 O O . GLU A 1 336 ? -26.831 20.539 9.061 1.00 49.75 336 GLU A O 1
ATOM 2673 N N . SER A 1 337 ? -28.571 19.108 9.140 1.00 44.22 337 SER A N 1
ATOM 2674 C CA . SER A 1 337 ? -29.134 19.577 10.405 1.00 44.22 337 SER A CA 1
ATOM 2675 C C . SER A 1 337 ? -28.099 19.535 11.527 1.00 44.22 337 SER A C 1
ATOM 2677 O O . SER A 1 337 ? -27.681 18.467 11.977 1.00 44.22 337 SER A O 1
ATOM 2679 N N . THR A 1 338 ? -27.727 20.713 12.006 1.00 46.94 338 THR A N 1
ATOM 2680 C CA . THR A 1 338 ? -26.827 20.908 13.136 1.00 46.94 338 THR A CA 1
ATOM 2681 C C . THR A 1 338 ? -27.497 20.417 14.418 1.00 46.94 338 THR A C 1
ATOM 2683 O O . THR A 1 338 ? -28.462 21.021 14.889 1.00 46.94 338 THR A O 1
ATOM 2686 N N . LYS A 1 339 ? -26.980 19.345 15.024 1.00 45.81 339 LYS A N 1
ATOM 2687 C CA . LYS A 1 339 ? -27.129 19.176 16.473 1.00 45.81 339 LYS A CA 1
ATOM 2688 C C . LYS A 1 339 ? -26.119 20.129 17.102 1.00 45.81 339 LYS A C 1
ATOM 2690 O O . LYS A 1 339 ? -24.918 19.891 17.005 1.00 45.81 339 LYS A O 1
ATOM 2695 N N . ASP A 1 340 ? -26.605 21.229 17.674 1.00 44.16 340 ASP A N 1
ATOM 2696 C CA . ASP A 1 340 ? -25.773 22.110 18.492 1.00 44.16 340 ASP A CA 1
ATOM 2697 C C . ASP A 1 340 ? -25.123 21.240 19.571 1.00 44.16 340 ASP A C 1
ATOM 2699 O O . ASP A 1 340 ? -25.815 20.562 20.339 1.00 44.16 340 ASP A O 1
ATOM 2703 N N . VAL A 1 341 ? -23.791 21.180 19.591 1.00 49.56 341 VAL A N 1
ATOM 2704 C CA . VAL A 1 341 ? -23.080 20.480 20.660 1.00 49.56 341 VAL A CA 1
ATOM 2705 C C . VAL A 1 341 ? -23.143 21.388 21.882 1.00 49.56 341 VAL A C 1
ATOM 2707 O O . VAL A 1 341 ? -22.194 22.114 22.189 1.00 49.56 341 VAL A O 1
ATOM 2710 N N . ASP A 1 342 ? -24.282 21.352 22.574 1.00 43.19 342 ASP A N 1
ATOM 2711 C CA . ASP A 1 342 ? -24.472 21.916 23.908 1.00 43.19 342 ASP A CA 1
ATOM 2712 C C . ASP A 1 342 ? -23.421 21.288 24.837 1.00 43.19 342 ASP A C 1
ATOM 2714 O O . ASP A 1 342 ? -23.606 20.213 25.408 1.00 43.19 342 ASP A O 1
ATOM 2718 N N . GLY A 1 343 ? -22.240 21.905 24.927 1.00 44.97 343 GLY A N 1
ATOM 2719 C CA . GLY A 1 343 ? -21.124 21.286 25.641 1.00 44.97 343 GLY A CA 1
ATOM 2720 C C . GLY A 1 343 ? -19.713 21.744 25.293 1.00 44.97 343 GLY A C 1
ATOM 2721 O O . GLY A 1 343 ? -18.806 21.432 26.061 1.00 44.97 343 GLY A O 1
ATOM 2722 N N . LEU A 1 344 ? -19.480 22.529 24.234 1.00 47.69 344 LEU A N 1
ATOM 2723 C CA . LEU A 1 344 ? -18.152 23.119 23.965 1.00 47.69 344 LEU A CA 1
ATOM 2724 C C . LEU A 1 344 ? -17.797 24.288 24.917 1.00 47.69 344 LEU A C 1
ATOM 2726 O O . LEU A 1 344 ? -17.103 25.229 24.551 1.00 47.69 344 LEU A O 1
ATOM 2730 N N . LYS A 1 345 ? -18.209 24.206 26.190 1.00 50.34 345 LYS A N 1
ATOM 2731 C CA . LYS A 1 345 ? -17.831 25.133 27.276 1.00 50.34 345 LYS A CA 1
ATOM 2732 C C . LYS A 1 345 ? -16.360 25.007 27.716 1.00 50.34 345 LYS A C 1
ATOM 2734 O O . LYS A 1 345 ? -15.974 25.628 28.700 1.00 50.34 345 LYS A O 1
ATOM 2739 N N . ALA A 1 346 ? -15.558 24.180 27.043 1.00 55.09 346 ALA A N 1
ATOM 2740 C CA . ALA A 1 346 ? -14.202 23.823 27.461 1.00 55.09 346 ALA A CA 1
ATOM 2741 C C . ALA A 1 346 ? -13.084 24.551 26.694 1.00 55.09 346 ALA A C 1
ATOM 2743 O O . ALA A 1 346 ? -11.918 24.383 27.046 1.00 55.09 346 ALA A O 1
ATOM 2744 N N . CYS A 1 347 ? -13.401 25.345 25.666 1.00 60.41 347 CYS A N 1
ATOM 2745 C CA . CYS A 1 347 ? -12.386 26.144 24.982 1.00 60.41 347 CYS A CA 1
ATOM 2746 C C . CYS A 1 347 ? -12.006 27.354 25.853 1.00 60.41 347 CYS A C 1
ATOM 2748 O O . CYS A 1 347 ? -12.903 28.087 26.279 1.00 60.41 347 CYS A O 1
ATOM 2750 N N . PRO A 1 348 ? -10.707 27.587 26.120 1.00 70.38 348 PRO A N 1
ATOM 2751 C CA . PRO A 1 348 ? -10.258 28.814 26.764 1.00 70.38 348 PRO A CA 1
ATOM 2752 C C . PRO A 1 348 ? -10.763 30.043 26.003 1.00 70.38 348 PRO A C 1
ATOM 2754 O O . PRO A 1 348 ? -10.827 30.037 24.772 1.00 70.38 348 PRO A O 1
ATOM 2757 N N . VAL A 1 349 ? -11.132 31.095 26.734 1.00 75.19 349 VAL A N 1
ATOM 2758 C CA . VAL A 1 349 ? -11.569 32.356 26.124 1.00 75.19 349 VAL A CA 1
ATOM 2759 C C . VAL A 1 349 ? -10.372 32.988 25.419 1.00 75.19 349 VAL A C 1
ATOM 2761 O O . VAL A 1 349 ? -9.367 33.281 26.063 1.00 75.19 349 VAL A O 1
ATOM 2764 N N . ALA A 1 350 ? -10.481 33.189 24.107 1.00 80.38 350 ALA A N 1
ATOM 2765 C CA . ALA A 1 350 ? -9.455 33.873 23.331 1.00 80.38 350 ALA A CA 1
ATOM 2766 C C . ALA A 1 350 ? -9.388 35.362 23.715 1.00 80.38 350 ALA A C 1
ATOM 2768 O O . ALA A 1 350 ? -10.423 36.022 23.839 1.00 80.38 350 ALA A O 1
ATOM 2769 N N . ASP A 1 351 ? -8.179 35.898 23.875 1.00 84.38 351 ASP A N 1
ATOM 2770 C CA . ASP A 1 351 ? -7.947 37.325 24.096 1.00 84.38 351 ASP A CA 1
ATOM 2771 C C . ASP A 1 351 ? -7.852 38.040 22.737 1.00 84.38 351 ASP A C 1
ATOM 2773 O O . ASP A 1 351 ? -6.873 37.838 22.014 1.00 84.38 351 ASP A O 1
ATOM 2777 N N . PRO A 1 352 ? -8.822 38.893 22.360 1.00 87.50 352 PRO A N 1
ATOM 2778 C CA . PRO A 1 352 ? -8.816 39.569 21.062 1.00 87.50 352 PRO A CA 1
ATOM 2779 C C . PRO A 1 352 ? -7.669 40.580 20.900 1.00 87.50 352 PRO A C 1
ATOM 2781 O O . PRO A 1 352 ? -7.442 41.063 19.794 1.00 87.50 352 PRO A O 1
ATOM 2784 N N . SER A 1 353 ? -6.966 40.927 21.982 1.00 92.62 353 SER A N 1
ATOM 2785 C CA . SER A 1 353 ? -5.827 41.848 21.977 1.00 92.62 353 SER A CA 1
ATOM 2786 C C . SER A 1 353 ? -4.463 41.153 21.900 1.00 92.62 353 SER A C 1
ATOM 2788 O O . SER A 1 353 ? -3.446 41.830 21.735 1.00 92.62 353 SER A O 1
ATOM 2790 N N . ALA A 1 354 ? -4.432 39.820 21.982 1.00 91.50 354 ALA A N 1
ATOM 2791 C CA . ALA A 1 354 ? -3.211 39.025 21.977 1.00 91.50 354 ALA A CA 1
ATOM 2792 C C . ALA A 1 354 ? -3.182 38.009 20.825 1.00 91.50 354 ALA A C 1
ATOM 2794 O O . ALA A 1 354 ? -4.203 37.640 20.242 1.00 91.50 354 ALA A O 1
ATOM 2795 N N . LEU A 1 355 ? -1.982 37.512 20.518 1.00 88.12 355 LEU A N 1
ATOM 2796 C CA . LEU A 1 355 ? -1.835 36.309 19.708 1.00 88.12 355 LEU A CA 1
ATOM 2797 C C . LEU A 1 355 ? -2.287 35.104 20.542 1.00 88.12 355 LEU A C 1
ATOM 2799 O O . LEU A 1 355 ? -1.643 34.755 21.530 1.00 88.12 355 LEU A O 1
ATOM 2803 N N . ASN A 1 356 ? -3.379 34.464 20.130 1.00 84.19 356 ASN A N 1
ATOM 2804 C CA . ASN A 1 356 ? -3.878 33.251 20.770 1.00 84.19 356 ASN A CA 1
ATOM 2805 C C . ASN A 1 356 ? -3.191 32.033 20.152 1.00 84.19 356 ASN A C 1
ATOM 2807 O O . ASN A 1 356 ? -3.281 31.814 18.945 1.00 84.19 356 ASN A O 1
ATOM 2811 N N . VAL A 1 357 ? -2.509 31.244 20.982 1.00 83.06 357 VAL A N 1
ATOM 2812 C CA . VAL A 1 357 ? -1.846 30.004 20.568 1.00 83.06 357 VAL A CA 1
ATOM 2813 C C . VAL A 1 357 ? -2.573 28.829 21.208 1.00 83.06 357 VAL A C 1
ATOM 2815 O O . VAL A 1 357 ? -2.665 28.741 22.431 1.00 83.06 357 VAL A O 1
ATOM 2818 N N . HIS A 1 358 ? -3.076 27.918 20.379 1.00 81.44 358 HIS A N 1
ATOM 2819 C CA . HIS A 1 358 ? -3.673 26.666 20.832 1.00 81.44 358 HIS A CA 1
ATOM 2820 C C . HIS A 1 358 ? -2.600 25.578 20.846 1.00 81.44 358 HIS A C 1
ATOM 2822 O O . HIS A 1 358 ? -2.020 25.264 19.810 1.00 81.44 358 HIS A O 1
ATOM 2828 N N . ILE A 1 359 ? -2.328 25.015 22.023 1.00 84.94 359 ILE A N 1
ATOM 2829 C CA . ILE A 1 359 ? -1.363 23.925 22.201 1.00 84.94 359 ILE A CA 1
ATOM 2830 C C . ILE A 1 359 ? -2.142 22.665 22.570 1.00 84.94 359 ILE A C 1
ATOM 2832 O O . ILE A 1 359 ? -2.938 22.692 23.509 1.00 84.94 359 ILE A O 1
ATOM 2836 N N . VAL A 1 360 ? -1.887 21.569 21.854 1.00 87.00 360 VAL A N 1
ATOM 2837 C CA . VAL A 1 360 ? -2.488 20.252 22.110 1.00 87.00 360 VAL A CA 1
ATOM 2838 C C . VAL A 1 360 ? -1.373 19.259 22.460 1.00 87.00 360 VAL A C 1
ATOM 2840 O O . VAL A 1 360 ? -0.758 18.680 21.562 1.00 87.00 360 VAL A O 1
ATOM 2843 N N . PRO A 1 361 ? -1.054 19.085 23.758 1.00 92.50 361 PRO A N 1
ATOM 2844 C CA . PRO A 1 361 ? -0.097 18.073 24.191 1.00 92.50 361 PRO A CA 1
ATOM 2845 C C . PRO A 1 361 ? -0.652 16.673 23.913 1.00 92.50 361 PRO A C 1
ATOM 2847 O O . PRO A 1 361 ? -1.775 16.377 24.327 1.00 92.50 361 PRO A O 1
ATOM 2850 N N . HIS A 1 362 ? 0.126 15.821 23.248 1.00 91.69 362 HIS A N 1
ATOM 2851 C CA . HIS A 1 362 ? -0.261 14.445 22.941 1.00 91.69 362 HIS A CA 1
ATOM 2852 C C . HIS A 1 362 ? 0.913 13.464 23.092 1.00 91.69 362 HIS A C 1
ATOM 2854 O O . HIS A 1 362 ? 2.068 13.896 23.121 1.00 91.69 362 HIS A O 1
ATOM 2860 N N . SER A 1 363 ? 0.615 12.166 23.229 1.00 90.00 363 SER A N 1
ATOM 2861 C CA . SER A 1 363 ? 1.613 11.088 23.150 1.00 90.00 363 SER A CA 1
ATOM 2862 C C . SER A 1 363 ? 2.021 10.829 21.700 1.00 90.00 363 SER A C 1
ATOM 2864 O O . SER A 1 363 ? 1.206 10.983 20.796 1.00 90.00 363 SER A O 1
ATOM 2866 N N . HIS A 1 364 ? 3.271 10.422 21.491 1.00 87.75 364 HIS A N 1
ATOM 2867 C CA . HIS A 1 364 ? 3.773 9.935 20.207 1.00 87.75 364 HIS A CA 1
ATOM 2868 C C . HIS A 1 364 ? 4.700 8.755 20.499 1.00 87.75 364 HIS A C 1
ATOM 2870 O O . HIS A 1 364 ? 5.916 8.918 20.622 1.00 87.75 364 HIS A O 1
ATOM 2876 N N . ASP A 1 365 ? 4.099 7.582 20.692 1.00 86.19 365 ASP A N 1
ATOM 2877 C CA . ASP A 1 365 ? 4.803 6.383 21.140 1.00 86.19 365 ASP A CA 1
ATOM 2878 C C . ASP A 1 365 ? 4.809 5.315 20.028 1.00 86.19 365 ASP A C 1
ATOM 2880 O O . ASP A 1 365 ? 3.895 4.498 19.922 1.00 86.19 365 ASP A O 1
ATOM 2884 N N . ASP A 1 366 ? 5.860 5.281 19.203 1.00 84.38 366 ASP A N 1
ATOM 2885 C CA . ASP A 1 366 ? 5.966 4.353 18.067 1.00 84.38 366 ASP A CA 1
ATOM 2886 C C . ASP A 1 366 ? 6.023 2.877 18.503 1.00 84.38 366 ASP A C 1
ATOM 2888 O O . ASP A 1 366 ? 7.021 2.372 19.035 1.00 84.38 366 ASP A O 1
ATOM 2892 N N . VAL A 1 367 ? 4.934 2.146 18.254 1.00 84.44 367 VAL A N 1
ATOM 2893 C CA . VAL A 1 367 ? 4.817 0.730 18.617 1.00 84.44 367 VAL A CA 1
ATOM 2894 C C . VAL A 1 367 ? 5.694 -0.119 17.692 1.00 84.44 367 VAL A C 1
ATOM 2896 O O . VAL A 1 367 ? 5.289 -0.480 16.593 1.00 84.44 367 VAL A O 1
ATOM 2899 N N . GLY A 1 368 ? 6.879 -0.501 18.173 1.00 76.38 368 GLY A N 1
ATOM 2900 C CA . GLY A 1 368 ? 7.741 -1.475 17.494 1.00 76.38 368 GLY A CA 1
ATOM 2901 C C . GLY A 1 368 ? 8.663 -0.894 16.420 1.00 76.38 368 GLY A C 1
ATOM 2902 O O . GLY A 1 368 ? 8.945 -1.586 15.448 1.00 76.38 368 GLY A O 1
ATOM 2903 N N . TRP A 1 369 ? 9.134 0.344 16.601 1.00 76.81 369 TRP A N 1
ATOM 2904 C CA . TRP A 1 369 ? 10.091 0.992 15.699 1.00 76.81 369 TRP A CA 1
ATOM 2905 C C . TRP A 1 369 ? 11.557 0.566 15.951 1.00 76.81 369 TRP A C 1
ATOM 2907 O O . TRP A 1 369 ? 12.011 -0.445 15.426 1.00 76.81 369 TRP A O 1
ATOM 2917 N N . THR A 1 370 ? 12.320 1.299 16.776 1.00 74.94 370 THR A N 1
ATOM 2918 C CA . THR A 1 370 ? 13.746 0.999 17.065 1.00 74.94 370 THR A CA 1
ATOM 2919 C C . THR A 1 370 ? 13.953 -0.007 18.192 1.00 74.94 370 THR A C 1
ATOM 2921 O O . THR A 1 370 ? 15.023 -0.600 18.331 1.00 74.94 370 THR A O 1
ATOM 2924 N N . LYS A 1 371 ? 12.942 -0.172 19.041 1.00 83.12 371 LYS A N 1
ATOM 2925 C CA . LYS A 1 371 ? 12.952 -1.043 20.214 1.00 83.12 371 LYS A CA 1
ATOM 2926 C C . LYS A 1 371 ? 11.782 -2.006 20.107 1.00 83.12 371 LYS A C 1
ATOM 2928 O O . LYS A 1 371 ? 10.736 -1.668 19.549 1.00 83.12 371 LYS A O 1
ATOM 2933 N N . THR A 1 372 ? 11.917 -3.184 20.711 1.00 88.56 372 THR A N 1
ATOM 2934 C CA . THR A 1 372 ? 10.744 -4.047 20.881 1.00 88.56 372 THR A CA 1
ATOM 2935 C C . THR A 1 372 ? 9.692 -3.330 21.730 1.00 88.56 372 THR A C 1
ATOM 2937 O O . THR A 1 372 ? 10.023 -2.473 22.555 1.00 88.56 372 THR A O 1
ATOM 2940 N N . VAL A 1 373 ? 8.422 -3.709 21.563 1.00 89.00 373 VAL A N 1
ATOM 2941 C CA . VAL A 1 373 ? 7.296 -3.128 22.317 1.00 89.00 373 VAL A CA 1
ATOM 2942 C C . VAL A 1 373 ? 7.582 -3.111 23.825 1.00 89.00 373 VAL A C 1
ATOM 2944 O O . VAL A 1 373 ? 7.395 -2.093 24.485 1.00 89.00 373 VAL A O 1
ATOM 2947 N N . ASP A 1 374 ? 8.111 -4.205 24.377 1.00 92.88 374 ASP A N 1
ATOM 2948 C CA . ASP A 1 374 ? 8.426 -4.290 25.806 1.00 92.88 374 ASP A CA 1
ATOM 2949 C C . ASP A 1 374 ? 9.621 -3.421 26.209 1.00 92.88 374 ASP A C 1
ATOM 2951 O O . ASP A 1 374 ? 9.571 -2.754 27.244 1.00 92.88 374 ASP A O 1
ATOM 2955 N N . GLN A 1 375 ? 10.686 -3.399 25.403 1.00 93.00 375 GLN A N 1
ATOM 2956 C CA . GLN A 1 375 ? 11.851 -2.559 25.684 1.00 93.00 375 GLN A CA 1
ATOM 2957 C C . GLN A 1 375 ? 11.460 -1.086 25.737 1.00 93.00 375 GLN A C 1
ATOM 2959 O O . GLN A 1 375 ? 11.830 -0.397 26.687 1.00 93.00 375 GLN A O 1
ATOM 2964 N N . TYR A 1 376 ? 10.696 -0.616 24.750 1.00 93.12 376 TYR A N 1
ATOM 2965 C CA . TYR A 1 376 ? 10.272 0.776 24.704 1.00 93.12 376 TYR A CA 1
ATOM 2966 C C . TYR A 1 376 ? 9.336 1.118 25.864 1.00 93.12 376 TYR A C 1
ATOM 2968 O O . TYR A 1 376 ? 9.531 2.121 26.554 1.00 93.12 376 TYR A O 1
ATOM 2976 N N . TYR A 1 377 ? 8.382 0.228 26.150 1.00 94.00 377 TYR A N 1
ATOM 2977 C CA . TYR A 1 377 ? 7.443 0.410 27.247 1.00 94.00 377 TYR A CA 1
ATOM 2978 C C . TYR A 1 377 ? 8.139 0.589 28.600 1.00 94.00 377 TYR A C 1
ATOM 2980 O O . TYR A 1 377 ? 7.868 1.555 29.315 1.00 94.00 377 TYR A O 1
ATOM 2988 N N . PHE A 1 378 ? 9.032 -0.340 28.959 1.00 94.19 378 PHE A N 1
ATOM 2989 C CA . PHE A 1 378 ? 9.653 -0.335 30.283 1.00 94.19 378 PHE A CA 1
ATOM 2990 C C . PHE A 1 378 ? 10.733 0.740 30.437 1.00 94.19 378 PHE A C 1
ATOM 2992 O O . PHE A 1 378 ? 10.979 1.189 31.557 1.00 94.19 378 PHE A O 1
ATOM 2999 N N . GLN A 1 379 ? 11.382 1.155 29.350 1.00 93.12 379 GLN A N 1
ATOM 3000 C CA . GLN A 1 379 ? 12.399 2.205 29.412 1.00 93.12 379 GLN A CA 1
ATOM 3001 C C . GLN A 1 379 ? 11.768 3.600 29.454 1.00 93.12 379 GLN A C 1
ATOM 3003 O O . GLN A 1 379 ? 12.158 4.415 30.290 1.00 93.12 379 GLN A O 1
ATOM 3008 N N . ASP A 1 380 ? 10.759 3.846 28.614 1.00 92.69 380 ASP A N 1
ATOM 3009 C CA . ASP A 1 380 ? 10.304 5.202 28.312 1.00 92.69 380 ASP A CA 1
ATOM 3010 C C . ASP A 1 380 ? 8.797 5.379 28.578 1.00 92.69 380 ASP A C 1
ATOM 3012 O O . ASP A 1 380 ? 8.411 6.151 29.463 1.00 92.69 380 ASP A O 1
ATOM 3016 N N . VAL A 1 381 ? 7.935 4.631 27.880 1.00 93.50 381 VAL A N 1
ATOM 3017 C CA . VAL A 1 381 ? 6.493 4.948 27.785 1.00 93.50 381 VAL A CA 1
ATOM 3018 C C . VAL A 1 381 ? 5.769 4.912 29.136 1.00 93.50 381 VAL A C 1
ATOM 3020 O O . VAL A 1 381 ? 4.986 5.812 29.444 1.00 93.50 381 VAL A O 1
ATOM 3023 N N . GLN A 1 382 ? 6.057 3.932 30.002 1.00 94.56 382 GLN A N 1
ATOM 3024 C CA . GLN A 1 382 ? 5.406 3.861 31.320 1.00 94.56 382 GLN A CA 1
ATOM 3025 C C . GLN A 1 382 ? 5.658 5.117 32.174 1.00 94.56 382 GLN A C 1
ATOM 3027 O O . GLN A 1 382 ? 4.782 5.561 32.924 1.00 94.56 382 GLN A O 1
ATOM 3032 N N . ASN A 1 383 ? 6.852 5.706 32.046 1.00 94.31 383 ASN A N 1
ATOM 3033 C CA . ASN A 1 383 ? 7.249 6.892 32.795 1.00 94.31 383 ASN A CA 1
ATOM 3034 C C . ASN A 1 383 ? 6.539 8.127 32.237 1.00 94.31 383 ASN A C 1
ATOM 3036 O O . ASN A 1 383 ? 6.073 8.962 33.016 1.00 94.31 383 ASN A O 1
ATOM 3040 N N . VAL A 1 384 ? 6.402 8.210 30.908 1.00 94.06 384 VAL A N 1
ATOM 3041 C CA . VAL A 1 384 ? 5.644 9.267 30.225 1.00 94.06 384 VAL A CA 1
ATOM 3042 C C . VAL A 1 384 ? 4.205 9.283 30.731 1.00 94.06 384 VAL A C 1
ATOM 3044 O O . VAL A 1 384 ? 3.802 10.279 31.336 1.00 94.06 384 VAL A O 1
ATOM 3047 N N . ILE A 1 385 ? 3.472 8.171 30.601 1.00 94.31 385 ILE A N 1
ATOM 3048 C CA . ILE A 1 385 ? 2.058 8.089 31.004 1.00 94.31 385 ILE A CA 1
ATOM 3049 C C . ILE A 1 385 ? 1.903 8.444 32.490 1.00 94.31 385 ILE A C 1
ATOM 3051 O O . ILE A 1 385 ? 1.129 9.334 32.846 1.00 94.31 385 ILE A O 1
ATOM 3055 N N . SER A 1 386 ? 2.703 7.827 33.365 1.00 95.50 386 SER A N 1
ATOM 3056 C CA . SER A 1 386 ? 2.637 8.076 34.813 1.00 95.50 386 SER A CA 1
ATOM 3057 C C . SER A 1 386 ? 2.895 9.546 35.169 1.00 95.50 386 SER A C 1
ATOM 3059 O O . SER A 1 386 ? 2.194 10.126 36.004 1.00 95.50 386 SER A O 1
ATOM 3061 N N . SER A 1 387 ? 3.883 10.175 34.525 1.00 96.06 387 SER A N 1
ATOM 3062 C CA . SER A 1 387 ? 4.223 11.581 34.767 1.00 96.06 387 SER A CA 1
ATOM 3063 C C . SER A 1 387 ? 3.132 12.541 34.283 1.00 96.06 387 SER A C 1
ATOM 3065 O O . SER A 1 387 ? 2.849 13.528 34.967 1.00 96.06 387 SER A O 1
ATOM 3067 N N . VAL A 1 388 ? 2.461 12.223 33.170 1.00 96.50 388 VAL A N 1
ATOM 3068 C CA . VAL A 1 388 ? 1.311 12.978 32.656 1.00 96.50 388 VAL A CA 1
ATOM 3069 C C . VAL A 1 388 ? 0.165 12.947 33.661 1.00 96.50 388 VAL A C 1
ATOM 3071 O O . VAL A 1 388 ? -0.363 14.007 33.996 1.00 96.50 388 VAL A O 1
ATOM 3074 N N . ILE A 1 389 ? -0.181 11.779 34.213 1.00 96.31 389 ILE A N 1
ATOM 3075 C CA . ILE A 1 389 ? -1.257 11.674 35.212 1.00 96.31 389 ILE A CA 1
ATOM 3076 C C . ILE A 1 389 ? -0.959 12.549 36.435 1.00 96.31 389 ILE A C 1
ATOM 3078 O O . ILE A 1 389 ? -1.821 13.307 36.888 1.00 96.31 389 ILE A O 1
ATOM 3082 N N . VAL A 1 390 ? 0.280 12.528 36.937 1.00 97.00 390 VAL A N 1
ATOM 3083 C CA . VAL A 1 390 ? 0.703 13.418 38.030 1.00 97.00 390 VAL A CA 1
ATOM 3084 C C . VAL A 1 390 ? 0.597 14.889 37.616 1.00 97.00 390 VAL A C 1
ATOM 3086 O O . VAL A 1 390 ? 0.059 15.704 38.367 1.00 97.00 390 VAL A O 1
ATOM 3089 N N . ALA A 1 391 ? 1.066 15.245 36.419 1.00 97.12 391 ALA A N 1
ATOM 3090 C CA . ALA A 1 391 ? 1.041 16.617 35.929 1.00 97.12 391 ALA A CA 1
ATOM 3091 C C . ALA A 1 391 ? -0.386 17.161 35.767 1.00 97.12 391 ALA A C 1
ATOM 3093 O O . ALA A 1 391 ? -0.630 18.316 36.126 1.00 97.12 391 ALA A O 1
ATOM 3094 N N . LEU A 1 392 ? -1.329 16.355 35.276 1.00 96.38 392 LEU A N 1
ATOM 3095 C CA . LEU A 1 392 ? -2.730 16.749 35.125 1.00 96.38 392 LEU A CA 1
ATOM 3096 C C . LEU A 1 392 ? -3.401 16.999 36.481 1.00 96.38 392 LEU A C 1
ATOM 3098 O O . LEU A 1 392 ? -4.110 17.992 36.641 1.00 96.38 392 LEU A O 1
ATOM 3102 N N . LYS A 1 393 ? -3.108 16.178 37.496 1.00 96.12 393 LYS A N 1
ATOM 3103 C CA . LYS A 1 393 ? -3.633 16.377 38.860 1.00 96.12 393 LYS A CA 1
ATOM 3104 C C . LYS A 1 393 ? -3.154 17.675 39.515 1.00 96.12 393 LYS A C 1
ATOM 3106 O O . LYS A 1 393 ? -3.834 18.203 40.390 1.00 96.12 393 LYS A O 1
ATOM 3111 N N . LEU A 1 394 ? -1.989 18.187 39.115 1.00 97.19 394 LEU A N 1
ATOM 3112 C CA . LEU A 1 394 ? -1.416 19.415 39.676 1.00 97.19 394 LEU A CA 1
ATOM 3113 C C . LEU A 1 394 ? -2.045 20.699 39.122 1.00 97.19 394 LEU A C 1
ATOM 3115 O O . LEU A 1 394 ? -1.894 21.747 39.747 1.00 97.19 394 LEU A O 1
ATOM 3119 N N . ASN A 1 395 ? -2.709 20.656 37.963 1.00 94.44 395 ASN A N 1
ATOM 3120 C CA . ASN A 1 395 ? -3.366 21.833 37.398 1.00 94.44 395 ASN A CA 1
ATOM 3121 C C . ASN A 1 395 ? -4.614 21.437 36.577 1.00 94.44 395 ASN A C 1
ATOM 3123 O O . ASN A 1 395 ? -4.449 20.834 35.514 1.00 94.44 395 ASN A O 1
ATOM 3127 N N . PRO A 1 396 ? -5.832 21.837 37.008 1.00 90.62 396 PRO A N 1
ATOM 3128 C CA . PRO A 1 396 ? -7.093 21.498 36.342 1.00 90.62 396 PRO A CA 1
ATOM 3129 C C . PRO A 1 396 ? -7.258 22.103 34.938 1.00 90.62 396 PRO A C 1
ATOM 3131 O O . PRO A 1 396 ? -8.163 21.704 34.208 1.00 90.62 396 PRO A O 1
ATOM 3134 N N . GLU A 1 397 ? -6.413 23.053 34.533 1.00 87.19 397 GLU A N 1
ATOM 3135 C CA . GLU A 1 397 ? -6.398 23.640 33.185 1.00 87.19 397 GLU A CA 1
ATOM 3136 C C . GLU A 1 397 ? -5.553 22.833 32.194 1.00 87.19 397 GLU A C 1
ATOM 3138 O O . GLU A 1 397 ? -5.689 23.005 30.985 1.00 87.19 397 GLU A O 1
ATOM 3143 N N . ARG A 1 398 ? -4.694 21.921 32.672 1.00 91.44 398 ARG A N 1
ATOM 3144 C CA . ARG A 1 398 ? -3.889 21.086 31.775 1.00 91.44 398 ARG A CA 1
ATOM 3145 C C . ARG A 1 398 ? -4.767 20.081 31.046 1.00 91.44 398 ARG A C 1
ATOM 3147 O O . ARG A 1 398 ? -5.722 19.545 31.614 1.00 91.44 398 ARG A O 1
ATOM 3154 N N . ARG A 1 399 ? -4.414 19.843 29.789 1.00 89.69 399 ARG A N 1
ATOM 3155 C CA . ARG A 1 399 ? -5.041 18.886 28.882 1.00 89.69 399 ARG A CA 1
ATOM 3156 C C . ARG A 1 399 ? -3.952 18.005 28.288 1.00 89.69 399 ARG A C 1
ATOM 3158 O O . ARG A 1 399 ? -2.854 18.501 28.036 1.00 89.69 399 ARG A O 1
ATOM 3165 N N . PHE A 1 400 ? -4.247 16.729 28.090 1.00 93.25 400 PHE A N 1
ATOM 3166 C CA . PHE A 1 400 ? -3.359 15.801 27.402 1.00 93.25 400 PHE A CA 1
ATOM 3167 C C . PHE A 1 400 ? -4.163 14.789 26.598 1.00 93.25 400 PHE A C 1
ATOM 3169 O O . PHE A 1 400 ? -5.229 14.347 27.030 1.00 93.25 400 PHE A O 1
ATOM 3176 N N . VAL A 1 401 ? -3.614 14.420 25.450 1.00 91.31 401 VAL A N 1
ATOM 3177 C CA . VAL A 1 401 ? -4.199 13.480 24.507 1.00 91.31 401 VAL A CA 1
ATOM 3178 C C . VAL A 1 401 ? -3.338 12.215 24.445 1.00 91.31 401 VAL A C 1
ATOM 3180 O O . VAL A 1 401 ? -2.196 12.253 24.001 1.00 91.31 401 VAL A O 1
ATOM 3183 N N . GLN A 1 402 ? -3.880 11.083 24.877 1.00 89.81 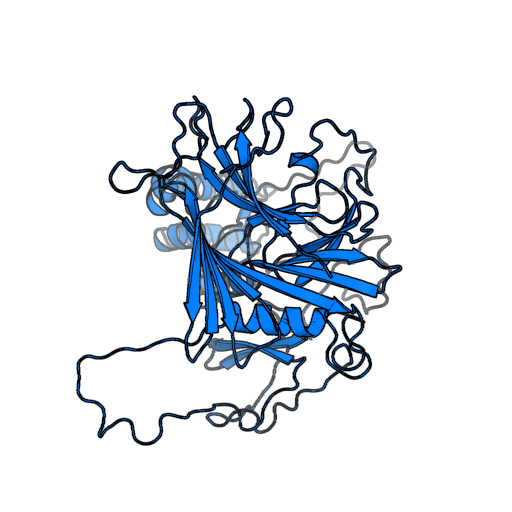402 GLN A N 1
ATOM 3184 C CA . GLN A 1 402 ? -3.263 9.774 24.684 1.00 89.81 402 GLN A CA 1
ATOM 3185 C C . GLN A 1 402 ? -3.719 9.185 23.347 1.00 89.81 402 GLN A C 1
ATOM 3187 O O . GLN A 1 402 ? -4.921 9.117 23.076 1.00 89.81 402 GLN A O 1
ATOM 3192 N N . VAL A 1 403 ? -2.766 8.746 22.527 1.00 85.38 403 VAL A N 1
ATOM 3193 C CA . VAL A 1 403 ? -3.023 8.279 21.159 1.00 85.38 403 VAL A CA 1
ATOM 3194 C C . VAL A 1 403 ? -2.960 6.752 21.059 1.00 85.38 403 VAL A C 1
ATOM 3196 O O . VAL A 1 403 ? -3.901 6.129 20.569 1.00 85.38 403 VAL A O 1
ATOM 3199 N N . GLU A 1 404 ? -1.889 6.118 21.541 1.00 84.81 404 GLU A N 1
ATOM 3200 C CA . GLU A 1 404 ? -1.659 4.684 21.328 1.00 84.81 404 GLU A CA 1
ATOM 3201 C C . GLU A 1 404 ? -2.344 3.805 22.382 1.00 84.81 404 GLU A C 1
ATOM 3203 O O . GLU A 1 404 ? -1.948 3.764 23.553 1.00 84.81 404 GLU A O 1
ATOM 3208 N N . THR A 1 405 ? -3.343 3.024 21.951 1.00 85.56 405 THR A N 1
ATOM 3209 C CA . THR A 1 405 ? -4.076 2.104 22.839 1.00 85.56 405 THR A CA 1
ATOM 3210 C C . THR A 1 405 ? -3.179 0.976 23.353 1.00 85.56 405 THR A C 1
ATOM 3212 O O . THR A 1 405 ? -3.329 0.558 24.500 1.00 85.56 405 THR A O 1
ATOM 3215 N N . ALA A 1 406 ? -2.224 0.494 22.548 1.00 87.38 406 ALA A N 1
ATOM 3216 C CA . ALA A 1 406 ? -1.352 -0.627 22.907 1.00 87.38 406 ALA A CA 1
ATOM 3217 C C . ALA A 1 406 ? -0.567 -0.382 24.208 1.00 87.38 406 ALA A C 1
ATOM 3219 O O . ALA A 1 406 ? -0.607 -1.201 25.134 1.00 87.38 406 ALA A O 1
ATOM 3220 N N . PHE A 1 407 ? 0.121 0.759 24.307 1.00 89.62 407 PHE A N 1
ATOM 3221 C CA . PHE A 1 407 ? 0.902 1.095 25.495 1.00 89.62 407 PHE A CA 1
ATOM 3222 C C . PHE A 1 407 ? 0.027 1.510 26.669 1.00 89.62 407 PHE A C 1
ATOM 3224 O O . PHE A 1 407 ? 0.295 1.094 27.799 1.00 89.62 407 PHE A O 1
ATOM 3231 N N . PHE A 1 408 ? -1.050 2.256 26.411 1.00 89.81 408 PHE A N 1
ATOM 3232 C CA . PHE A 1 408 ? -1.968 2.642 27.473 1.00 89.81 408 PHE A CA 1
ATOM 3233 C C . PHE A 1 408 ? -2.645 1.425 28.112 1.00 89.81 408 PHE A C 1
ATOM 3235 O O . PHE A 1 408 ? -2.748 1.365 29.334 1.00 89.81 408 PHE A O 1
ATOM 3242 N N . LYS A 1 409 ? -3.008 0.402 27.323 1.00 87.31 409 LYS A N 1
ATOM 3243 C CA . LYS A 1 409 ? -3.507 -0.887 27.831 1.00 87.31 409 LYS A CA 1
ATOM 3244 C C . LYS A 1 409 ? -2.504 -1.542 28.762 1.00 87.31 409 LYS A C 1
ATOM 3246 O O . LYS A 1 409 ? -2.842 -1.934 29.877 1.00 87.31 409 LYS A O 1
ATOM 3251 N N . LYS A 1 410 ? -1.264 -1.659 28.288 1.00 90.50 410 LYS A N 1
ATOM 3252 C CA . LYS A 1 410 ? -0.184 -2.317 29.019 1.00 90.50 410 LYS A CA 1
ATOM 3253 C C . LYS A 1 410 ? 0.097 -1.610 30.348 1.00 90.50 410 LYS A C 1
ATOM 3255 O O . LYS A 1 410 ? 0.319 -2.297 31.344 1.00 90.50 410 LYS A O 1
ATOM 3260 N N . TRP A 1 411 ? 0.042 -0.277 30.360 1.00 93.44 411 TRP A N 1
ATOM 3261 C CA . TRP A 1 411 ? 0.123 0.543 31.568 1.00 93.44 411 TRP A CA 1
ATOM 3262 C C . TRP A 1 411 ? -1.082 0.330 32.483 1.00 93.44 411 TRP A C 1
ATOM 3264 O O . TRP A 1 411 ? -0.914 -0.071 33.632 1.00 93.44 411 TRP A O 1
ATOM 3274 N N . TRP A 1 412 ? -2.301 0.472 31.957 1.00 90.62 412 TRP A N 1
ATOM 3275 C CA . TRP A 1 412 ? -3.549 0.299 32.701 1.00 90.62 412 TRP A CA 1
ATOM 3276 C C . TRP A 1 412 ? -3.604 -1.032 33.455 1.00 90.62 412 TRP A C 1
ATOM 3278 O O . TRP A 1 412 ? -3.948 -1.072 34.632 1.00 90.62 412 TRP A O 1
ATOM 3288 N N . GLU A 1 413 ? -3.224 -2.134 32.811 1.00 89.69 413 GLU A N 1
ATOM 3289 C CA . GLU A 1 413 ? -3.280 -3.475 33.405 1.00 89.69 413 GLU A CA 1
ATOM 3290 C C . GLU A 1 413 ? -2.317 -3.672 34.585 1.00 89.69 413 GLU A C 1
ATOM 3292 O O . GLU A 1 413 ? -2.570 -4.525 35.436 1.00 89.69 413 GLU A O 1
ATOM 3297 N N . GLN A 1 414 ? -1.247 -2.879 34.668 1.00 91.25 414 GLN A N 1
ATOM 3298 C CA . GLN A 1 414 ? -0.230 -2.972 35.721 1.00 91.25 414 GLN A CA 1
ATOM 3299 C C . GLN A 1 414 ? -0.472 -1.997 36.880 1.00 91.25 414 GLN A C 1
ATOM 3301 O O . GLN A 1 414 ? 0.098 -2.168 37.961 1.00 91.25 414 GLN A O 1
ATOM 3306 N N . GLU A 1 415 ? -1.319 -0.989 36.677 1.00 92.44 415 GLU A N 1
ATOM 3307 C CA . GLU A 1 415 ? -1.539 0.069 37.655 1.00 92.44 415 GLU A CA 1
ATOM 3308 C C . GLU A 1 415 ? -2.547 -0.284 38.751 1.00 92.44 415 GLU A C 1
ATOM 3310 O O . GLU A 1 415 ? -3.467 -1.094 38.593 1.00 92.44 415 GLU A O 1
ATOM 3315 N N . LYS A 1 416 ? -2.386 0.392 39.892 1.00 93.94 416 LYS A N 1
ATOM 3316 C CA . LYS A 1 416 ? -3.265 0.250 41.061 1.00 93.94 416 LYS A CA 1
ATOM 3317 C C . LYS A 1 416 ? -4.624 0.902 40.813 1.00 93.94 416 LYS A C 1
ATOM 3319 O O . LYS A 1 416 ? -4.701 1.967 40.202 1.00 93.94 416 LYS A O 1
ATOM 3324 N N . ASP A 1 417 ? -5.674 0.360 41.430 1.00 91.31 417 ASP A N 1
ATOM 3325 C CA . ASP A 1 417 ? -7.047 0.886 41.327 1.00 91.31 417 ASP A CA 1
ATOM 3326 C C . ASP A 1 417 ? -7.165 2.371 41.702 1.00 91.31 417 ASP A C 1
ATOM 3328 O O . ASP A 1 417 ? -7.951 3.105 41.111 1.00 91.31 417 ASP A O 1
ATOM 3332 N N . SER A 1 418 ? -6.339 2.857 42.636 1.00 94.19 418 SER A N 1
ATOM 3333 C CA . SER A 1 418 ? -6.309 4.281 42.992 1.00 94.19 418 SER A CA 1
ATOM 3334 C C . SER A 1 418 ? -5.872 5.179 41.830 1.00 94.19 418 SER A C 1
ATOM 3336 O O . SER A 1 418 ? -6.426 6.259 41.653 1.00 94.19 418 SER A O 1
ATOM 3338 N N . ILE A 1 419 ? -4.890 4.737 41.038 1.00 93.62 419 ILE A N 1
ATOM 3339 C CA . ILE A 1 419 ? -4.387 5.479 39.873 1.00 93.62 419 ILE A CA 1
ATOM 3340 C C . ILE A 1 419 ? -5.389 5.382 38.723 1.00 93.62 419 ILE A C 1
ATOM 3342 O O . ILE A 1 419 ? -5.691 6.385 38.083 1.00 93.62 419 ILE A O 1
ATOM 3346 N N . LYS A 1 420 ? -5.987 4.204 38.520 1.00 89.94 420 LYS A N 1
ATOM 3347 C CA . LYS A 1 420 ? -7.098 4.021 37.576 1.00 89.94 420 LYS A CA 1
ATOM 3348 C C . LYS A 1 420 ? -8.254 4.979 37.872 1.00 89.94 420 LYS A C 1
ATOM 3350 O O . LYS A 1 420 ? -8.771 5.623 36.963 1.00 89.94 420 LYS A O 1
ATOM 3355 N N . GLN A 1 421 ? -8.601 5.152 39.149 1.00 90.38 421 GLN A N 1
ATOM 3356 C CA . GLN A 1 421 ? -9.624 6.107 39.574 1.00 90.38 421 GLN A CA 1
ATOM 3357 C C . GLN A 1 421 ? -9.240 7.567 39.311 1.00 90.38 421 GLN A C 1
ATOM 3359 O O . GLN A 1 421 ? -10.101 8.362 38.930 1.00 90.38 421 GLN A O 1
ATOM 3364 N N . ASP A 1 422 ? -7.966 7.930 39.477 1.00 92.94 422 ASP A N 1
ATOM 3365 C CA . ASP A 1 422 ? -7.482 9.260 39.098 1.00 92.94 422 ASP A CA 1
ATOM 3366 C C . ASP A 1 422 ? -7.675 9.511 37.597 1.00 92.94 422 ASP A C 1
ATOM 3368 O O . ASP A 1 422 ? -8.209 10.550 37.215 1.00 92.94 422 ASP A O 1
ATOM 3372 N N . VAL A 1 423 ? -7.307 8.548 36.749 1.00 91.62 423 VAL A N 1
ATOM 3373 C CA . VAL A 1 423 ? -7.496 8.638 35.294 1.00 91.62 423 VAL A CA 1
ATOM 3374 C C . VAL A 1 423 ? -8.974 8.767 34.931 1.00 91.62 423 VAL A C 1
ATOM 3376 O O . VAL A 1 423 ? -9.318 9.655 34.159 1.00 91.62 423 VAL A O 1
ATOM 3379 N N . ILE A 1 424 ? -9.859 7.954 35.521 1.00 85.75 424 ILE A N 1
ATOM 3380 C CA . ILE A 1 424 ? -11.319 8.066 35.336 1.00 85.75 424 ILE A CA 1
ATOM 3381 C C . ILE A 1 424 ? -11.788 9.500 35.611 1.00 85.75 424 ILE A C 1
ATOM 3383 O O . ILE A 1 424 ? -12.547 10.083 34.836 1.00 85.75 424 ILE A O 1
ATOM 3387 N N . ASN A 1 425 ? -11.322 10.100 36.708 1.00 86.62 425 ASN A N 1
ATOM 3388 C CA . ASN A 1 425 ? -11.689 11.467 37.068 1.00 86.62 425 ASN A CA 1
ATOM 3389 C C . ASN A 1 425 ? -11.159 12.492 36.051 1.00 86.62 425 ASN A C 1
ATOM 3391 O O . ASN A 1 425 ? -11.888 13.422 35.703 1.00 86.62 425 ASN A O 1
ATOM 3395 N N . LEU A 1 426 ? -9.928 12.305 35.560 1.00 90.00 426 LEU A N 1
ATOM 3396 C CA . LEU A 1 426 ? -9.305 13.152 34.537 1.00 90.00 426 LEU A CA 1
ATOM 3397 C C . LEU A 1 426 ? -9.984 13.028 33.163 1.00 90.00 426 LEU A C 1
ATOM 3399 O O . LEU A 1 426 ? -10.059 14.001 32.420 1.00 90.00 426 LEU A O 1
ATOM 3403 N N . VAL A 1 427 ? -10.512 11.856 32.815 1.00 85.06 427 VAL A N 1
ATOM 3404 C CA . VAL A 1 427 ? -11.323 11.676 31.601 1.00 85.06 427 VAL A CA 1
ATOM 3405 C C . VAL A 1 427 ? -12.667 12.381 31.764 1.00 85.06 427 VAL A C 1
ATOM 3407 O O . VAL A 1 427 ? -13.061 13.195 30.929 1.00 85.06 427 VAL A O 1
ATOM 3410 N N . ASN A 1 428 ? -13.356 12.138 32.882 1.00 79.94 428 ASN A N 1
ATOM 3411 C CA . ASN A 1 428 ? -14.681 12.704 33.143 1.00 79.94 428 ASN A CA 1
ATOM 3412 C C . ASN A 1 428 ? -14.678 14.237 33.227 1.00 79.94 428 ASN A C 1
ATOM 3414 O O . ASN A 1 428 ? -15.666 14.875 32.860 1.00 79.94 428 ASN A O 1
ATOM 3418 N N . ASN A 1 429 ? -13.586 14.839 33.707 1.00 82.56 429 ASN A N 1
ATOM 3419 C CA . ASN A 1 429 ? -13.440 16.293 33.778 1.00 82.56 429 ASN A CA 1
ATOM 3420 C C . ASN A 1 429 ? -12.804 16.913 32.513 1.00 82.56 429 ASN A C 1
ATOM 3422 O O . ASN A 1 429 ? -12.648 18.134 32.450 1.00 82.56 429 ASN A O 1
ATOM 3426 N N . GLY A 1 430 ? -12.476 16.092 31.507 1.00 82.00 430 GLY A N 1
ATOM 3427 C CA . GLY A 1 430 ? -11.939 16.517 30.215 1.00 82.00 430 GLY A CA 1
ATOM 3428 C C . GLY A 1 430 ? -10.465 16.920 30.229 1.00 82.00 430 GLY A C 1
ATOM 3429 O O . GLY A 1 430 ? -10.042 17.634 29.328 1.00 82.00 430 GLY A O 1
ATOM 3430 N N . GLN A 1 431 ? -9.685 16.530 31.242 1.00 91.06 431 GLN A N 1
ATOM 3431 C CA . GLN A 1 431 ? -8.238 16.760 31.293 1.00 91.06 431 GLN A CA 1
ATOM 3432 C C . GLN A 1 431 ? -7.415 15.731 30.515 1.00 91.06 431 GLN A C 1
ATOM 3434 O O . GLN A 1 431 ? -6.329 16.059 30.038 1.00 91.06 431 GLN A O 1
ATOM 3439 N N . PHE A 1 432 ? -7.912 14.502 30.416 1.00 89.62 432 PHE A N 1
ATOM 3440 C CA . PHE A 1 432 ? -7.257 13.405 29.718 1.00 89.62 432 PHE A CA 1
ATOM 3441 C C . PHE A 1 432 ? -8.197 12.871 28.642 1.00 89.62 432 PHE A C 1
ATOM 3443 O O . PHE A 1 432 ? -9.298 12.417 28.948 1.00 89.62 432 PHE A O 1
ATOM 3450 N N . GLU A 1 433 ? -7.777 12.938 27.385 1.00 86.25 433 GLU A N 1
ATOM 3451 C CA . GLU A 1 433 ? -8.546 12.426 26.253 1.00 86.25 433 GLU A CA 1
ATOM 3452 C C . GLU A 1 433 ? -7.805 11.253 25.621 1.00 86.25 433 GLU A C 1
ATOM 3454 O O . GLU A 1 433 ? -6.599 11.321 25.406 1.00 86.25 433 GLU A O 1
ATOM 3459 N N . ILE A 1 434 ? -8.527 10.176 25.319 1.00 81.69 434 ILE A N 1
ATOM 3460 C CA . ILE A 1 434 ? -8.006 9.058 24.530 1.00 81.69 434 ILE A CA 1
ATOM 3461 C C . ILE A 1 434 ? -8.595 9.215 23.132 1.00 81.69 434 ILE A C 1
ATOM 3463 O O . ILE A 1 434 ? -9.815 9.134 22.963 1.00 81.69 434 ILE A O 1
ATOM 3467 N N . ILE A 1 435 ? -7.746 9.485 22.144 1.00 76.25 435 ILE A N 1
ATOM 3468 C CA . ILE A 1 435 ? -8.167 9.694 20.750 1.00 76.25 435 ILE A CA 1
ATOM 3469 C C . ILE A 1 435 ? -7.717 8.530 19.875 1.00 76.25 435 ILE A C 1
ATOM 3471 O O . ILE A 1 435 ? -7.095 7.592 20.366 1.00 76.25 435 ILE A O 1
ATOM 3475 N N . ASN A 1 436 ? -8.025 8.599 18.574 1.00 72.50 436 ASN A N 1
ATOM 3476 C CA . ASN A 1 436 ? -7.733 7.566 17.579 1.00 72.50 436 ASN A CA 1
ATOM 3477 C C . ASN A 1 436 ? -8.517 6.267 17.875 1.00 72.50 436 ASN A C 1
ATOM 3479 O O . ASN A 1 436 ? -9.522 5.970 17.223 1.00 72.50 436 ASN A O 1
ATOM 3483 N N . GLY A 1 437 ? -8.153 5.536 18.926 1.00 72.62 437 GLY A N 1
ATOM 3484 C CA . GLY A 1 437 ? -8.781 4.274 19.312 1.00 72.62 437 GLY A CA 1
ATOM 3485 C C . GLY A 1 437 ? -8.334 3.089 18.460 1.00 72.62 437 GLY A C 1
ATOM 3486 O O . GLY A 1 437 ? -8.892 2.008 18.608 1.00 72.62 437 GLY A O 1
ATOM 3487 N N . ALA A 1 438 ? -7.355 3.270 17.573 1.00 78.75 438 ALA A N 1
ATOM 3488 C CA . ALA A 1 438 ? -6.600 2.172 16.986 1.00 78.75 438 ALA A CA 1
ATOM 3489 C C . ALA A 1 438 ? -5.539 1.643 17.963 1.00 78.75 438 ALA A C 1
ATOM 3491 O O . ALA A 1 438 ? -5.211 2.275 18.974 1.00 78.75 438 ALA A O 1
ATOM 3492 N N . TRP A 1 439 ? -5.019 0.451 17.671 1.00 82.69 439 TRP A N 1
ATOM 3493 C CA . TRP A 1 439 ? -3.957 -0.171 18.461 1.00 82.69 439 TRP A CA 1
ATOM 3494 C C . TRP A 1 439 ? -2.683 0.692 18.508 1.00 82.69 439 TRP A C 1
ATOM 3496 O O . TRP A 1 439 ? -2.136 0.909 19.591 1.00 82.69 439 TRP A O 1
ATOM 3506 N N . CYS A 1 440 ? -2.282 1.255 17.366 1.00 83.00 440 CYS A N 1
ATOM 3507 C CA . CYS A 1 440 ? -1.260 2.294 17.234 1.00 83.00 440 CYS A CA 1
ATOM 3508 C C . CYS A 1 440 ? -1.716 3.382 16.245 1.00 83.00 440 CYS A C 1
ATOM 3510 O O . CYS A 1 440 ? -2.795 3.288 15.653 1.00 83.00 440 CYS A O 1
ATOM 3512 N N . MET A 1 441 ? -0.927 4.446 16.089 1.00 81.25 441 MET A N 1
ATOM 3513 C CA . MET A 1 441 ? -1.140 5.406 15.007 1.00 81.25 441 MET A CA 1
ATOM 3514 C C . MET A 1 441 ? -0.926 4.709 13.655 1.00 81.25 441 MET A C 1
ATOM 3516 O O . MET A 1 441 ? -0.024 3.883 13.513 1.00 81.25 441 MET A O 1
ATOM 3520 N N . ASN A 1 442 ? -1.782 5.011 12.677 1.00 74.94 442 ASN A N 1
ATOM 3521 C CA . ASN A 1 442 ? -1.529 4.597 11.303 1.00 74.94 442 ASN A CA 1
ATOM 3522 C C . ASN A 1 442 ? -0.508 5.567 10.720 1.00 74.94 442 ASN A C 1
ATOM 3524 O O . ASN A 1 442 ? -0.765 6.768 10.721 1.00 74.94 442 ASN A O 1
ATOM 3528 N N . ASP A 1 443 ? 0.611 5.056 10.219 1.00 67.50 443 ASP A N 1
ATOM 3529 C CA . ASP A 1 443 ? 1.492 5.867 9.391 1.00 67.50 443 ASP A CA 1
ATOM 3530 C C . ASP A 1 443 ? 0.828 6.040 8.020 1.00 67.50 443 ASP A C 1
ATOM 3532 O O . ASP A 1 443 ? 0.539 5.060 7.321 1.00 67.50 443 ASP A O 1
ATOM 3536 N N . GLU A 1 444 ? 0.546 7.287 7.650 1.00 56.88 444 GLU A N 1
ATOM 3537 C CA . GLU A 1 444 ? -0.104 7.630 6.385 1.00 56.88 444 GLU A CA 1
ATOM 3538 C C . GLU A 1 444 ? 0.715 7.158 5.170 1.00 56.88 444 GLU A C 1
ATOM 3540 O O . GLU A 1 444 ? 0.156 6.957 4.091 1.00 56.88 444 GLU A O 1
ATOM 3545 N N . ALA A 1 445 ? 2.022 6.914 5.337 1.00 58.47 445 ALA A N 1
ATOM 3546 C CA . ALA A 1 445 ? 2.938 6.621 4.242 1.00 58.47 445 ALA A CA 1
ATOM 3547 C C . ALA A 1 445 ? 3.016 5.144 3.812 1.00 58.47 445 ALA A C 1
ATOM 3549 O O . ALA A 1 445 ? 3.719 4.849 2.845 1.00 58.47 445 ALA A O 1
ATOM 3550 N N . GLY A 1 446 ? 2.352 4.196 4.488 1.00 62.34 446 GLY A N 1
ATOM 3551 C CA . GLY A 1 446 ? 2.687 2.780 4.258 1.00 62.34 446 GLY A CA 1
ATOM 3552 C C . GLY A 1 446 ? 1.636 1.721 4.555 1.00 62.34 446 GLY A C 1
ATOM 3553 O O . GLY A 1 446 ? 1.969 0.537 4.479 1.00 62.34 446 GLY A O 1
ATOM 3554 N N . VAL A 1 447 ? 0.393 2.081 4.871 1.00 75.69 447 VAL A N 1
ATOM 3555 C CA . VAL A 1 447 ? -0.624 1.092 5.265 1.00 75.69 447 VAL A CA 1
ATOM 3556 C C . VAL A 1 447 ? -1.702 0.900 4.203 1.00 75.69 447 VAL A C 1
ATOM 3558 O O . VAL A 1 447 ? -2.287 1.860 3.704 1.00 75.69 447 VAL A O 1
ATOM 3561 N N . LEU A 1 448 ? -1.994 -0.361 3.885 1.00 83.31 448 LEU A N 1
ATOM 3562 C CA . LEU A 1 448 ? -3.220 -0.735 3.187 1.00 83.31 448 LEU A CA 1
ATOM 3563 C C . LEU A 1 448 ? -4.415 -0.487 4.121 1.00 83.31 448 LEU A C 1
ATOM 3565 O O . LEU A 1 448 ? -4.352 -0.823 5.306 1.00 83.31 448 LEU A O 1
ATOM 3569 N N . TYR A 1 449 ? -5.518 0.048 3.600 1.00 85.56 449 TYR A N 1
ATOM 3570 C CA . TYR A 1 449 ? -6.686 0.427 4.405 1.00 85.56 449 TYR A CA 1
ATOM 3571 C C . TYR A 1 449 ? -7.285 -0.723 5.239 1.00 85.56 449 TYR A C 1
ATOM 3573 O O . TYR A 1 449 ? -7.807 -0.469 6.324 1.00 85.56 449 TYR A O 1
ATOM 3581 N N . GLN A 1 450 ? -7.186 -1.982 4.789 1.00 82.69 450 GLN A N 1
ATOM 3582 C CA . GLN A 1 450 ? -7.618 -3.138 5.586 1.00 82.69 450 GLN A CA 1
ATOM 3583 C C . GLN A 1 450 ? -6.833 -3.231 6.900 1.00 82.69 450 GLN A C 1
ATOM 3585 O O . GLN A 1 450 ? -7.432 -3.360 7.962 1.00 82.69 450 GLN A O 1
ATOM 3590 N N . CYS A 1 451 ? -5.505 -3.081 6.846 1.00 82.69 451 CYS A N 1
ATOM 3591 C CA . CYS A 1 451 ? -4.655 -3.097 8.036 1.00 82.69 451 CYS A CA 1
ATOM 3592 C C . CYS A 1 451 ? -5.058 -1.986 9.011 1.00 82.69 451 CYS A C 1
ATOM 3594 O O . CYS A 1 451 ? -5.091 -2.200 10.222 1.00 82.69 451 CYS A O 1
ATOM 3596 N N . THR A 1 452 ? -5.412 -0.812 8.484 1.00 84.56 452 THR A N 1
ATOM 3597 C CA . THR A 1 452 ? -5.956 0.285 9.284 1.00 84.56 452 THR A CA 1
ATOM 3598 C C . THR A 1 452 ? -7.249 -0.133 9.981 1.00 84.56 452 THR A C 1
ATOM 3600 O O . THR A 1 452 ? -7.351 -0.014 11.202 1.00 84.56 452 THR A O 1
ATOM 3603 N N . ILE A 1 453 ? -8.221 -0.675 9.245 1.00 84.69 453 ILE A N 1
ATOM 3604 C CA . ILE A 1 453 ? -9.501 -1.133 9.805 1.00 84.69 453 ILE A CA 1
ATOM 3605 C C . ILE A 1 453 ? -9.296 -2.208 10.874 1.00 84.69 453 ILE A C 1
ATOM 3607 O O . ILE A 1 453 ? -9.923 -2.124 11.932 1.00 84.69 453 ILE A O 1
ATOM 3611 N N . ASP A 1 454 ? -8.407 -3.170 10.648 1.00 81.31 454 ASP A N 1
ATOM 3612 C CA . ASP A 1 454 ? -8.122 -4.249 11.594 1.00 81.31 454 ASP A CA 1
ATOM 3613 C C . ASP A 1 454 ? -7.506 -3.701 12.889 1.00 81.31 454 ASP A C 1
ATOM 3615 O O . ASP A 1 454 ? -7.907 -4.086 13.988 1.00 81.31 454 ASP A O 1
ATOM 3619 N N . GLN A 1 455 ? -6.591 -2.732 12.797 1.00 80.19 455 GLN A N 1
ATOM 3620 C CA . GLN A 1 455 ? -6.019 -2.079 13.978 1.00 80.19 455 GLN A CA 1
ATOM 3621 C C . GLN A 1 455 ? -7.040 -1.240 14.753 1.00 80.19 455 GLN A C 1
ATOM 3623 O O . GLN A 1 455 ? -7.005 -1.222 15.987 1.00 80.19 455 GLN A O 1
ATOM 3628 N N . TYR A 1 456 ? -7.954 -0.554 14.060 1.00 80.62 456 TYR A N 1
ATOM 3629 C CA . TYR A 1 456 ? -9.082 0.136 14.696 1.00 80.62 456 TYR A CA 1
ATOM 3630 C C . TYR A 1 456 ? -10.035 -0.850 15.363 1.00 80.62 456 TYR A C 1
ATOM 3632 O O . TYR A 1 456 ? -10.496 -0.613 16.476 1.00 80.62 456 TYR A O 1
ATOM 3640 N N . THR A 1 457 ? -10.303 -1.972 14.709 1.00 76.62 457 THR A N 1
ATOM 3641 C CA . THR A 1 457 ? -11.140 -3.043 15.240 1.00 76.62 457 THR A CA 1
ATOM 3642 C C . THR A 1 457 ? -10.506 -3.650 16.491 1.00 76.62 457 THR A C 1
ATOM 3644 O O . THR A 1 457 ? -11.179 -3.776 17.509 1.00 76.62 457 THR A O 1
ATOM 3647 N N . LEU A 1 458 ? -9.200 -3.931 16.486 1.00 76.25 458 LEU A N 1
ATOM 3648 C CA . LEU A 1 458 ? -8.475 -4.431 17.656 1.00 76.25 458 LEU A CA 1
ATOM 3649 C C . LEU A 1 458 ? -8.458 -3.410 18.804 1.00 76.25 458 LEU A C 1
ATOM 3651 O O . LEU A 1 458 ? -8.731 -3.760 19.955 1.00 76.25 458 LEU A O 1
ATOM 3655 N N . GLY A 1 459 ? -8.158 -2.146 18.489 1.00 75.00 459 GLY A N 1
ATOM 3656 C CA . GLY A 1 459 ? -8.111 -1.056 19.462 1.00 75.00 459 GLY A CA 1
ATOM 3657 C C . GLY A 1 459 ? -9.474 -0.731 20.082 1.00 75.00 459 GLY A C 1
ATOM 3658 O O . GLY A 1 459 ? -9.536 -0.412 21.266 1.00 75.00 459 GLY A O 1
ATOM 3659 N N . ARG A 1 460 ? -10.578 -0.876 19.336 1.00 72.38 460 ARG A N 1
ATOM 3660 C CA . ARG A 1 460 ? -11.951 -0.598 19.813 1.00 72.38 460 ARG A CA 1
ATOM 3661 C C . ARG A 1 460 ? -12.712 -1.835 20.293 1.00 72.38 460 ARG A C 1
ATOM 3663 O O . ARG A 1 460 ? -13.716 -1.692 20.989 1.00 72.38 460 ARG A O 1
ATOM 3670 N N . GLY A 1 461 ? -12.257 -3.026 19.918 1.00 64.69 461 GLY A N 1
ATOM 3671 C CA . GLY A 1 461 ? -12.837 -4.313 20.284 1.00 64.69 461 GLY A CA 1
ATOM 3672 C C . GLY A 1 461 ? -12.408 -4.782 21.675 1.00 64.69 461 GLY A C 1
ATOM 3673 O O . GLY A 1 461 ? -12.121 -3.992 22.575 1.00 64.69 461 GLY A O 1
ATOM 3674 N N . SER A 1 462 ? -12.347 -6.100 21.869 1.00 55.69 462 SER A N 1
ATOM 3675 C CA . SER A 1 462 ? -12.114 -6.754 23.167 1.00 55.69 462 SER A CA 1
ATOM 3676 C C . SER A 1 462 ? -10.857 -6.281 23.911 1.00 55.69 462 SER A C 1
ATOM 3678 O O . SER A 1 462 ? -10.852 -6.267 25.140 1.00 55.69 462 SER A O 1
ATOM 3680 N N . ALA A 1 463 ? -9.799 -5.890 23.191 1.00 50.97 463 ALA A N 1
ATOM 3681 C CA . ALA A 1 463 ? -8.517 -5.513 23.782 1.00 50.97 463 ALA A CA 1
ATOM 3682 C C . ALA A 1 463 ? -8.502 -4.081 24.350 1.00 50.97 463 ALA A C 1
ATOM 3684 O O . ALA A 1 463 ? -7.965 -3.884 25.436 1.00 50.97 463 ALA A O 1
ATOM 3685 N N . GLY A 1 464 ? -9.117 -3.097 23.681 1.00 55.16 464 GLY A N 1
ATOM 3686 C CA . GLY A 1 464 ? -9.326 -1.758 24.259 1.00 55.16 464 GLY A CA 1
ATOM 3687 C C . GLY A 1 464 ? -10.513 -1.683 25.222 1.00 55.16 464 GLY A C 1
ATOM 3688 O O . GLY A 1 464 ? -10.622 -0.745 26.014 1.00 55.16 464 GLY A O 1
ATOM 3689 N N . ARG A 1 465 ? -11.391 -2.696 25.204 1.00 56.81 465 ARG A N 1
ATOM 3690 C CA . ARG A 1 465 ? -12.589 -2.766 26.048 1.00 56.81 465 ARG A CA 1
ATOM 3691 C C . ARG A 1 465 ? -12.277 -2.703 27.539 1.00 56.81 465 ARG A C 1
ATOM 3693 O O . ARG A 1 465 ? -12.984 -1.973 28.216 1.00 56.81 465 ARG A O 1
ATOM 3700 N N . SER A 1 466 ? -11.245 -3.393 28.038 1.00 54.97 466 SER A N 1
ATOM 3701 C CA . SER A 1 466 ? -10.889 -3.356 29.471 1.00 54.97 466 SER A CA 1
ATOM 3702 C C . SER A 1 466 ? -10.519 -1.951 29.946 1.00 54.97 466 SER A C 1
ATOM 3704 O O . SER A 1 466 ? -10.754 -1.593 31.090 1.00 54.97 466 SER A O 1
ATOM 3706 N N . ILE A 1 467 ? -9.982 -1.122 29.057 1.00 56.97 467 ILE A N 1
ATOM 3707 C CA . ILE A 1 467 ? -9.651 0.263 29.370 1.00 56.97 467 ILE A CA 1
ATOM 3708 C C . ILE A 1 467 ? -10.921 1.107 29.359 1.00 56.97 467 ILE A C 1
ATOM 3710 O O . ILE A 1 467 ? -11.171 1.847 30.303 1.00 56.97 467 ILE A O 1
ATOM 3714 N N . LEU A 1 468 ? -11.732 1.003 28.302 1.00 53.00 468 LEU A N 1
ATOM 3715 C CA . LEU A 1 468 ? -12.903 1.859 28.074 1.00 53.00 468 LEU A CA 1
ATOM 3716 C C . LEU A 1 468 ? -14.078 1.545 29.007 1.00 53.00 468 LEU A C 1
ATOM 3718 O O . LEU A 1 468 ? -14.774 2.467 29.427 1.00 53.00 468 LEU A O 1
ATOM 3722 N N . SER A 1 469 ? -14.297 0.268 29.342 1.00 51.88 469 SER A N 1
ATOM 3723 C CA . SER A 1 469 ? -15.315 -0.141 30.320 1.00 51.88 469 SER A CA 1
ATOM 3724 C C . SER A 1 469 ? -14.991 0.366 31.716 1.00 51.88 469 SER A C 1
ATOM 3726 O O . SER A 1 469 ? -15.902 0.703 32.468 1.00 51.88 469 SER A O 1
ATOM 3728 N N . ASP A 1 470 ? -13.700 0.439 32.042 1.00 48.62 470 ASP A N 1
ATOM 3729 C CA . ASP A 1 470 ? -13.240 0.818 33.369 1.00 48.62 470 ASP A CA 1
ATOM 3730 C C . ASP A 1 470 ? -13.047 2.339 33.481 1.00 48.62 470 ASP A C 1
ATOM 3732 O O . ASP A 1 470 ? -13.268 2.898 34.551 1.00 48.62 470 ASP A O 1
ATOM 3736 N N . THR A 1 471 ? -12.688 3.039 32.392 1.00 46.06 471 THR A N 1
ATOM 3737 C CA . THR A 1 471 ? -12.437 4.496 32.405 1.00 46.06 471 THR A CA 1
ATOM 3738 C C . THR A 1 471 ? -13.686 5.375 32.276 1.00 46.06 471 THR A C 1
ATOM 3740 O O . THR A 1 471 ? -13.631 6.554 32.634 1.00 46.06 471 THR A O 1
ATOM 3743 N N . VAL A 1 472 ? -14.816 4.845 31.788 1.00 45.22 472 VAL A N 1
ATOM 3744 C CA . VAL A 1 472 ? -15.970 5.660 31.371 1.00 45.22 472 VAL A CA 1
ATOM 3745 C C . V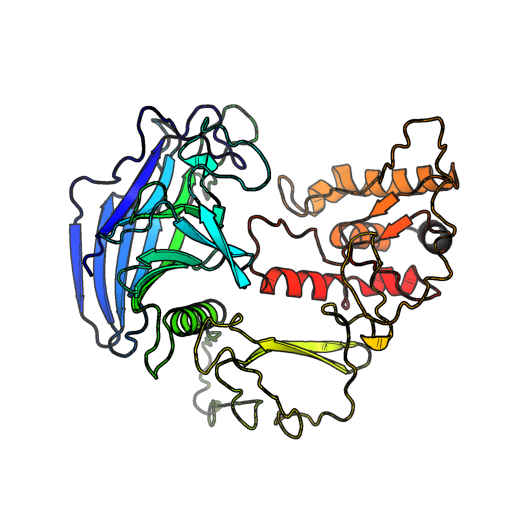AL A 1 472 ? -17.269 5.197 32.041 1.00 45.22 472 VAL A C 1
ATOM 3747 O O . VAL A 1 472 ? -17.940 4.280 31.580 1.00 45.22 472 VAL A O 1
ATOM 3750 N N . ALA A 1 473 ? -17.695 5.907 33.091 1.00 35.94 473 ALA A N 1
ATOM 3751 C CA . ALA A 1 473 ? -19.035 5.746 33.674 1.00 35.94 473 ALA A CA 1
ATOM 3752 C C . ALA A 1 473 ? -20.152 6.371 32.802 1.00 35.94 473 ALA A C 1
ATOM 3754 O O . ALA A 1 473 ? -21.337 6.162 33.064 1.00 35.94 473 ALA A O 1
ATOM 3755 N N . SER A 1 474 ? -19.810 7.144 31.763 1.00 34.53 474 SER A N 1
ATOM 3756 C CA . SER A 1 474 ? -20.778 7.786 30.867 1.00 34.53 474 SER A CA 1
ATOM 3757 C C . SER A 1 474 ? -20.217 8.030 29.457 1.00 34.53 474 SER A C 1
ATOM 3759 O O . SER A 1 474 ? -19.508 8.996 29.219 1.00 34.53 474 SER A O 1
ATOM 3761 N N . LYS A 1 475 ? -20.611 7.155 28.517 1.00 36.53 475 LYS A N 1
ATOM 3762 C CA . LYS A 1 475 ? -20.478 7.236 27.044 1.00 36.53 475 LYS A CA 1
ATOM 3763 C C . LYS A 1 475 ? -19.061 7.493 26.465 1.00 36.53 475 LYS A C 1
ATOM 3765 O O . LYS A 1 475 ? -18.451 8.523 26.742 1.00 36.53 475 LYS A O 1
ATOM 3770 N N . PRO A 1 476 ? -18.551 6.629 25.565 1.00 38.47 476 PRO A N 1
ATOM 3771 C CA . PRO A 1 476 ? -17.248 6.842 24.940 1.00 38.47 476 PRO A CA 1
ATOM 3772 C C . PRO A 1 476 ? -17.241 8.143 24.123 1.00 38.47 476 PRO A C 1
ATOM 3774 O O . PRO A 1 476 ? -18.005 8.290 23.172 1.00 38.47 476 PRO A O 1
ATOM 3777 N N . ARG A 1 477 ? -16.359 9.087 24.469 1.00 41.69 477 ARG A N 1
ATOM 3778 C CA . ARG A 1 477 ? -16.049 10.255 23.632 1.00 41.69 477 ARG A CA 1
ATOM 3779 C C . ARG A 1 477 ? -14.818 9.961 22.782 1.00 41.69 477 ARG A C 1
ATOM 3781 O O . ARG A 1 477 ? -13.786 10.594 22.948 1.00 41.69 477 ARG A O 1
ATOM 3788 N N . PHE A 1 478 ? -14.931 9.013 21.857 1.00 39.53 478 PHE A N 1
ATOM 3789 C CA . PHE A 1 478 ? -14.009 9.016 20.724 1.00 39.53 478 PHE A CA 1
ATOM 3790 C C . PHE A 1 478 ? -14.430 10.160 19.811 1.00 39.53 478 PHE A C 1
ATOM 3792 O O . PHE A 1 478 ? -15.455 10.068 19.137 1.00 39.53 478 PHE A O 1
ATOM 3799 N N . ARG A 1 479 ? -13.670 11.255 19.815 1.00 39.06 479 ARG A N 1
ATOM 3800 C CA . ARG A 1 479 ? -13.775 12.254 18.754 1.00 39.06 479 ARG A CA 1
ATOM 3801 C C . ARG A 1 479 ? -12.936 11.754 17.583 1.00 39.06 479 ARG A C 1
ATOM 3803 O O . ARG A 1 479 ? -11.740 11.526 17.738 1.00 39.06 479 ARG A O 1
ATOM 3810 N N . GLN A 1 480 ? -13.582 11.512 16.446 1.00 29.27 480 GLN A N 1
ATOM 3811 C CA . GLN A 1 480 ? -12.875 11.531 15.169 1.00 29.27 480 GLN A CA 1
ATOM 3812 C C . GLN A 1 480 ? -12.561 13.001 14.885 1.00 29.27 480 GLN A C 1
ATOM 3814 O O . GLN A 1 480 ? -13.473 13.829 14.960 1.00 29.27 480 GLN A O 1
ATOM 3819 N N . ASN A 1 481 ? -11.285 13.311 14.664 1.00 29.56 481 ASN A N 1
ATOM 3820 C CA . ASN A 1 481 ? -10.899 14.591 14.078 1.00 29.56 481 ASN A CA 1
ATOM 3821 C C . ASN A 1 481 ? -11.167 14.562 12.579 1.00 29.56 481 ASN A C 1
ATOM 3823 O O . ASN A 1 481 ? -10.945 13.480 11.985 1.00 29.56 481 ASN A O 1
#

Foldseek 3Di:
DDKDKFKWKFFADQPDFQPDGAGPPVVPTGGLAPDWDWDWDDDPFWTWIWTDRDPFKIWIWTDGPPDNQWIKIKIKGDPDDAPVGKIFMKMKMADPAQQVQWKWADQLLADTDIDGQQDDDPDNGDCPRNPRVFKAKHAFWIKGHRVVVQKIKIKTWLFIFIWGDSDGRMIMTGQDIAGDHPDPRGDFDDDPNGGDMDIIMIIMGIDGQAQPPHWGSLLSSLVVSVCSNDDDDDDDDPDPCVVVPPDPDDDQFPDDDPSQKDFLDWAQAPPRDTDTDMDRSDDQPSYPPSNDDDDDDPQRGGDPDGDPDDFDAPLLPAGGPVRDADDDDPPDPDPDDHPPPPPPPLDPDDDPVDDDDDDAAEDDQDACDPDHNVVSLVPPVLCVVVVLLVVCVVDVNAAYEYEALQSVLVNVVPDDPVSLVSLLVCVVSRRYHYEPQFNHDDDSRTHNVSVVSVRSNCSNGPSVCVSPVSSDPDGDPHDDD